Protein 6HUR (pdb70)

Sequence (428 aa):
KSDVTAQDVENALTDTSKNVELTVWAYSAKQMEPTVKAFEKKYPHIKINFVNTGAAEDHFTKFQNNVVQAQKDIPDVVQMSANKFQQFAVSGALLNFANDSIEKAWSKLYTKTAWAQVHYAGGLYGAPQDATPLANYVRKDILDEHNLQVPESWEDIYNEGIKKLHKEDSNNKYMGILGSDISFFTNLYRSVGARLWKVNSVDDVELTMNSGKAKEFTEFLQQKCLKDGVLEGGTVFTDEFNRSINDGRYATFINENWMGNTYKEQNPSLKGKMVVVAAPPSWKGQPYQSSSVGSMMSVSAACPKEKQAAALAFINWLDSDKDAIQSWQDTNNGNFFMAASVYQDDENQRNKKETDGYYANDDVNAVYFDSMDKVNTDWEYLPFMSQVEVVFNDVIVPEMNEENGDLVGAMAKAQQKLKAYAEDNGFKVTTDAD

Solvent-accessible surface area: 17454 Å² total; per-residue (Å²): 223,18,95,8,48,19,112,55,5,111,53,20,29,95,60,85,102,131,122,22,98,0,38,0,28,0,42,28,5,124,39,0,56,50,0,1,126,37,0,53,180,122,32,97,12,1,123,16,81,38,50,95,4,41,61,35,137,73,0,23,90,93,0,55,92,21,30,126,44,151,144,129,35,1,11,0,0,0,0,10,4,2,39,0,4,49,11,8,60,79,45,3,6,26,62,0,22,20,120,42,0,62,144,40,6,38,137,62,3,28,171,22,10,17,65,33,2,48,20,68,70,2,0,23,0,0,4,4,13,2,1,0,1,0,0,3,0,26,70,56,11,0,78,133,21,132,17,127,33,2,118,17,2,66,46,0,39,98,24,0,45,78,0,37,165,91,36,84,96,36,28,0,2,9,0,0,21,43,7,18,9,2,1,3,3,0,3,4,2,29,0,47,2,4,86,24,84,50,56,58,44,1,55,1,44,6,43,35,62,56,1,75,62,0,1,84,21,0,22,95,0,3,130,48,11,0,6,39,23,24,58,12,86,43,82,89,4,71,136,18,13,64,101,1,62,10,0,2,2,10,6,18,7,75,4,3,16,27,2,42,71,114,9,97,68,3,124,40,74,2,25,2,15,37,1,3,20,13,109,78,55,116,33,52,0,0,2,12,5,16,1,0,0,0,0,48,54,6,51,118,146,52,14,23,3,0,0,2,0,0,22,19,0,0,13,43,150,104,0,10,94,19,2,5,96,61,4,68,38,28,18,10,0,0,0,18,65,0,17,102,55,105,117,23,66,88,52,117,34,136,62,43,12,11,63,28,78,52,4,1,33,25,8,1,52,0,14,84,80,13,10,87,92,21,51,8,0,1,3,4,43,44,5,49,72,5,3,70,96,22,6,41,78,52,12,63,114,136,14,75,0,37,21,1,2,28,119,0,2,116,114,1,60,48,56,0,94,122,80,61,29,138,23,74,12,52,74,112

B-factor: mean 21.92, std 8.63, range [11.01, 107.82]

Radius of gyration: 21.66 Å; Cα contacts (8 Å, |Δi|>4): 855; chains: 1; bounding box: 51×41×64 Å

InterPro domains:
  IPR050490 Bacterial solute-binding protein 1 [PTHR43649] (1-363)

Structure (mmCIF, N/CA/C/O backbone):
data_6HUR
#
_entry.id   6HUR
#
_cell.length_a   134.000
_cell.length_b   134.000
_cell.length_c   59.700
_cell.angle_alpha   90.000
_cell.angle_beta   90.000
_cell.angle_gamma   120.000
#
_symmetry.space_group_name_H-M   'H 3'
#
loop_
_entity.id
_entity.type
_entity.pdbx_description
1 polymer 'ABC transporter substrate-binding protein'
2 branched alpha-L-fucopyranose-(1-2)-beta-D-galactopyranose-(1-4)-alpha-D-glucopyranose
3 non-polymer 2-(2-METHOXYETHOXY)ETHANOL
4 non-polymer beta-D-glucopyranose
5 non-polymer 'ZINC ION'
6 non-polymer '2-(N-MORPHOLINO)-ETHANESULFONIC ACID'
7 water water
#
loop_
_atom_site.group_PDB
_atom_site.id
_atom_site.type_symbol
_atom_site.label_atom_id
_atom_site.label_alt_id
_atom_site.label_comp_id
_atom_site.label_asym_id
_atom_site.label_entity_id
_atom_site.label_seq_id
_atom_site.pdbx_PDB_ins_code
_atom_site.Cartn_x
_atom_site.Cartn_y
_atom_site.Cartn_z
_atom_site.occupancy
_atom_site.B_iso_or_equiv
_atom_site.auth_seq_id
_atom_site.auth_comp_id
_atom_site.auth_asym_id
_atom_site.auth_atom_id
_atom_site.pdbx_PDB_model_num
ATOM 1 N N . LYS A 1 1 ? 38.331 41.304 81.721 1.00 45.50 33 LYS A N 1
ATOM 2 C CA . LYS A 1 1 ? 37.145 40.936 80.954 1.00 44.85 33 LYS A CA 1
ATOM 3 C C . LYS A 1 1 ? 35.918 41.592 81.575 1.00 39.30 33 LYS A C 1
ATOM 4 O O . LYS A 1 1 ? 35.700 41.490 82.784 1.00 40.59 33 LYS A O 1
ATOM 22 N N . SER A 1 2 ? 35.109 42.261 80.758 1.00 32.40 34 SER A N 1
ATOM 23 C CA . SER A 1 2 ? 33.994 43.021 81.302 1.00 27.39 34 SER A CA 1
ATOM 24 C C . SER A 1 2 ? 32.887 42.097 81.786 1.00 23.36 34 SER A C 1
ATOM 25 O O . SER A 1 2 ? 32.396 41.244 81.042 1.00 29.20 34 SER A O 1
ATOM 33 N N . ASP A 1 3 ? 32.473 42.297 83.028 1.00 23.87 35 ASP A N 1
ATOM 34 C CA . ASP A 1 3 ? 31.371 41.532 83.583 1.00 27.70 35 ASP A CA 1
ATOM 35 C C . ASP A 1 3 ? 30.055 42.292 83.539 1.00 26.05 35 ASP A C 1
ATOM 36 O O . ASP A 1 3 ? 29.078 41.845 84.153 1.00 27.78 35 ASP A O 1
ATOM 45 N N . VAL A 1 4 ? 29.997 43.418 82.831 1.00 20.37 36 VAL A N 1
ATOM 46 C CA . VAL A 1 4 ? 28.737 44.141 82.670 1.00 18.51 36 VAL A CA 1
ATOM 47 C C . VAL A 1 4 ? 27.938 43.455 81.565 1.00 20.42 36 VAL A C 1
ATOM 48 O O . VAL A 1 4 ? 28.294 43.515 80.391 1.00 20.16 36 VAL A O 1
ATOM 61 N N . THR A 1 5 ? 26.856 42.792 81.931 1.00 17.53 37 THR A N 1
ATOM 62 C CA . THR A 1 5 ? 26.089 42.016 80.974 1.00 17.94 37 THR A CA 1
ATOM 63 C C . THR A 1 5 ? 25.035 42.871 80.283 1.00 16.69 37 THR A C 1
ATOM 64 O O . THR A 1 5 ? 24.721 43.984 80.713 1.00 17.42 37 THR A O 1
ATOM 75 N N . ALA A 1 6 ? 24.477 42.327 79.209 1.00 16.66 38 ALA A N 1
ATOM 76 C CA . ALA A 1 6 ? 23.359 42.980 78.534 1.00 18.69 38 ALA A CA 1
ATOM 77 C C . ALA A 1 6 ? 22.217 43.258 79.510 1.00 17.49 38 ALA A C 1
ATOM 78 O O . ALA A 1 6 ? 21.574 44.315 79.450 1.00 16.73 38 ALA A O 1
ATOM 85 N N . GLN A 1 7 ? 21.954 42.320 80.423 1.00 19.73 39 GLN A N 1
ATOM 86 C CA . GLN A 1 7 ? 20.937 42.533 81.445 1.00 18.07 39 GLN A CA 1
ATOM 87 C C . GLN A 1 7 ? 21.317 43.672 82.383 1.00 18.36 39 GLN A C 1
ATOM 88 O O . GLN A 1 7 ? 20.470 44.495 82.730 1.00 17.50 39 GLN A O 1
ATOM 102 N N . ASP A 1 8 ? 22.583 43.748 82.795 1.00 17.52 40 ASP A N 1
ATOM 103 C CA . ASP A 1 8 ? 23.023 44.844 83.659 1.00 19.05 40 ASP A CA 1
ATOM 104 C C . ASP A 1 8 ? 22.806 46.192 82.982 1.00 18.20 40 ASP A C 1
ATOM 105 O O . ASP A 1 8 ? 22.408 47.175 83.629 1.00 17.00 40 ASP A O 1
ATOM 114 N N . VAL A 1 9 ? 23.067 46.259 81.679 1.00 16.61 41 VAL A N 1
ATOM 115 C CA . VAL A 1 9 ? 22.846 47.488 80.929 1.00 16.99 41 VAL A CA 1
ATOM 116 C C . VAL A 1 9 ? 21.379 47.887 80.993 1.00 17.06 41 VAL A C 1
ATOM 117 O O . VAL A 1 9 ? 21.037 49.040 81.293 1.00 18.04 41 VAL A O 1
ATOM 130 N N . GLU A 1 10 ? 20.484 46.938 80.706 1.00 17.09 42 GLU A N 1
ATOM 131 C CA . GLU A 1 10 ? 19.059 47.246 80.742 1.00 19.56 42 GLU A CA 1
ATOM 132 C C . GLU A 1 10 ? 18.623 47.650 82.140 1.00 17.75 42 GLU A C 1
ATOM 133 O O . GLU A 1 10 ? 17.797 48.552 82.297 1.00 18.88 42 GLU A O 1
ATOM 145 N N . ASN A 1 11 ? 19.198 47.035 83.169 1.00 17.20 43 ASN A N 1
ATOM 146 C CA . ASN A 1 11 ? 18.840 47.410 84.533 1.00 19.45 43 ASN A CA 1
ATOM 147 C C . ASN A 1 11 ? 19.183 48.863 84.845 1.00 19.58 43 ASN A C 1
ATOM 148 O O . ASN A 1 11 ? 18.519 49.482 85.677 1.00 18.08 43 ASN A O 1
ATOM 159 N N . ALA A 1 12 ? 20.218 49.436 84.216 1.00 16.57 44 ALA A N 1
ATOM 160 C CA . ALA A 1 12 ? 20.539 50.832 84.492 1.00 16.93 44 ALA A CA 1
ATOM 161 C C . ALA A 1 12 ? 19.395 51.741 84.079 1.00 16.18 44 ALA A C 1
ATOM 162 O O . ALA A 1 12 ? 19.201 52.791 84.689 1.00 17.56 44 ALA A O 1
ATOM 169 N N . LEU A 1 13 ? 18.628 51.350 83.058 1.00 15.87 45 LEU A N 1
ATOM 170 C CA . LEU A 1 13 ? 17.481 52.144 82.621 1.00 19.33 45 LEU A CA 1
ATOM 171 C C . LEU A 1 13 ? 16.229 51.889 83.454 1.00 19.05 45 LEU A C 1
ATOM 172 O O . LEU A 1 13 ? 15.450 52.816 83.692 1.00 17.91 45 LEU A O 1
ATOM 188 N N . THR A 1 14 ? 16.003 50.645 83.885 1.00 18.36 46 THR A N 1
ATOM 189 C CA . THR A 1 14 ? 14.804 50.332 84.655 1.00 19.23 46 THR A CA 1
ATOM 190 C C . THR A 1 14 ? 14.951 50.720 86.118 1.00 22.12 46 THR A C 1
ATOM 191 O O . THR A 1 14 ? 13.954 51.032 86.781 1.00 21.26 46 THR A O 1
ATOM 202 N N . ASP A 1 15 ? 16.173 50.741 86.648 1.00 17.92 47 ASP A N 1
ATOM 203 C CA . ASP A 1 15 ? 16.380 51.050 88.060 1.00 20.35 47 ASP A CA 1
ATOM 204 C C . ASP A 1 15 ? 16.479 52.563 88.219 1.00 20.77 47 ASP A C 1
ATOM 205 O O . ASP A 1 15 ? 17.546 53.148 88.423 1.00 21.66 47 ASP A O 1
ATOM 214 N N . THR A 1 16 ? 15.315 53.212 88.164 1.00 20.88 48 THR A N 1
ATOM 215 C CA . THR A 1 16 ? 15.278 54.668 88.104 1.00 20.42 48 THR A CA 1
ATOM 216 C C . THR A 1 16 ? 15.580 55.332 89.442 1.00 23.30 48 THR A C 1
ATOM 217 O O . THR A 1 16 ? 15.721 56.558 89.481 1.00 24.13 48 THR A O 1
ATOM 228 N N . SER A 1 17 ? 15.672 54.576 90.537 1.00 20.65 49 SER A N 1
ATOM 229 C CA . SER A 1 17 ? 16.111 55.158 91.798 1.00 25.83 49 SER A CA 1
ATOM 230 C C . SER A 1 17 ? 17.620 55.351 91.851 1.00 26.08 49 SER A C 1
ATOM 231 O O . SER A 1 17 ? 18.114 55.984 92.788 1.00 34.14 49 SER A O 1
ATOM 239 N N . LYS A 1 18 ? 18.352 54.825 90.877 1.00 25.34 50 LYS A N 1
ATOM 240 C CA . LYS A 1 18 ? 19.810 54.886 90.852 1.00 24.50 50 LYS A CA 1
ATOM 241 C C . LYS A 1 18 ? 20.196 56.009 89.896 1.00 24.12 50 LYS A C 1
ATOM 242 O O . LYS A 1 18 ? 20.407 55.788 88.698 1.00 26.44 50 LYS A O 1
ATOM 261 N N . ASN A 1 19 ? 20.309 57.216 90.448 1.00 23.22 51 ASN A N 1
ATOM 262 C CA . ASN A 1 19 ? 20.634 58.384 89.641 1.00 25.33 51 ASN A CA 1
ATOM 263 C C . ASN A 1 19 ? 22.085 58.336 89.200 1.00 22.07 51 ASN A C 1
ATOM 264 O O . ASN A 1 19 ? 22.975 57.971 89.972 1.00 22.33 51 ASN A O 1
ATOM 275 N N . VAL A 1 20 ? 22.323 58.721 87.957 1.00 18.46 52 VAL A N 1
ATOM 276 C CA . VAL A 1 20 ? 23.662 58.718 87.385 1.00 18.17 52 VAL A CA 1
ATOM 277 C C . VAL A 1 20 ? 23.882 60.032 86.654 1.00 17.13 52 VAL A C 1
ATOM 278 O O . VAL A 1 20 ? 22.951 60.613 86.090 1.00 19.44 52 VAL A O 1
ATOM 291 N N . GLU A 1 21 ? 25.125 60.507 86.691 1.00 17.59 53 GLU A N 1
ATOM 292 C CA . GLU A 1 21 ? 25.580 61.652 85.914 1.00 19.44 53 GLU A CA 1
ATOM 293 C C . GLU A 1 21 ? 26.619 61.132 84.934 1.00 17.07 53 GLU A C 1
ATOM 294 O O . GLU A 1 21 ? 27.627 60.570 85.360 1.00 19.53 53 GLU A O 1
ATOM 306 N N . LEU A 1 22 ? 26.392 61.331 83.642 1.00 15.08 54 LEU A N 1
ATOM 307 C CA . LEU A 1 22 ? 27.362 60.956 82.610 1.00 16.20 54 LEU A CA 1
ATOM 308 C C . LEU A 1 22 ? 27.852 62.192 81.873 1.00 14.69 54 LEU A C 1
ATOM 309 O O . LEU A 1 22 ? 27.037 62.986 81.398 1.00 16.84 54 LEU A O 1
ATOM 325 N N . THR A 1 23 ? 29.163 62.334 81.744 1.00 13.34 55 THR A N 1
ATOM 326 C CA . THR A 1 23 ? 29.748 63.347 80.871 1.00 13.97 55 THR A CA 1
ATOM 327 C C . THR A 1 23 ? 30.033 62.715 79.513 1.00 14.83 55 THR A C 1
ATOM 328 O O . THR A 1 23 ? 30.721 61.685 79.421 1.00 14.80 55 THR A O 1
ATOM 339 N N . VAL A 1 24 ? 29.479 63.322 78.469 1.00 12.28 56 VAL A N 1
ATOM 340 C CA . VAL A 1 24 ? 29.534 62.820 77.101 1.00 13.01 56 VAL A CA 1
ATOM 341 C C . VAL A 1 24 ? 30.210 63.882 76.247 1.00 12.62 56 VAL A C 1
ATOM 342 O O . VAL A 1 24 ? 29.769 65.037 76.228 1.00 13.37 56 VAL A O 1
ATOM 355 N N . TRP A 1 25 ? 31.277 63.511 75.549 1.00 12.83 57 TRP A N 1
ATOM 356 C CA . TRP A 1 25 ? 31.961 64.402 74.619 1.00 12.83 57 TRP A CA 1
ATOM 357 C C . TRP A 1 25 ? 31.627 64.015 73.187 1.00 13.86 57 TRP A C 1
ATOM 358 O O . TRP A 1 25 ? 31.757 62.836 72.813 1.00 13.83 57 TRP A O 1
ATOM 379 N N . ALA A 1 26 ? 31.274 65.005 72.366 1.00 12.64 58 ALA A N 1
ATOM 380 C CA . ALA A 1 26 ? 30.941 64.725 70.977 1.00 12.21 58 ALA A CA 1
ATOM 381 C C . ALA A 1 26 ? 31.336 65.905 70.096 1.00 13.86 58 ALA A C 1
ATOM 382 O O . ALA A 1 26 ? 31.128 67.072 70.455 1.00 14.10 58 ALA A O 1
ATOM 389 N N . TYR A 1 27 ? 31.903 65.575 68.936 1.00 13.01 59 TYR A N 1
ATOM 390 C CA . TYR A 1 27 ? 32.189 66.554 67.899 1.00 12.65 59 TYR A CA 1
ATOM 391 C C . TYR A 1 27 ? 31.047 66.739 66.923 1.00 14.71 59 TYR A C 1
ATOM 392 O O . TYR A 1 27 ? 30.933 67.808 66.321 1.00 18.45 59 TYR A O 1
ATOM 410 N N . SER A 1 28 ? 30.166 65.761 66.775 1.00 12.08 60 SER A N 1
ATOM 411 C CA . SER A 1 28 ? 29.015 65.912 65.879 1.00 13.35 60 SER A CA 1
ATOM 412 C C . SER A 1 28 ? 27.784 66.361 66.645 1.00 13.29 60 SER A C 1
ATOM 413 O O . SER A 1 28 ? 26.692 65.795 66.574 1.00 13.86 60 SER A O 1
ATOM 421 N N . ALA A 1 29 ? 27.959 67.451 67.376 1.00 14.33 61 ALA A N 1
ATOM 422 C CA . ALA A 1 29 ? 26.915 67.908 68.269 1.00 13.24 61 ALA A CA 1
ATOM 423 C C . ALA A 1 29 ? 25.677 68.364 67.517 1.00 13.48 61 ALA A C 1
ATOM 424 O O . ALA A 1 29 ? 24.552 68.109 67.963 1.00 14.75 61 ALA A O 1
ATOM 431 N N . LYS A 1 30 ? 25.839 69.039 66.375 1.00 13.05 62 LYS A N 1
ATOM 432 C CA . LYS A 1 30 ? 24.671 69.501 65.630 1.00 13.14 62 LYS A CA 1
ATOM 433 C C . LYS A 1 30 ? 23.741 68.338 65.324 1.00 14.28 62 LYS A C 1
ATOM 434 O O . LYS A 1 30 ? 22.528 68.426 65.523 1.00 14.66 62 LYS A O 1
ATOM 453 N N . GLN A 1 31 ? 24.302 67.225 64.861 1.00 13.53 63 GLN A N 1
ATOM 454 C CA . GLN A 1 31 ? 23.481 66.126 64.363 1.00 14.57 63 GLN A CA 1
ATOM 455 C C . GLN A 1 31 ? 22.942 65.265 65.500 1.00 13.21 63 GLN A C 1
ATOM 456 O O . GLN A 1 31 ? 21.851 64.694 65.378 1.00 14.12 63 GLN A O 1
ATOM 470 N N . MET A 1 32 ? 23.665 65.193 66.611 1.00 12.48 64 MET A N 1
ATOM 471 C CA . MET A 1 32 ? 23.386 64.227 67.670 1.00 14.71 64 MET A CA 1
ATOM 472 C C . MET A 1 32 ? 22.661 64.811 68.865 1.00 14.46 64 MET A C 1
ATOM 473 O O . MET A 1 32 ? 21.892 64.091 69.515 1.00 14.58 64 MET A O 1
ATOM 487 N N . GLU A 1 33 ? 22.861 66.093 69.181 1.00 14.08 65 GLU A N 1
ATOM 488 C CA . GLU A 1 33 ? 22.405 66.605 70.471 1.00 14.19 65 GLU A CA 1
ATOM 489 C C . GLU A 1 33 ? 20.900 66.512 70.654 1.00 13.12 65 GLU A C 1
ATOM 490 O O . GLU A 1 33 ? 20.461 66.198 71.771 1.00 15.00 65 GLU A O 1
ATOM 502 N N . PRO A 1 34 ? 20.065 66.774 69.660 1.00 14.64 66 PRO A N 1
ATOM 503 C CA . PRO A 1 34 ? 18.618 66.658 69.924 1.00 15.73 66 PRO A CA 1
ATOM 504 C C . PRO A 1 34 ? 18.208 65.264 70.378 1.00 14.79 66 PRO A C 1
ATOM 505 O O . PRO A 1 34 ? 17.326 65.122 71.235 1.00 16.47 66 PRO A O 1
ATOM 516 N N . THR A 1 35 ? 18.843 64.219 69.855 1.00 15.41 67 THR A N 1
ATOM 517 C CA . THR A 1 35 ? 18.511 62.865 70.286 1.00 13.28 67 THR A CA 1
ATOM 518 C C . THR A 1 35 ? 19.082 62.575 71.673 1.00 14.30 67 THR A C 1
ATOM 519 O O . THR A 1 35 ? 18.477 61.834 72.443 1.00 14.45 67 THR A O 1
ATOM 530 N N . VAL A 1 36 ? 20.216 63.180 72.030 1.00 13.99 68 VAL A N 1
ATOM 531 C CA . VAL A 1 36 ? 20.697 63.111 73.408 1.00 14.37 68 VAL A CA 1
ATOM 532 C C . VAL A 1 36 ? 19.673 63.716 74.364 1.00 15.08 68 VAL A C 1
ATOM 533 O O . VAL A 1 36 ? 19.391 63.164 75.444 1.00 15.99 68 VAL A O 1
ATOM 546 N N . LYS A 1 37 ? 19.118 64.871 74.004 1.00 15.00 69 LYS A N 1
ATOM 547 C CA . LYS A 1 37 ? 18.087 65.480 74.835 1.00 15.53 69 LYS A CA 1
ATOM 548 C C . LYS A 1 37 ? 16.875 64.567 74.963 1.00 15.29 69 LYS A C 1
ATOM 549 O O . LYS A 1 37 ? 16.256 64.499 76.028 1.00 16.58 69 LYS A O 1
ATOM 568 N N . ALA A 1 38 ? 16.517 63.867 73.885 1.00 14.37 70 ALA A N 1
ATOM 569 C CA . ALA A 1 38 ? 15.399 62.920 73.961 1.00 15.48 70 ALA A CA 1
ATOM 570 C C . ALA A 1 38 ? 15.700 61.783 74.934 1.00 14.86 70 ALA A C 1
ATOM 571 O O . ALA A 1 38 ? 14.825 61.371 75.707 1.00 14.47 70 ALA A O 1
ATOM 578 N N . PHE A 1 39 ? 16.943 61.299 74.971 1.00 13.65 71 PHE A N 1
ATOM 579 C CA . PHE A 1 39 ? 17.310 60.314 75.981 1.00 13.74 71 PHE A CA 1
ATOM 580 C C . PHE A 1 39 ? 17.036 60.842 77.382 1.00 15.05 71 PHE A C 1
ATOM 581 O O . PHE A 1 39 ? 16.482 60.137 78.240 1.00 15.72 71 PHE A O 1
ATOM 598 N N . GLU A 1 40 ? 17.458 62.075 77.648 1.00 15.68 72 GLU A N 1
ATOM 599 C CA . GLU A 1 40 ? 17.349 62.607 79.000 1.00 17.35 72 GLU A CA 1
ATOM 600 C C . GLU A 1 40 ? 15.900 62.798 79.404 1.00 16.26 72 GLU A C 1
ATOM 601 O O . GLU A 1 40 ? 15.552 62.637 80.579 1.00 18.25 72 GLU A O 1
ATOM 613 N N . LYS A 1 41 ? 15.053 63.184 78.458 1.00 15.91 73 LYS A N 1
ATOM 614 C CA . LYS A 1 41 ? 13.628 63.316 78.742 1.00 15.86 73 LYS A CA 1
ATOM 615 C C . LYS A 1 41 ? 13.025 61.972 79.096 1.00 15.81 73 LYS A C 1
ATOM 616 O O . LYS A 1 41 ? 12.171 61.883 79.980 1.00 16.23 73 LYS A O 1
ATOM 635 N N . LYS A 1 42 ? 13.451 60.915 78.423 1.00 15.73 74 LYS A N 1
ATOM 636 C CA . LYS A 1 42 ? 12.886 59.591 78.651 1.00 14.84 74 LYS A CA 1
ATOM 637 C C . LYS A 1 42 ? 13.418 58.951 79.923 1.00 15.49 74 LYS A C 1
ATOM 638 O O . LYS A 1 42 ? 12.682 58.213 80.601 1.00 17.14 74 LYS A O 1
ATOM 657 N N . TYR A 1 43 ? 14.668 59.232 80.279 1.00 15.79 75 TYR A N 1
ATOM 658 C CA . TYR A 1 43 ? 15.320 58.642 81.446 1.00 16.04 75 TYR A CA 1
ATOM 659 C C . TYR A 1 43 ? 15.856 59.748 82.339 1.00 17.01 75 TYR A C 1
ATOM 660 O O . TYR A 1 43 ? 17.070 59.973 82.409 1.00 17.33 75 TYR A O 1
ATOM 678 N N . PRO A 1 44 ? 14.976 60.450 83.061 1.00 17.29 76 PRO A N 1
ATOM 679 C CA . PRO A 1 44 ? 15.442 61.613 83.835 1.00 19.72 76 PRO A CA 1
ATOM 680 C C . PRO A 1 44 ? 16.399 61.275 84.968 1.00 19.24 76 PRO A C 1
ATOM 681 O O . PRO A 1 44 ? 17.065 62.184 85.477 1.00 22.30 76 PRO A O 1
ATOM 692 N N . HIS A 1 45 ? 16.511 60.016 85.373 1.00 16.71 77 HIS A N 1
ATOM 693 C CA . HIS A 1 45 ? 17.484 59.644 86.386 1.00 15.99 77 HIS A CA 1
ATOM 694 C C . HIS A 1 45 ? 18.907 59.548 85.847 1.00 17.77 77 HIS A C 1
ATOM 695 O O . HIS A 1 45 ? 19.833 59.441 86.649 1.00 17.36 77 HIS A O 1
ATOM 709 N N . ILE A 1 46 ? 19.122 59.585 84.532 1.00 16.67 78 ILE A N 1
ATOM 710 C CA . ILE A 1 46 ? 20.462 59.554 83.954 1.00 17.70 78 ILE A CA 1
ATOM 711 C C . ILE A 1 46 ? 20.670 60.920 83.320 1.00 17.32 78 ILE A C 1
ATOM 712 O O . ILE A 1 46 ? 20.126 61.215 82.248 1.00 19.33 78 ILE A O 1
ATOM 728 N N . LYS A 1 47 ? 21.396 61.782 84.020 1.00 16.83 79 LYS A N 1
ATOM 729 C CA . LYS A 1 47 ? 21.619 63.136 83.552 1.00 17.95 79 LYS A CA 1
ATOM 730 C C . LYS A 1 47 ? 22.842 63.171 82.646 1.00 16.99 79 LYS A C 1
ATOM 731 O O . LYS A 1 47 ? 23.892 62.622 82.994 1.00 20.60 79 LYS A O 1
ATOM 750 N N . ILE A 1 48 ? 22.723 63.846 81.514 1.00 16.38 80 ILE A N 1
ATOM 751 C CA . ILE A 1 48 ? 23.799 63.905 80.533 1.00 16.19 80 ILE A CA 1
ATOM 752 C C . ILE A 1 48 ? 24.393 65.300 80.536 1.00 17.41 80 ILE A C 1
ATOM 753 O O . ILE A 1 48 ? 23.707 66.278 80.202 1.00 20.04 80 ILE A O 1
ATOM 769 N N . ASN A 1 49 ? 25.672 65.385 80.858 1.00 14.06 81 ASN A N 1
ATOM 770 C CA . ASN A 1 49 ? 26.460 66.604 80.713 1.00 14.98 81 ASN A CA 1
ATOM 771 C C . ASN A 1 49 ? 27.093 66.506 79.333 1.00 13.75 81 ASN A C 1
ATOM 772 O O . ASN A 1 49 ? 28.114 65.837 79.145 1.00 13.88 81 ASN A O 1
ATOM 783 N N . PHE A 1 50 ? 26.455 67.136 78.358 1.00 14.64 82 PHE A N 1
ATOM 784 C CA . PHE A 1 50 ? 26.851 67.012 76.964 1.00 13.91 82 PHE A CA 1
ATOM 785 C C . PHE A 1 50 ? 27.829 68.111 76.614 1.00 15.33 82 PHE A C 1
ATOM 786 O O . PHE A 1 50 ? 27.507 69.298 76.726 1.00 16.58 82 PHE A O 1
ATOM 803 N N . VAL A 1 51 ? 29.015 67.714 76.201 1.00 13.48 83 VAL A N 1
ATOM 804 C CA . VAL A 1 51 ? 30.104 68.625 75.876 1.00 13.29 83 VAL A CA 1
ATOM 805 C C . VAL A 1 51 ? 30.333 68.582 74.370 1.00 13.44 83 VAL A C 1
ATOM 806 O O . VAL A 1 51 ? 30.700 67.540 73.817 1.00 13.40 83 VAL A O 1
ATOM 819 N N . ASN A 1 52 ? 30.134 69.723 73.712 1.00 14.34 84 ASN A N 1
ATOM 820 C CA . ASN A 1 52 ? 30.435 69.899 72.297 1.00 13.02 84 ASN A CA 1
ATOM 821 C C . ASN A 1 52 ? 31.909 70.250 72.188 1.00 13.79 84 ASN A C 1
ATOM 822 O O . ASN A 1 52 ? 32.328 71.335 72.600 1.00 15.16 84 ASN A O 1
ATOM 833 N N . THR A 1 53 ? 32.705 69.332 71.666 1.00 14.12 85 THR A N 1
ATOM 834 C CA . THR A 1 53 ? 34.151 69.494 71.604 1.00 14.62 85 THR A CA 1
ATOM 835 C C . THR A 1 53 ? 34.618 70.200 70.335 1.00 18.63 85 THR A C 1
ATOM 836 O O . THR A 1 53 ? 35.828 70.347 70.131 1.00 21.58 85 THR A O 1
ATOM 847 N N . GLY A 1 54 ? 33.701 70.635 69.487 1.00 16.52 86 GLY A N 1
ATOM 848 C CA . GLY A 1 54 ? 34.065 71.399 68.309 1.00 18.70 86 GLY A CA 1
ATOM 849 C C . GLY A 1 54 ? 34.425 70.464 67.182 1.00 19.67 86 GLY A C 1
ATOM 850 O O . GLY A 1 54 ? 33.679 69.524 66.879 1.00 20.56 86 GLY A O 1
ATOM 854 N N . ALA A 1 55 ? 35.548 70.727 66.540 1.00 18.39 87 ALA A N 1
ATOM 855 C CA . ALA A 1 55 ? 35.950 69.926 65.392 1.00 18.58 87 ALA A CA 1
ATOM 856 C C . ALA A 1 55 ? 36.554 68.597 65.825 1.00 17.47 87 ALA A C 1
ATOM 857 O O . ALA A 1 55 ? 37.163 68.484 66.888 1.00 16.44 87 ALA A O 1
ATOM 864 N N . ALA A 1 56 ? 36.410 67.580 64.974 1.00 17.30 88 ALA A N 1
ATOM 865 C CA . ALA A 1 56 ? 36.931 66.266 65.327 1.00 17.17 88 ALA A CA 1
ATOM 866 C C . ALA A 1 56 ? 38.413 66.294 65.690 1.00 15.89 88 ALA A C 1
ATOM 867 O O . ALA A 1 56 ? 38.831 65.628 66.639 1.00 17.02 88 ALA A O 1
ATOM 874 N N . GLU A 1 57 ? 39.234 67.034 64.928 1.00 18.64 89 GLU A N 1
ATOM 875 C CA . GLU A 1 57 ? 40.667 67.030 65.206 1.00 18.42 89 GLU A CA 1
ATOM 876 C C . GLU A 1 57 ? 40.933 67.521 66.621 1.00 18.75 89 GLU A C 1
ATOM 877 O O . GLU A 1 57 ? 41.789 66.974 67.324 1.00 19.10 89 GLU A O 1
ATOM 889 N N . ASP A 1 58 ? 40.187 68.536 67.063 1.00 16.65 90 ASP A N 1
ATOM 890 C CA . ASP A 1 58 ? 40.358 69.045 68.422 1.00 17.82 90 ASP A CA 1
ATOM 891 C C . ASP A 1 58 ? 39.855 68.051 69.461 1.00 17.44 90 ASP A C 1
ATOM 892 O O . ASP A 1 58 ? 40.476 67.870 70.516 1.00 16.84 90 ASP A O 1
ATOM 901 N N . HIS A 1 59 ? 38.721 67.421 69.179 1.00 15.64 91 HIS A N 1
ATOM 902 C CA . HIS A 1 59 ? 38.164 66.389 70.045 1.00 14.34 91 HIS A CA 1
ATOM 903 C C . HIS A 1 59 ? 39.162 65.276 70.334 1.00 14.23 91 HIS A C 1
ATOM 904 O O . HIS A 1 59 ? 39.361 64.890 71.492 1.00 14.07 91 HIS A O 1
ATOM 918 N N . PHE A 1 60 ? 39.776 64.717 69.291 1.00 15.31 92 PHE A N 1
ATOM 919 C CA . PHE A 1 60 ? 40.682 63.595 69.508 1.00 14.89 92 PHE A CA 1
ATOM 920 C C . PHE A 1 60 ? 41.929 64.020 70.266 1.00 16.39 92 PHE A C 1
ATOM 921 O O . PHE A 1 60 ? 42.417 63.265 71.120 1.00 16.53 92 PHE A O 1
ATOM 938 N N . THR A 1 61 ? 42.446 65.222 69.989 1.00 16.55 93 THR A N 1
ATOM 939 C CA . THR A 1 61 ? 43.578 65.741 70.761 1.00 15.56 93 THR A CA 1
ATOM 940 C C . THR A 1 61 ? 43.203 65.943 72.224 1.00 14.95 93 THR A C 1
ATOM 941 O O . THR A 1 61 ? 43.961 65.573 73.128 1.00 17.13 93 THR A O 1
ATOM 952 N N . LYS A 1 62 ? 42.035 66.525 72.473 1.00 14.53 94 LYS A N 1
ATOM 953 C CA . LYS A 1 62 ? 41.588 66.752 73.846 1.00 15.76 94 LYS A CA 1
ATOM 954 C C . LYS A 1 62 ? 41.425 65.440 74.597 1.00 15.25 94 LYS A C 1
ATOM 955 O O . LYS A 1 62 ? 41.763 65.336 75.786 1.00 14.83 94 LYS A O 1
ATOM 974 N N . PHE A 1 63 ? 40.883 64.428 73.925 1.00 14.46 95 PHE A N 1
ATOM 975 C CA . PHE A 1 63 ? 40.682 63.148 74.593 1.00 14.71 95 PHE A CA 1
ATOM 976 C C . PHE A 1 63 ? 42.012 62.473 74.912 1.00 14.65 95 PHE A C 1
ATOM 977 O O . PHE A 1 63 ? 42.215 61.979 76.027 1.00 15.43 95 PHE A O 1
ATOM 994 N N . GLN A 1 64 ? 42.953 62.469 73.963 1.00 15.09 96 GLN A N 1
ATOM 995 C CA . GLN A 1 64 ? 44.274 61.930 74.267 1.00 17.19 96 GLN A CA 1
ATOM 996 C C . GLN A 1 64 ? 44.896 62.663 75.453 1.00 15.22 96 GLN A C 1
ATOM 997 O O . GLN A 1 64 ? 45.542 62.051 76.313 1.00 16.46 96 GLN A O 1
ATOM 1011 N N . ASN A 1 65 ? 44.701 63.979 75.523 1.00 15.52 97 ASN A N 1
ATOM 1012 C CA A ASN A 1 65 ? 45.324 64.749 76.595 0.39 15.57 97 ASN A CA 1
ATOM 1013 C CA B ASN A 1 65 ? 45.324 64.748 76.597 0.61 15.48 97 ASN A CA 1
ATOM 1014 C C . ASN A 1 65 ? 44.793 64.337 77.959 1.00 16.61 97 ASN A C 1
ATOM 1015 O O . ASN A 1 65 ? 45.571 64.128 78.909 1.00 16.36 97 ASN A O 1
ATOM 1034 N N . VAL A 1 66 ? 43.465 64.205 78.085 1.00 15.09 98 VAL A N 1
ATOM 1035 C CA . VAL A 1 66 ? 42.909 63.824 79.383 1.00 14.58 98 VAL A CA 1
ATOM 1036 C C . VAL A 1 66 ? 43.253 62.385 79.732 1.00 14.76 98 VAL A C 1
ATOM 1037 O O . VAL A 1 66 ? 43.491 62.065 80.900 1.00 15.27 98 VAL A O 1
ATOM 1050 N N . VAL A 1 67 ? 43.299 61.494 78.740 1.00 14.67 99 VAL A N 1
ATOM 1051 C CA . VAL A 1 67 ? 43.641 60.111 79.034 1.00 16.05 99 VAL A CA 1
ATOM 1052 C C . VAL A 1 67 ? 45.079 60.006 79.523 1.00 17.00 99 VAL A C 1
ATOM 1053 O O . VAL A 1 67 ? 45.369 59.289 80.496 1.00 18.10 99 VAL A O 1
ATOM 1066 N N . GLN A 1 68 ? 45.999 60.715 78.866 1.00 17.75 100 GLN A N 1
ATOM 1067 C CA . GLN A 1 68 ? 47.392 60.657 79.279 1.00 20.68 100 GLN A CA 1
ATOM 1068 C C . GLN A 1 68 ? 47.552 61.198 80.693 1.00 19.45 100 GLN A C 1
ATOM 1069 O O . GLN A 1 68 ? 48.380 60.698 81.462 1.00 21.52 100 GLN A O 1
ATOM 1083 N N . ALA A 1 69 ? 46.781 62.234 81.047 1.00 15.30 101 ALA A N 1
ATOM 1084 C CA . ALA A 1 69 ? 46.836 62.816 82.383 1.00 16.34 101 ALA A CA 1
ATOM 1085 C C . ALA A 1 69 ? 46.128 61.949 83.413 1.00 16.77 101 ALA A C 1
ATOM 1086 O O . ALA A 1 69 ? 46.357 62.124 84.616 1.00 17.85 101 ALA A O 1
ATOM 1093 N N . GLN A 1 70 ? 45.227 61.067 82.979 1.00 15.65 102 GLN A N 1
ATOM 1094 C CA . GLN A 1 70 ? 44.420 60.248 83.880 1.00 16.37 102 GLN A CA 1
ATOM 1095 C C . GLN A 1 70 ? 43.521 61.102 84.763 1.00 18.02 102 GLN A C 1
ATOM 1096 O O . GLN A 1 70 ? 43.288 60.776 85.933 1.00 21.26 102 GLN A O 1
ATOM 1110 N N . LYS A 1 71 ? 43.022 62.202 84.208 1.00 16.10 103 LYS A N 1
ATOM 1111 C CA . LYS A 1 71 ? 42.256 63.196 84.946 1.00 17.38 103 LYS A CA 1
ATOM 1112 C C . LYS A 1 71 ? 41.230 63.814 84.015 1.00 16.46 103 LYS A C 1
ATOM 1113 O O . LYS A 1 71 ? 41.547 64.111 82.861 1.00 16.99 103 LYS A O 1
ATOM 1132 N N . ASP A 1 72 ? 40.008 64.016 84.513 1.00 15.83 104 ASP A N 1
ATOM 1133 C CA . ASP A 1 72 ? 38.972 64.753 83.793 1.00 15.96 104 ASP A CA 1
ATOM 1134 C C . ASP A 1 72 ? 38.595 64.076 82.475 1.00 15.25 104 ASP A C 1
ATOM 1135 O O . ASP A 1 72 ? 38.330 64.734 81.470 1.00 16.55 104 ASP A O 1
ATOM 1144 N N . ILE A 1 73 ? 38.532 62.749 82.485 1.00 15.43 105 ILE A N 1
ATOM 1145 C CA . ILE A 1 73 ? 38.209 61.939 81.308 1.00 13.66 105 ILE A CA 1
ATOM 1146 C C . ILE A 1 73 ? 36.694 61.796 81.223 1.00 14.70 105 ILE A C 1
ATOM 1147 O O . ILE A 1 73 ? 36.048 61.440 82.231 1.00 15.38 105 ILE A O 1
ATOM 1163 N N . PRO A 1 74 ? 36.080 62.063 80.062 1.00 13.38 106 PRO A N 1
ATOM 1164 C CA . PRO A 1 74 ? 34.634 61.860 79.929 1.00 13.28 106 PRO A CA 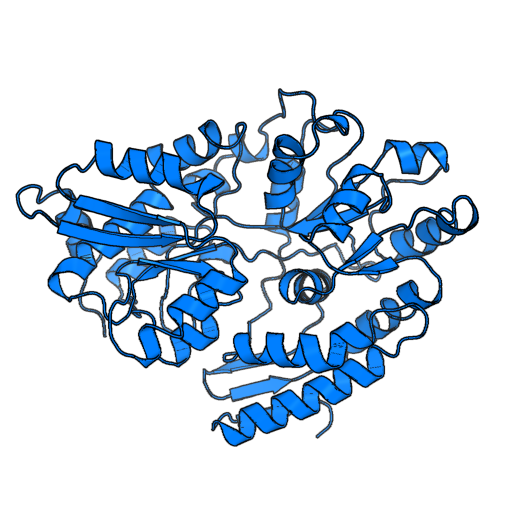1
ATOM 1165 C C . PRO A 1 74 ? 34.274 60.394 80.120 1.00 13.51 106 PRO A C 1
ATOM 1166 O O . PRO A 1 74 ? 35.070 59.487 79.860 1.00 14.26 106 PRO A O 1
ATOM 1177 N N . ASP A 1 75 ? 33.035 60.162 80.544 1.00 13.10 107 ASP A N 1
ATOM 1178 C CA . ASP A 1 75 ? 32.520 58.801 80.666 1.00 12.43 107 ASP A CA 1
ATOM 1179 C C . ASP A 1 75 ? 32.243 58.184 79.300 1.00 13.07 107 ASP A C 1
ATOM 1180 O O . ASP A 1 75 ? 32.521 57.000 79.086 1.00 13.67 107 ASP A O 1
ATOM 1189 N N . VAL A 1 76 ? 31.716 58.973 78.365 1.00 12.53 108 VAL A N 1
ATOM 1190 C CA . VAL A 1 76 ? 31.344 58.535 77.025 1.00 12.44 108 VAL A CA 1
ATOM 1191 C C . VAL A 1 76 ? 31.950 59.522 76.048 1.00 13.50 108 VAL A C 1
ATOM 1192 O O . VAL A 1 76 ? 31.949 60.732 76.296 1.00 12.34 108 VAL A O 1
ATOM 1205 N N . VAL A 1 77 ? 32.471 59.000 74.947 1.00 13.01 109 VAL A N 1
ATOM 1206 C CA . VAL A 1 77 ? 33.230 59.789 73.979 1.00 12.25 109 VAL A CA 1
ATOM 1207 C C . VAL A 1 77 ? 32.888 59.317 72.567 1.00 13.20 109 VAL A C 1
ATOM 1208 O O . VAL A 1 77 ? 32.867 58.114 72.284 1.00 13.83 109 VAL A O 1
ATOM 1221 N N . GLN A 1 78 ? 32.600 60.259 71.682 1.00 12.60 110 GLN A N 1
ATOM 1222 C CA . GLN A 1 78 ? 32.418 59.921 70.287 1.00 11.90 110 GLN A CA 1
ATOM 1223 C C . GLN A 1 78 ? 33.751 59.468 69.729 1.00 11.69 110 GLN A C 1
ATOM 1224 O O . GLN A 1 78 ? 34.811 60.069 69.968 1.00 14.19 110 GLN A O 1
ATOM 1238 N N . MET A 1 79 ? 33.685 58.416 68.943 1.00 11.89 111 MET A N 1
ATOM 1239 C CA . MET A 1 79 ? 34.827 57.840 68.262 1.00 13.97 111 MET A CA 1
ATOM 1240 C C . MET A 1 79 ? 34.419 57.686 66.809 1.00 12.90 111 MET A C 1
ATOM 1241 O O . MET A 1 79 ? 33.291 57.978 66.430 1.00 13.48 111 MET A O 1
ATOM 1255 N N . SER A 1 80 ? 35.333 57.255 65.960 1.00 14.01 112 SER A N 1
ATOM 1256 C CA . SER A 1 80 ? 34.919 56.867 64.629 1.00 14.22 112 SER A CA 1
ATOM 1257 C C . SER A 1 80 ? 35.633 55.585 64.259 1.00 13.57 112 SER A C 1
ATOM 1258 O O . SER A 1 80 ? 36.662 55.227 64.835 1.00 13.62 112 SER A O 1
ATOM 1266 N N . ALA A 1 81 ? 35.073 54.908 63.260 1.00 14.45 113 ALA A N 1
ATOM 1267 C CA . ALA A 1 81 ? 35.530 53.577 62.927 1.00 13.62 113 ALA A CA 1
ATOM 1268 C C . ALA A 1 81 ? 36.937 53.549 62.339 1.00 13.78 113 ALA A C 1
ATOM 1269 O O . ALA A 1 81 ? 37.511 52.459 62.236 1.00 15.45 113 ALA A O 1
ATOM 1276 N N . ASN A 1 82 ? 37.517 54.696 61.947 1.00 13.49 114 ASN A N 1
ATOM 1277 C CA . ASN A 1 82 ? 38.897 54.715 61.473 1.00 13.98 114 ASN A CA 1
ATOM 1278 C C . ASN A 1 82 ? 39.819 55.572 62.318 1.00 14.51 114 ASN A C 1
ATOM 1279 O O . ASN A 1 82 ? 40.963 55.774 61.924 1.00 16.10 114 ASN A O 1
ATOM 1290 N N . LYS A 1 83 ? 39.376 56.017 63.489 1.00 13.99 115 LYS A N 1
ATOM 1291 C CA . LYS A 1 83 ? 40.217 56.774 64.397 1.00 15.47 115 LYS A CA 1
ATOM 1292 C C . LYS A 1 83 ? 40.275 56.193 65.789 1.00 14.57 115 LYS A C 1
ATOM 1293 O O . LYS A 1 83 ? 41.110 56.637 66.578 1.00 16.87 115 LYS A O 1
ATOM 1312 N N . PHE A 1 84 ? 39.431 55.226 66.133 1.00 14.61 116 PHE A N 1
ATOM 1313 C CA . PHE A 1 84 ? 39.436 54.725 67.499 1.00 14.70 116 PHE A CA 1
ATOM 1314 C C . PHE A 1 84 ? 40.565 53.750 67.795 1.00 13.92 116 PHE A C 1
ATOM 1315 O O . PHE A 1 84 ? 40.858 53.507 68.970 1.00 15.77 116 PHE A O 1
ATOM 1332 N N . GLN A 1 85 ? 41.212 53.207 66.762 1.00 17.75 117 GLN A N 1
ATOM 1333 C CA . GLN A 1 85 ? 42.095 52.064 66.963 1.00 17.90 117 GLN A CA 1
ATOM 1334 C C . GLN A 1 85 ? 43.203 52.368 67.959 1.00 14.94 117 GLN A C 1
ATOM 1335 O O . GLN A 1 85 ? 43.465 51.571 68.860 1.00 15.93 117 GLN A O 1
ATOM 1349 N N . GLN A 1 86 ? 43.865 53.514 67.813 1.00 15.90 118 GLN A N 1
ATOM 1350 C CA . GLN A 1 86 ? 45.018 53.806 68.655 1.00 15.97 118 GLN A CA 1
ATOM 1351 C C . GLN A 1 86 ? 44.584 54.044 70.085 1.00 17.05 118 GLN A C 1
ATOM 1352 O O . GLN A 1 86 ? 45.355 53.770 71.006 1.00 18.12 118 GLN A O 1
ATOM 1366 N N . PHE A 1 87 ? 43.343 54.502 70.286 1.00 15.77 119 PHE A N 1
ATOM 1367 C CA . PHE A 1 87 ? 42.791 54.675 71.623 1.00 15.02 119 PHE A CA 1
ATOM 1368 C C . PHE A 1 87 ? 42.439 53.324 72.232 1.00 17.00 119 PHE A C 1
ATOM 1369 O O . PHE A 1 87 ? 42.728 53.075 73.406 1.00 18.79 119 PHE A O 1
ATOM 1386 N N . ALA A 1 88 ? 41.889 52.413 71.422 1.00 16.88 120 ALA A N 1
ATOM 1387 C CA . ALA A 1 88 ? 41.587 51.070 71.913 1.00 16.50 120 ALA A CA 1
ATOM 1388 C C . ALA A 1 88 ? 42.859 50.326 72.294 1.00 19.37 120 ALA A C 1
ATOM 1389 O O . ALA A 1 88 ? 42.938 49.712 73.369 1.00 19.48 120 ALA A O 1
ATOM 1396 N N . VAL A 1 89 ? 43.884 50.415 71.450 1.00 18.06 121 VAL A N 1
ATOM 1397 C CA . VAL A 1 89 ? 45.089 49.624 71.668 1.00 20.79 121 VAL A CA 1
ATOM 1398 C C . VAL A 1 89 ? 45.884 50.167 72.849 1.00 18.93 121 VAL A C 1
ATOM 1399 O O . VAL A 1 89 ? 46.585 49.407 73.534 1.00 24.44 121 VAL A O 1
ATOM 1412 N N . SER A 1 90 ? 45.784 51.465 73.129 1.00 20.88 122 SER A N 1
ATOM 1413 C CA . SER A 1 90 ? 46.498 52.094 74.232 1.00 20.62 122 SER A CA 1
ATOM 1414 C C . SER A 1 90 ? 45.761 51.994 75.562 1.00 21.69 122 SER A C 1
ATOM 1415 O O . SER A 1 90 ? 46.304 52.431 76.583 1.00 26.28 122 SER A O 1
ATOM 1423 N N . GLY A 1 91 ? 44.549 51.441 75.582 1.00 20.12 123 GLY A N 1
ATOM 1424 C CA . GLY A 1 91 ? 43.802 51.272 76.811 1.00 23.00 123 GLY A CA 1
ATOM 1425 C C . GLY A 1 91 ? 42.947 52.452 77.207 1.00 20.34 123 GLY A C 1
ATOM 1426 O O . GLY A 1 91 ? 42.493 52.503 78.358 1.00 25.45 123 GLY A O 1
ATOM 1430 N N . ALA A 1 92 ? 42.707 53.403 76.302 1.00 18.07 124 ALA A N 1
ATOM 1431 C CA . ALA A 1 92 ? 41.901 54.566 76.641 1.00 17.34 124 ALA A CA 1
ATOM 1432 C C . ALA A 1 92 ? 40.410 54.267 76.676 1.00 16.85 124 ALA A C 1
ATOM 1433 O O . ALA A 1 92 ? 39.650 55.031 77.287 1.00 16.79 124 ALA A O 1
ATOM 1440 N N . LEU A 1 93 ? 39.977 53.209 75.999 1.00 15.23 125 LEU A N 1
ATOM 1441 C CA . LEU A 1 93 ? 38.565 52.898 75.806 1.00 14.84 125 LEU A CA 1
ATOM 1442 C C . LEU A 1 93 ? 38.236 51.594 76.512 1.00 16.09 125 LEU A C 1
ATOM 1443 O O . LEU A 1 93 ? 39.050 50.658 76.523 1.00 18.08 125 LEU A O 1
ATOM 1459 N N . LEU A 1 94 ? 37.040 51.524 77.082 1.00 15.49 126 LEU A N 1
ATOM 1460 C CA . LEU A 1 94 ? 36.581 50.292 77.701 1.00 14.90 126 LEU A CA 1
ATOM 1461 C C . LEU A 1 94 ? 36.311 49.234 76.638 1.00 16.06 126 LEU A C 1
ATOM 1462 O O . LEU A 1 94 ? 35.555 49.456 75.684 1.00 16.13 126 LEU A O 1
ATOM 1478 N N . ASN A 1 95 ? 36.899 48.055 76.833 1.00 15.86 127 ASN A N 1
ATOM 1479 C CA . ASN A 1 95 ? 36.575 46.887 76.021 1.00 16.43 127 ASN A CA 1
ATOM 1480 C C . ASN A 1 95 ? 35.421 46.217 76.739 1.00 17.05 127 ASN A C 1
ATOM 1481 O O . ASN A 1 95 ? 35.612 45.583 77.782 1.00 18.54 127 ASN A O 1
ATOM 1492 N N . PHE A 1 96 ? 34.212 46.399 76.230 1.00 16.25 128 PHE A N 1
ATOM 1493 C CA . PHE A 1 96 ? 33.022 45.891 76.892 1.00 16.62 128 PHE A CA 1
ATOM 1494 C C . PHE A 1 96 ? 32.543 44.577 76.303 1.00 18.15 128 PHE A C 1
ATOM 1495 O O . PHE A 1 96 ? 31.416 44.147 76.585 1.00 19.86 128 PHE A O 1
ATOM 1512 N N . ALA A 1 97 ? 33.401 43.897 75.542 1.00 18.36 129 ALA A N 1
ATOM 1513 C CA . ALA A 1 97 ? 33.047 42.599 74.998 1.00 20.17 129 ALA A CA 1
ATOM 1514 C C . ALA A 1 97 ? 32.699 41.617 76.115 1.00 18.17 129 ALA A C 1
ATOM 1515 O O . ALA A 1 97 ? 33.399 41.507 77.125 1.00 20.03 129 ALA A O 1
ATOM 1522 N N . ASN A 1 98 ? 31.608 40.905 75.911 1.00 17.87 130 ASN A N 1
ATOM 1523 C CA . ASN A 1 98 ? 31.300 39.685 76.644 1.00 22.90 130 ASN A CA 1
ATOM 1524 C C . ASN A 1 98 ? 30.176 39.007 75.878 1.00 23.00 130 ASN A C 1
ATOM 1525 O O . ASN A 1 98 ? 29.559 39.594 74.988 1.00 19.95 130 ASN A O 1
ATOM 1536 N N . ASP A 1 99 ? 29.917 37.754 76.242 1.00 19.39 131 ASP A N 1
ATOM 1537 C CA . ASP A 1 99 ? 29.021 36.932 75.442 1.00 23.14 131 ASP A CA 1
ATOM 1538 C C . ASP A 1 99 ? 27.622 37.535 75.363 1.00 19.81 131 ASP A C 1
ATOM 1539 O O . ASP A 1 99 ? 27.005 37.529 74.299 1.00 20.65 131 ASP A O 1
ATOM 1548 N N . SER A 1 100 ? 27.107 38.073 76.473 1.00 19.30 132 SER A N 1
ATOM 1549 C CA . SER A 1 100 ? 25.718 38.516 76.457 1.00 19.20 132 SER A CA 1
ATOM 1550 C C . SER A 1 100 ? 25.551 39.812 75.683 1.00 18.00 132 SER A C 1
ATOM 1551 O O . SER A 1 100 ? 24.541 39.995 74.998 1.00 19.81 132 SER A O 1
ATOM 1559 N N . ILE A 1 101 ? 26.529 40.722 75.775 1.00 17.53 133 ILE A N 1
ATOM 1560 C CA . ILE A 1 101 ? 26.492 41.928 74.950 1.00 16.07 133 ILE A CA 1
ATOM 1561 C C . ILE A 1 101 ? 26.613 41.557 73.482 1.00 17.42 133 ILE A C 1
ATOM 1562 O O . ILE A 1 101 ? 25.879 42.054 72.626 1.00 17.90 133 ILE A O 1
ATOM 1578 N N . GLU A 1 102 ? 27.554 40.681 73.165 1.00 18.25 134 GLU A N 1
ATOM 1579 C CA . GLU A 1 102 ? 27.746 40.289 71.780 1.00 20.83 134 GLU A CA 1
ATOM 1580 C C . GLU A 1 102 ? 26.469 39.682 71.215 1.00 20.67 134 GLU A C 1
ATOM 1581 O O . GLU A 1 102 ? 26.030 40.047 70.118 1.00 22.35 134 GLU A O 1
ATOM 1593 N N . LYS A 1 103 ? 25.834 38.786 71.973 1.00 18.92 135 LYS A N 1
ATOM 1594 C CA . LYS A 1 103 ? 24.622 38.131 71.490 1.00 22.07 135 LYS A CA 1
ATOM 1595 C C . LYS A 1 103 ? 23.499 39.135 71.279 1.00 21.62 135 LYS A C 1
ATOM 1596 O O . LYS A 1 103 ? 22.815 39.102 70.255 1.00 23.82 135 LYS A O 1
ATOM 1615 N N . ALA A 1 104 ? 23.310 40.055 72.219 1.00 20.00 136 ALA A N 1
ATOM 1616 C CA . ALA A 1 104 ? 22.188 40.983 72.132 1.00 19.03 136 ALA A CA 1
ATOM 1617 C C . ALA A 1 104 ? 22.481 42.112 71.148 1.00 19.19 136 ALA A C 1
ATOM 1618 O O . ALA A 1 104 ? 21.694 42.378 70.235 1.00 20.03 136 ALA A O 1
ATOM 1625 N N . TRP A 1 105 ? 23.606 42.789 71.300 1.00 17.67 137 TRP A N 1
ATOM 1626 C CA . TRP A 1 105 ? 23.793 43.978 70.479 1.00 19.39 137 TRP A CA 1
ATOM 1627 C C . TRP A 1 105 ? 24.141 43.658 69.031 1.00 19.18 137 TRP A C 1
ATOM 1628 O O . TRP A 1 105 ? 23.900 44.489 68.154 1.00 18.03 137 TRP A O 1
ATOM 1649 N N . SER A 1 106 ? 24.710 42.483 68.744 1.00 18.66 138 SER A N 1
ATOM 1650 C CA . SER A 1 106 ? 25.018 42.154 67.351 1.00 18.80 138 SER A CA 1
ATOM 1651 C C . SER A 1 106 ? 23.763 42.131 66.485 1.00 22.18 138 SER A C 1
ATOM 1652 O O . SER A 1 106 ? 23.858 42.338 65.272 1.00 24.92 138 SER A O 1
ATOM 1660 N N . LYS A 1 107 ? 22.590 41.859 67.077 1.00 19.06 139 LYS A N 1
ATOM 1661 C CA . LYS A 1 107 ? 21.326 41.866 66.360 1.00 20.77 139 LYS A CA 1
ATOM 1662 C C . LYS A 1 107 ? 20.809 43.271 66.083 1.00 18.39 139 LYS A C 1
ATOM 1663 O O . LYS A 1 107 ? 19.907 43.437 65.254 1.00 22.88 139 LYS A O 1
ATOM 1682 N N . LEU A 1 108 ? 21.378 44.288 66.736 1.00 16.09 140 LEU A N 1
ATOM 1683 C CA . LEU A 1 108 ? 20.860 45.642 66.670 1.00 15.60 140 LEU A CA 1
ATOM 1684 C C . LEU A 1 108 ? 21.552 46.495 65.615 1.00 14.73 140 LEU A C 1
ATOM 1685 O O . LEU A 1 108 ? 21.035 47.559 65.274 1.00 15.61 140 LEU A O 1
ATOM 1701 N N . TYR A 1 109 ? 22.704 46.067 65.108 1.00 15.16 141 TYR A N 1
ATOM 1702 C CA . TYR A 1 109 ? 23.510 46.863 64.190 1.00 15.51 141 TYR A CA 1
ATOM 1703 C C . TYR A 1 109 ? 23.839 46.047 62.957 1.00 14.30 141 TYR A C 1
ATOM 1704 O O . TYR A 1 109 ? 24.112 44.849 63.054 1.00 16.82 141 TYR A O 1
ATOM 1722 N N . THR A 1 110 ? 23.824 46.692 61.799 1.00 15.33 142 THR A N 1
ATOM 1723 C CA . THR A 1 110 ? 24.108 45.980 60.565 1.00 16.15 142 THR A CA 1
ATOM 1724 C C . THR A 1 110 ? 25.537 45.443 60.611 1.00 15.45 142 THR A C 1
ATOM 1725 O O . THR A 1 110 ? 26.436 46.050 61.202 1.00 15.11 142 THR A O 1
ATOM 1736 N N . LYS A 1 111 ? 25.739 44.271 59.994 1.00 16.84 143 LYS A N 1
ATOM 1737 C CA . LYS A 1 111 ? 26.951 43.504 60.260 1.00 18.10 143 LYS A CA 1
ATOM 1738 C C . LYS A 1 111 ? 28.211 44.235 59.835 1.00 16.28 143 LYS A C 1
ATOM 1739 O O . LYS A 1 111 ? 29.240 44.142 60.514 1.00 18.60 143 LYS A O 1
ATOM 1758 N N . THR A 1 112 ? 28.164 44.990 58.744 1.00 18.93 144 THR A N 1
ATOM 1759 C CA . THR A 1 112 ? 29.357 45.723 58.338 1.00 19.21 144 THR A CA 1
ATOM 1760 C C . THR A 1 112 ? 29.791 46.722 59.412 1.00 19.23 144 THR A C 1
ATOM 1761 O O . THR A 1 112 ? 30.986 46.868 59.701 1.00 22.95 144 THR A O 1
ATOM 1772 N N . ALA A 1 113 ? 28.831 47.404 60.028 1.00 15.41 145 ALA A N 1
ATOM 1773 C CA . ALA A 1 113 ? 29.151 48.382 61.052 1.00 14.71 145 ALA A CA 1
ATOM 1774 C C . ALA A 1 113 ? 29.562 47.715 62.360 1.00 15.46 145 ALA A C 1
ATOM 1775 O O . ALA A 1 113 ? 30.457 48.204 63.063 1.00 17.03 145 ALA A O 1
ATOM 1782 N N . TRP A 1 114 ? 28.896 46.610 62.714 1.00 14.88 146 TRP A N 1
ATOM 1783 C CA . TRP A 1 114 ? 29.224 45.884 63.930 1.00 15.31 146 TRP A CA 1
ATOM 1784 C C . TRP A 1 114 ? 30.643 45.338 63.888 1.00 15.34 146 TRP A C 1
ATOM 1785 O O . TRP A 1 114 ? 31.365 45.406 64.883 1.00 15.69 146 TRP A O 1
ATOM 1806 N N . ALA A 1 115 ? 31.079 44.806 62.742 1.00 15.86 147 ALA A N 1
ATOM 1807 C CA . ALA A 1 115 ? 32.455 44.321 62.672 1.00 16.09 147 ALA A CA 1
ATOM 1808 C C . ALA A 1 115 ? 33.452 45.430 62.971 1.00 18.57 147 ALA A C 1
ATOM 1809 O O . ALA A 1 115 ? 34.475 45.205 63.620 1.00 17.99 147 ALA A O 1
ATOM 1816 N N . GLN A 1 116 ? 33.162 46.635 62.522 1.00 15.65 148 GLN A N 1
ATOM 1817 C CA . GLN A 1 116 ? 34.143 47.706 62.561 1.00 17.03 148 GLN A CA 1
ATOM 1818 C C . GLN A 1 116 ? 34.301 48.354 63.921 1.00 17.85 148 GLN A C 1
ATOM 1819 O O . GLN A 1 116 ? 35.272 49.096 64.110 1.00 20.57 148 GLN A O 1
ATOM 1833 N N . VAL A 1 117 ? 33.397 48.094 64.866 1.00 15.24 149 VAL A N 1
ATOM 1834 C CA . VAL A 1 117 ? 33.569 48.598 66.228 1.00 15.77 149 VAL A CA 1
ATOM 1835 C C . VAL A 1 117 ? 34.316 47.615 67.113 1.00 15.60 149 VAL A C 1
ATOM 1836 O O . VAL A 1 117 ? 34.531 47.899 68.297 1.00 16.00 149 VAL A O 1
ATOM 1849 N N . HIS A 1 118 ? 34.706 46.464 66.571 1.00 16.15 150 HIS A N 1
ATOM 1850 C CA . HIS A 1 118 ? 35.620 45.532 67.215 1.00 16.51 150 HIS A CA 1
ATOM 1851 C C . HIS A 1 118 ? 37.050 45.877 66.847 1.00 17.52 150 HIS A C 1
ATOM 1852 O O . HIS A 1 118 ? 37.328 46.359 65.750 1.00 19.08 150 HIS A O 1
ATOM 1866 N N . TYR A 1 119 ? 37.970 45.560 67.743 1.00 16.95 151 TYR A N 1
ATOM 1867 C CA . TYR A 1 119 ? 39.374 45.623 67.374 1.00 18.87 151 TYR A CA 1
ATOM 1868 C C . TYR A 1 119 ? 40.171 44.698 68.274 1.00 16.19 151 TYR A C 1
ATOM 1869 O O . TYR A 1 119 ? 40.017 44.707 69.496 1.00 16.59 151 TYR A O 1
ATOM 1887 N N . ALA A 1 120 ? 41.002 43.865 67.649 1.00 16.52 152 ALA A N 1
ATOM 1888 C CA . ALA A 1 120 ? 41.839 42.917 68.378 1.00 21.13 152 ALA A CA 1
ATOM 1889 C C . ALA A 1 120 ? 41.032 42.079 69.364 1.00 17.75 152 ALA A C 1
ATOM 1890 O O . ALA A 1 120 ? 41.481 41.762 70.463 1.00 23.99 152 ALA A O 1
ATOM 1897 N N . GLY A 1 121 ? 39.816 41.724 68.971 1.00 17.40 153 GLY A N 1
ATOM 1898 C CA . GLY A 1 121 ? 38.971 40.882 69.771 1.00 17.30 153 GLY A CA 1
ATOM 1899 C C . GLY A 1 121 ? 38.211 41.589 70.860 1.00 19.90 153 GLY A C 1
ATOM 1900 O O . GLY A 1 121 ? 37.455 40.941 71.590 1.00 22.26 153 GLY A O 1
ATOM 1904 N N . GLY A 1 122 ? 38.402 42.893 71.004 1.00 16.76 154 GLY A N 1
ATOM 1905 C CA . GLY A 1 122 ? 37.618 43.698 71.914 1.00 15.78 154 GLY A CA 1
ATOM 1906 C C . GLY A 1 122 ? 36.482 44.397 71.181 1.00 15.92 154 GLY A C 1
ATOM 1907 O O . GLY A 1 122 ? 36.474 44.501 69.968 1.00 17.17 154 GLY A O 1
ATOM 1911 N N . LEU A 1 123 ? 35.528 44.891 71.961 1.00 14.98 155 LEU A N 1
ATOM 1912 C CA . LEU A 1 123 ? 34.368 45.618 71.467 1.00 14.05 155 LEU A CA 1
ATOM 1913 C C . LEU A 1 123 ? 34.403 47.006 72.089 1.00 12.99 155 LEU A C 1
ATOM 1914 O O . LEU A 1 123 ? 34.504 47.128 73.312 1.00 14.81 155 LEU A O 1
ATOM 1930 N N . TYR A 1 124 ? 34.416 48.054 71.250 1.00 13.84 156 TYR A N 1
ATOM 1931 C CA . TYR A 1 124 ? 34.765 49.379 71.730 1.00 15.06 156 TYR A CA 1
ATOM 1932 C C . TYR A 1 124 ? 33.729 50.465 71.477 1.00 13.55 156 TYR A C 1
ATOM 1933 O O . TYR A 1 124 ? 33.956 51.608 71.897 1.00 14.93 156 TYR A O 1
ATOM 1951 N N . GLY A 1 125 ? 32.596 50.169 70.881 1.00 13.90 157 GLY A N 1
ATOM 1952 C CA . GLY A 1 125 ? 31.584 51.194 70.778 1.00 15.27 157 GLY A CA 1
ATOM 1953 C C . GLY A 1 125 ? 30.318 50.659 70.168 1.00 14.46 157 GLY A C 1
ATOM 1954 O O . GLY A 1 125 ? 30.276 49.543 69.631 1.00 15.72 157 GLY A O 1
ATOM 1958 N N . ALA A 1 126 ? 29.269 51.480 70.272 1.00 14.34 158 ALA A N 1
ATOM 1959 C CA . ALA A 1 126 ? 28.050 51.246 69.523 1.00 13.82 158 ALA A CA 1
ATOM 1960 C C . ALA A 1 126 ? 28.130 52.042 68.226 1.00 13.43 158 ALA A C 1
ATOM 1961 O O . ALA A 1 126 ? 28.360 53.267 68.272 1.00 15.28 158 ALA A O 1
ATOM 1968 N N . PRO A 1 127 ? 27.955 51.415 67.064 1.00 14.20 159 PRO A N 1
ATOM 1969 C CA . PRO A 1 127 ? 27.967 52.164 65.802 1.00 13.55 159 PRO A CA 1
ATOM 1970 C C . PRO A 1 127 ? 26.859 53.201 65.764 1.00 13.39 159 PRO A C 1
ATOM 1971 O O . PRO A 1 127 ? 25.749 52.951 66.219 1.00 15.42 159 PRO A O 1
ATOM 1982 N N . GLN A 1 128 ? 27.155 54.366 65.187 1.00 13.14 160 GLN A N 1
ATOM 1983 C CA . GLN A 1 128 ? 26.192 55.461 65.091 1.00 13.02 160 GLN A CA 1
ATOM 1984 C C . GLN A 1 128 ? 25.691 55.502 63.654 1.00 12.93 160 GLN A C 1
ATOM 1985 O O . GLN A 1 128 ? 24.801 54.736 63.292 1.00 13.40 160 GLN A O 1
ATOM 1999 N N . ASP A 1 129 ? 26.256 56.353 62.815 1.00 12.46 161 ASP A N 1
ATOM 2000 C CA . ASP A 1 129 ? 25.920 56.377 61.400 1.00 13.87 161 ASP A CA 1
ATOM 2001 C C . ASP A 1 129 ? 26.823 55.437 60.624 1.00 13.52 161 ASP A C 1
ATOM 2002 O O . ASP A 1 129 ? 27.932 55.120 61.048 1.00 14.74 161 ASP A O 1
ATOM 2011 N N . ALA A 1 130 ? 26.311 54.947 59.492 1.00 14.21 162 ALA A N 1
ATOM 2012 C CA . ALA A 1 130 ? 27.129 54.385 58.433 1.00 14.94 162 ALA A CA 1
ATOM 2013 C C . ALA A 1 130 ? 27.332 55.479 57.399 1.00 13.18 162 ALA A C 1
ATOM 2014 O O . ALA A 1 130 ? 26.564 56.439 57.328 1.00 14.38 162 ALA A O 1
ATOM 2021 N N . THR A 1 131 ? 28.425 55.358 56.638 1.00 13.29 163 THR A N 1
ATOM 2022 C CA . THR A 1 131 ? 28.787 56.453 55.751 1.00 13.34 163 THR A CA 1
ATOM 2023 C C . THR A 1 131 ? 29.186 55.941 54.373 1.00 14.49 163 THR A C 1
ATOM 2024 O O . THR A 1 131 ? 30.256 56.307 53.860 1.00 14.33 163 THR A O 1
ATOM 2035 N N . PRO A 1 132 ? 28.355 55.141 53.722 1.00 13.63 164 PRO A N 1
ATOM 2036 C CA . PRO A 1 132 ? 28.711 54.675 52.383 1.00 14.06 164 PRO A CA 1
ATOM 2037 C C . PRO A 1 132 ? 29.024 55.865 51.493 1.00 12.79 164 PRO A C 1
ATOM 2038 O O . PRO A 1 132 ? 28.407 56.932 51.590 1.00 13.98 164 PRO A O 1
ATOM 2049 N N . LEU A 1 133 ? 29.971 55.674 50.578 1.00 13.25 165 LEU A N 1
ATOM 2050 C CA . LEU A 1 133 ? 30.329 56.766 49.695 1.00 13.18 165 LEU A CA 1
ATOM 2051 C C . LEU A 1 133 ? 29.235 57.036 48.668 1.00 14.02 165 LEU A C 1
ATOM 2052 O O . LEU A 1 133 ? 28.565 56.128 48.181 1.00 13.68 165 LEU A O 1
ATOM 2068 N N . ALA A 1 134 ? 29.089 58.298 48.310 1.00 12.58 166 ALA A N 1
ATOM 2069 C CA . ALA A 1 134 ? 28.244 58.715 47.214 1.00 13.04 166 ALA A CA 1
ATOM 2070 C C . ALA A 1 134 ? 29.027 59.736 46.412 1.00 13.22 166 ALA A C 1
ATOM 2071 O O . ALA A 1 134 ? 29.923 60.414 46.931 1.00 13.82 166 ALA A O 1
ATOM 2078 N N . ASN A 1 135 ? 28.695 59.840 45.139 1.00 13.24 167 ASN A N 1
ATOM 2079 C CA . ASN A 1 135 ? 29.279 60.851 44.267 1.00 13.36 167 ASN A CA 1
ATOM 2080 C C . ASN A 1 135 ? 28.250 61.962 44.128 1.00 15.51 167 ASN A C 1
ATOM 2081 O O . ASN A 1 135 ? 27.179 61.753 43.555 1.00 14.70 167 ASN A O 1
ATOM 2092 N N . TYR A 1 136 ? 28.541 63.122 44.707 1.00 13.85 168 TYR A N 1
ATOM 2093 C CA . TYR A 1 136 ? 27.671 64.294 44.630 1.00 13.18 168 TYR A CA 1
ATOM 2094 C C . TYR A 1 136 ? 28.089 65.051 43.377 1.00 14.19 168 TYR A C 1
ATOM 2095 O O . TYR A 1 136 ? 29.201 65.585 43.308 1.00 14.69 168 TYR A O 1
ATOM 2113 N N . VAL A 1 137 ? 27.232 65.030 42.365 1.00 14.15 169 VAL A N 1
ATOM 2114 C CA . VAL A 1 137 ? 27.583 65.450 41.012 1.00 15.16 169 VAL A CA 1
ATOM 2115 C C . VAL A 1 137 ? 26.814 66.718 40.677 1.00 14.86 169 VAL A C 1
ATOM 2116 O O . VAL A 1 137 ? 25.580 66.747 40.774 1.00 16.68 169 VAL A O 1
ATOM 2129 N N . ARG A 1 138 ? 27.531 67.748 40.230 1.00 14.45 170 ARG A N 1
ATOM 2130 C CA . ARG A 1 138 ? 26.906 68.966 39.706 1.00 14.89 170 ARG A CA 1
ATOM 2131 C C . ARG A 1 138 ? 26.450 68.675 38.285 1.00 16.18 170 ARG A C 1
ATOM 2132 O O . ARG A 1 138 ? 27.180 68.895 37.298 1.00 15.47 170 ARG A O 1
ATOM 2153 N N . LYS A 1 139 ? 25.213 68.190 38.192 1.00 15.67 171 LYS A N 1
ATOM 2154 C CA . LYS A 1 139 ? 24.642 67.791 36.913 1.00 17.48 171 LYS A CA 1
ATOM 2155 C C . LYS A 1 139 ? 24.494 68.981 35.994 1.00 17.95 171 LYS A C 1
ATOM 2156 O O . LYS A 1 139 ? 24.607 68.838 34.765 1.00 17.65 171 LYS A O 1
ATOM 2175 N N . ASP A 1 140 ? 24.263 70.163 36.557 1.00 16.40 172 ASP A N 1
ATOM 2176 C CA . ASP A 1 140 ? 24.171 71.357 35.725 1.00 19.17 172 ASP A CA 1
ATOM 2177 C C . ASP A 1 140 ? 25.480 71.625 34.992 1.00 19.31 172 ASP A C 1
ATOM 2178 O O . ASP A 1 140 ? 25.475 71.965 33.798 1.00 20.65 172 ASP A O 1
ATOM 2187 N N . ILE A 1 141 ? 26.610 71.481 35.685 1.00 16.94 173 ILE A N 1
ATOM 2188 C CA . ILE A 1 141 ? 27.915 71.693 35.071 1.00 16.56 173 ILE A CA 1
ATOM 2189 C C . ILE A 1 141 ? 28.194 70.627 34.029 1.00 17.28 173 ILE A C 1
ATOM 2190 O O . ILE A 1 141 ? 28.657 70.929 32.923 1.00 17.37 173 ILE A O 1
ATOM 2206 N N . LEU A 1 142 ? 27.903 69.368 34.340 1.00 15.68 174 LEU A N 1
ATOM 2207 C CA . LE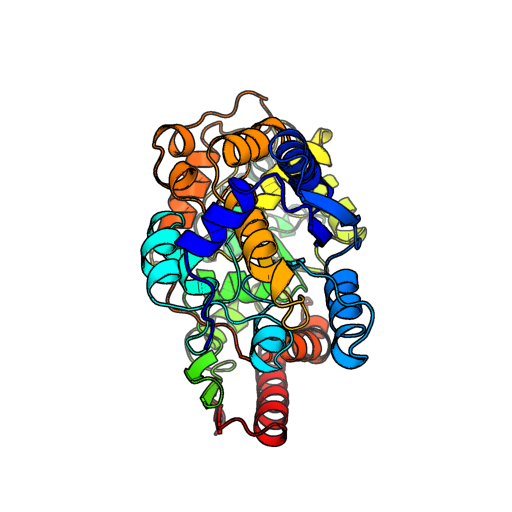U A 1 142 ? 28.151 68.314 33.363 1.00 16.28 174 LEU A CA 1
ATOM 2208 C C . LEU A 1 142 ? 27.284 68.507 32.131 1.00 16.97 174 LEU A C 1
ATOM 2209 O O . LEU A 1 142 ? 27.765 68.370 30.998 1.00 16.93 174 LEU A O 1
ATOM 2225 N N . ASP A 1 143 ? 26.009 68.824 32.324 1.00 16.61 175 ASP A N 1
ATOM 2226 C CA . ASP A 1 143 ? 25.112 69.075 31.197 1.00 19.57 175 ASP A CA 1
ATOM 2227 C C . ASP A 1 143 ? 25.661 70.179 30.304 1.00 19.52 175 ASP A C 1
ATOM 2228 O O . ASP A 1 143 ? 25.631 70.066 29.071 1.00 22.63 175 ASP A O 1
ATOM 2237 N N . GLU A 1 144 ? 26.145 71.272 30.906 1.00 18.80 176 GLU A N 1
ATOM 2238 C CA . GLU A 1 144 ? 26.687 72.390 30.141 1.00 23.04 176 GLU A CA 1
ATOM 2239 C C . GLU A 1 144 ? 27.809 71.948 29.221 1.00 20.49 176 GLU A C 1
ATOM 2240 O O . GLU A 1 144 ? 27.978 72.521 28.131 1.00 22.46 176 GLU A O 1
ATOM 2252 N N . HIS A 1 145 ? 28.592 70.954 29.636 1.00 17.81 177 HIS A N 1
ATOM 2253 C CA . HIS A 1 145 ? 29.755 70.486 28.898 1.00 18.87 177 HIS A CA 1
ATOM 2254 C C . HIS A 1 145 ? 29.505 69.180 28.154 1.00 16.72 177 HIS A C 1
ATOM 2255 O O . HIS A 1 145 ? 30.458 68.566 27.668 1.00 19.01 177 HIS A O 1
ATOM 2269 N N . ASN A 1 146 ? 28.246 68.769 28.051 1.00 18.84 178 ASN A N 1
ATOM 2270 C CA . ASN A 1 146 ? 27.869 67.571 27.299 1.00 18.82 178 ASN A CA 1
ATOM 2271 C C . ASN A 1 146 ? 28.524 66.319 27.871 1.00 20.62 178 ASN A C 1
ATOM 2272 O O . ASN A 1 146 ? 28.934 65.414 27.137 1.00 19.21 178 ASN A O 1
ATOM 2283 N N . LEU A 1 147 ? 28.619 66.255 29.197 1.00 16.68 179 LEU A N 1
ATOM 2284 C CA . LEU A 1 147 ? 29.287 65.168 29.897 1.00 17.60 179 LEU A CA 1
ATOM 2285 C C . LEU A 1 147 ? 28.257 64.351 30.659 1.00 15.44 179 LEU A C 1
ATOM 2286 O O . LEU A 1 147 ? 27.301 64.903 31.212 1.00 18.07 179 LEU A O 1
ATOM 2302 N N . GLN A 1 148 ? 28.476 63.046 30.707 1.00 18.62 180 GLN A N 1
ATOM 2303 C CA . GLN A 1 148 ? 27.601 62.122 31.406 1.00 23.33 180 GLN A CA 1
ATOM 2304 C C . GLN A 1 148 ? 27.960 62.050 32.891 1.00 18.63 180 GLN A C 1
ATOM 2305 O O . GLN A 1 148 ? 29.098 62.288 33.297 1.00 18.41 180 GLN A O 1
ATOM 2319 N N . VAL A 1 149 ? 26.966 61.752 33.714 1.00 17.98 181 VAL A N 1
ATOM 2320 C CA . VAL A 1 149 ? 27.259 61.390 35.100 1.00 19.78 181 VAL A CA 1
ATOM 2321 C C . VAL A 1 149 ? 28.234 60.214 35.076 1.00 16.45 181 VAL A C 1
ATOM 2322 O O . VAL A 1 149 ? 27.932 59.159 34.494 1.00 18.05 181 VAL A O 1
ATOM 2335 N N . PRO A 1 150 ? 29.420 60.342 35.658 1.00 15.19 182 PRO A N 1
ATOM 2336 C CA . PRO A 1 150 ? 30.418 59.281 35.509 1.00 17.30 182 PRO A CA 1
ATOM 2337 C C . PRO A 1 150 ? 30.131 58.090 36.406 1.00 17.97 182 PRO A C 1
ATOM 2338 O O . PRO A 1 150 ? 29.731 58.239 37.567 1.00 19.50 182 PRO A O 1
ATOM 2349 N N . GLU A 1 151 ? 30.339 56.890 35.856 1.00 17.69 183 GLU A N 1
ATOM 2350 C CA . GLU A 1 151 ? 30.150 55.661 36.609 1.00 20.93 183 GLU A CA 1
ATOM 2351 C C . GLU A 1 151 ? 31.458 54.977 36.977 1.00 16.65 183 GLU A C 1
ATOM 2352 O O . GLU A 1 151 ? 31.457 54.063 37.809 1.00 17.54 183 GLU A O 1
ATOM 2364 N N . SER A 1 152 ? 32.578 55.405 36.394 1.00 15.83 184 SER A N 1
ATOM 2365 C CA . SER A 1 152 ? 33.865 54.783 36.608 1.00 17.39 184 SER A CA 1
ATOM 2366 C C . SER A 1 152 ? 34.941 55.843 36.748 1.00 16.83 184 SER A C 1
ATOM 2367 O O . SER A 1 152 ? 34.765 56.994 36.342 1.00 15.93 184 SER A O 1
ATOM 2375 N N . TRP A 1 153 ? 36.074 55.425 37.301 1.00 16.49 185 TRP A N 1
ATOM 2376 C CA . TRP A 1 153 ? 37.239 56.303 37.365 1.00 14.22 185 TRP A CA 1
ATOM 2377 C C . TRP A 1 153 ? 37.759 56.626 35.975 1.00 15.19 185 TRP A C 1
ATOM 2378 O O . TRP A 1 153 ? 38.252 57.737 35.737 1.00 16.33 185 TRP A O 1
ATOM 2399 N N . GLU A 1 154 ? 37.652 55.680 35.047 1.00 15.61 186 GLU A N 1
ATOM 2400 C CA . GLU A 1 154 ? 38.014 55.946 33.663 1.00 17.42 186 GLU A CA 1
ATOM 2401 C C . GLU A 1 154 ? 37.177 57.086 33.110 1.00 16.74 186 GLU A C 1
ATOM 2402 O O . GLU A 1 154 ? 37.705 57.980 32.438 1.00 17.32 186 GLU A O 1
ATOM 2414 N N . ASP A 1 155 ? 35.879 57.101 33.423 1.00 16.64 187 ASP A N 1
ATOM 2415 C CA . ASP A 1 155 ? 35.032 58.195 32.978 1.00 17.64 187 ASP A CA 1
ATOM 2416 C C . ASP A 1 155 ? 35.449 59.502 33.627 1.00 16.97 187 ASP A C 1
ATOM 2417 O O . ASP A 1 155 ? 35.401 60.562 32.997 1.00 18.10 187 ASP A O 1
ATOM 2426 N N . ILE A 1 156 ? 35.774 59.456 34.916 1.00 15.35 188 ILE A N 1
ATOM 2427 C CA . ILE A 1 156 ? 36.192 60.670 35.610 1.00 16.33 188 ILE A CA 1
ATOM 2428 C C . ILE A 1 156 ? 37.402 61.271 34.915 1.00 15.70 188 ILE A C 1
ATOM 2429 O O . ILE A 1 156 ? 37.479 62.487 34.708 1.00 15.94 188 ILE A O 1
ATOM 2445 N N . TYR A 1 157 ? 38.366 60.433 34.531 1.00 15.44 189 TYR A N 1
ATOM 2446 C CA . TYR A 1 157 ? 39.540 60.917 33.811 1.00 15.66 189 TYR A CA 1
ATOM 2447 C C . TYR A 1 157 ? 39.155 61.478 32.441 1.00 15.63 189 TYR A C 1
ATOM 2448 O O . TYR A 1 157 ? 39.458 62.633 32.116 1.00 15.03 189 TYR A O 1
ATOM 2466 N N . ASN A 1 158 ? 38.470 60.692 31.622 1.00 15.80 190 ASN A N 1
ATOM 2467 C CA . ASN A 1 158 ? 38.247 61.142 30.249 1.00 17.68 190 ASN A CA 1
ATOM 2468 C C . ASN A 1 158 ? 37.339 62.366 30.204 1.00 16.34 190 ASN A C 1
ATOM 2469 O O . ASN A 1 158 ? 37.596 63.324 29.471 1.00 18.21 190 ASN A O 1
ATOM 2480 N N . GLU A 1 159 ? 36.285 62.373 31.013 1.00 15.79 191 GLU A N 1
ATOM 2481 C CA . GLU A 1 159 ? 35.402 63.525 31.041 1.00 14.26 191 GLU A CA 1
ATOM 2482 C C . GLU A 1 159 ? 36.063 64.706 31.726 1.00 15.15 191 GLU A C 1
ATOM 2483 O O . GLU A 1 159 ? 35.821 65.856 31.349 1.00 15.22 191 GLU A O 1
ATOM 2495 N N . GLY A 1 160 ? 36.899 64.439 32.732 1.00 13.47 192 GLY A N 1
ATOM 2496 C CA . GLY A 1 160 ? 37.565 65.520 33.437 1.00 14.97 192 GLY A CA 1
ATOM 2497 C C . GLY A 1 160 ? 38.544 66.276 32.574 1.00 15.62 192 GLY A C 1
ATOM 2498 O O . GLY A 1 160 ? 38.687 67.490 32.699 1.00 14.12 192 GLY A O 1
ATOM 2502 N N . ILE A 1 161 ? 39.225 65.572 31.675 1.00 14.69 193 ILE A N 1
ATOM 2503 C CA . ILE A 1 161 ? 40.095 66.254 30.730 1.00 14.63 193 ILE A CA 1
ATOM 2504 C C . ILE A 1 161 ? 39.284 67.238 29.908 1.00 14.66 193 ILE A C 1
ATOM 2505 O O . ILE A 1 161 ? 39.668 68.398 29.738 1.00 16.16 193 ILE A O 1
ATOM 2521 N N . LYS A 1 162 ? 38.164 66.772 29.353 1.00 16.15 194 LYS A N 1
ATOM 2522 C CA A LYS A 1 162 ? 37.334 67.639 28.529 0.51 15.86 194 LYS A CA 1
ATOM 2523 C CA B LYS A 1 162 ? 37.334 67.640 28.528 0.49 15.87 194 LYS A CA 1
ATOM 2524 C C . LYS A 1 162 ? 36.818 68.829 29.330 1.00 17.07 194 LYS A C 1
ATOM 2525 O O . LYS A 1 162 ? 36.870 69.965 28.870 1.00 17.31 194 LYS A O 1
ATOM 2560 N N . LEU A 1 163 ? 36.323 68.581 30.549 1.00 14.34 195 LEU A N 1
ATOM 2561 C CA . LEU A 1 163 ? 35.789 69.671 31.355 1.00 14.97 195 LEU A CA 1
ATOM 2562 C C . LEU A 1 163 ? 36.834 70.749 31.577 1.00 15.99 195 LEU A C 1
ATOM 2563 O O . LEU A 1 163 ? 36.551 71.938 31.419 1.00 15.49 195 LEU A O 1
ATOM 2579 N N . HIS A 1 164 ? 38.038 70.358 31.989 1.00 14.74 196 HIS A N 1
ATOM 2580 C CA . HIS A 1 164 ? 39.040 71.327 32.416 1.00 14.60 196 HIS A CA 1
ATOM 2581 C C . HIS A 1 164 ? 39.674 72.035 31.233 1.00 15.86 196 HIS A C 1
ATOM 2582 O O . HIS A 1 164 ? 40.072 73.192 31.367 1.00 16.38 196 HIS A O 1
ATOM 2596 N N . LYS A 1 165 ? 39.730 71.381 30.077 1.00 14.99 197 LYS A N 1
ATOM 2597 C CA . LYS A 1 165 ? 40.160 72.065 28.860 1.00 16.20 197 LYS A CA 1
ATOM 2598 C C . LYS A 1 165 ? 39.144 73.114 28.437 1.00 19.73 197 LYS A C 1
ATOM 2599 O O . LYS A 1 165 ? 39.520 74.188 27.954 1.00 22.44 197 LYS A O 1
ATOM 2618 N N . GLU A 1 166 ? 37.854 72.820 28.588 1.00 15.94 198 GLU A N 1
ATOM 2619 C CA . GLU A 1 166 ? 36.814 73.758 28.204 1.00 17.90 198 GLU A CA 1
ATOM 2620 C C . GLU A 1 166 ? 36.558 74.834 29.244 1.00 19.96 198 GLU A C 1
ATOM 2621 O O . GLU A 1 166 ? 36.107 75.923 28.874 1.00 20.96 198 GLU A O 1
ATOM 2633 N N . ASP A 1 167 ? 36.857 74.562 30.516 1.00 17.31 199 ASP A N 1
ATOM 2634 C CA . ASP A 1 167 ? 36.594 75.483 31.623 1.00 17.01 199 ASP A CA 1
ATOM 2635 C C . ASP A 1 167 ? 37.688 75.258 32.669 1.00 18.55 199 ASP A C 1
ATOM 2636 O O . ASP A 1 167 ? 37.551 74.422 33.559 1.00 17.17 199 ASP A O 1
ATOM 2645 N N . SER A 1 168 ? 38.770 76.029 32.562 1.00 18.13 200 SER A N 1
ATOM 2646 C CA . SER A 1 168 ? 39.914 75.784 33.432 1.00 18.71 200 SER A CA 1
ATOM 2647 C C . SER A 1 168 ? 39.685 76.250 34.855 1.00 17.38 200 SER A C 1
ATOM 2648 O O . SER A 1 168 ? 40.565 76.058 35.694 1.00 20.02 200 SER A O 1
ATOM 2656 N N . ASN A 1 169 ? 38.533 76.829 35.151 1.00 15.87 201 ASN A N 1
ATOM 2657 C CA A ASN A 1 169 ? 38.167 77.170 36.513 0.55 17.01 201 ASN A CA 1
ATOM 2658 C CA B ASN A 1 169 ? 38.163 77.164 36.522 0.45 17.03 201 ASN A CA 1
ATOM 2659 C C . ASN A 1 169 ? 37.424 76.048 37.223 1.00 16.39 201 ASN A C 1
ATOM 2660 O O . ASN A 1 169 ? 37.056 76.216 38.386 1.00 18.00 201 ASN A O 1
ATOM 2680 N N . LYS A 1 170 ? 37.200 74.921 36.561 1.00 15.41 202 LYS A N 1
ATOM 2681 C CA . LYS A 1 170 ? 36.527 73.795 37.169 1.00 15.46 202 LYS A CA 1
ATOM 2682 C C . LYS A 1 170 ? 37.341 72.527 36.951 1.00 14.75 202 LYS A C 1
ATOM 2683 O O . LYS A 1 170 ? 38.043 72.359 35.944 1.00 14.66 202 LYS A O 1
ATOM 2702 N N . TYR A 1 171 ? 37.231 71.635 37.920 1.00 13.96 203 TYR A N 1
ATOM 2703 C CA . TYR A 1 171 ? 37.856 70.327 37.882 1.00 12.99 203 TYR A CA 1
ATOM 2704 C C . TYR A 1 171 ? 36.797 69.253 38.050 1.00 12.91 203 TYR A C 1
ATOM 2705 O O . TYR A 1 171 ? 35.735 69.479 38.644 1.00 14.70 203 TYR A O 1
ATOM 2723 N N . MET A 1 172 ? 37.107 68.075 37.527 1.00 13.31 204 MET A N 1
ATOM 2724 C CA . MET A 1 172 ? 36.166 66.988 37.658 1.00 13.11 204 MET A CA 1
ATOM 2725 C C . MET A 1 172 ? 35.986 66.595 39.106 1.00 14.55 204 MET A C 1
ATOM 2726 O O . MET A 1 172 ? 34.876 66.215 39.492 1.00 14.78 204 MET A O 1
ATOM 2740 N N . GLY A 1 173 ? 37.042 66.664 39.917 1.00 13.36 205 GLY A N 1
ATOM 2741 C CA . GLY A 1 173 ? 36.930 66.317 41.322 1.00 13.40 205 GLY A CA 1
ATOM 2742 C C . GLY A 1 173 ? 38.097 66.863 42.116 1.00 13.29 205 GLY A C 1
ATOM 2743 O O . GLY A 1 173 ? 39.069 67.400 41.578 1.00 13.89 205 GLY A O 1
ATOM 2747 N N . ILE A 1 174 ? 37.998 66.692 43.430 1.00 14.58 206 ILE A N 1
ATOM 2748 C CA . ILE A 1 174 ? 39.061 67.037 44.366 1.00 14.49 206 ILE A CA 1
ATOM 2749 C C . ILE A 1 174 ? 39.692 65.756 44.871 1.00 13.75 206 ILE A C 1
ATOM 2750 O O . ILE A 1 174 ? 39.000 64.759 45.095 1.00 15.43 206 ILE A O 1
ATOM 2766 N N . LEU A 1 175 ? 41.001 65.783 45.037 1.00 14.32 207 LEU A N 1
ATOM 2767 C CA . LEU A 1 175 ? 41.721 64.757 45.792 1.00 13.34 207 LEU A CA 1
ATOM 2768 C C . LEU A 1 175 ? 41.962 65.386 47.151 1.00 14.02 207 LEU A C 1
ATOM 2769 O O . LEU A 1 175 ? 42.850 66.219 47.311 1.00 14.94 207 LEU A O 1
ATOM 2785 N N . GLY A 1 176 ? 41.138 65.020 48.128 1.00 14.39 208 GLY A N 1
ATOM 2786 C CA . GLY A 1 176 ? 41.160 65.705 49.396 1.00 13.09 208 GLY A CA 1
ATOM 2787 C C . GLY A 1 176 ? 42.296 65.249 50.301 1.00 14.28 208 GLY A C 1
ATOM 2788 O O . GLY A 1 176 ? 42.535 64.054 50.500 1.00 14.38 208 GLY A O 1
ATOM 2792 N N . SER A 1 177 ? 42.956 66.227 50.921 1.00 14.09 209 SER A N 1
ATOM 2793 C CA . SER A 1 177 ? 44.082 65.961 51.803 1.00 13.07 209 SER A CA 1
ATOM 2794 C C . SER A 1 177 ? 43.612 65.637 53.218 1.00 13.52 209 SER A C 1
ATOM 2795 O O . SER A 1 177 ? 43.931 66.322 54.190 1.00 15.68 209 SER A O 1
ATOM 2803 N N . ASP A 1 178 ? 42.856 64.548 53.310 1.00 13.39 210 ASP A N 1
ATOM 2804 C CA . ASP A 1 178 ? 42.255 64.100 54.557 1.00 13.55 210 ASP A CA 1
ATOM 2805 C C . ASP A 1 178 ? 42.365 62.581 54.569 1.00 12.54 210 ASP A C 1
ATOM 2806 O O . ASP A 1 178 ? 42.092 61.929 53.558 1.00 13.31 210 ASP A O 1
ATOM 2815 N N . ILE A 1 179 ? 42.777 62.022 55.712 1.00 12.92 211 ILE A N 1
ATOM 2816 C CA . ILE A 1 179 ? 43.070 60.589 55.766 1.00 12.68 211 ILE A CA 1
ATOM 2817 C C . ILE A 1 179 ? 41.829 59.759 55.467 1.00 13.35 211 ILE A C 1
ATOM 2818 O O . ILE A 1 179 ? 41.925 58.717 54.814 1.00 13.82 211 ILE A O 1
ATOM 2834 N N . SER A 1 180 ? 40.659 60.184 55.943 1.00 13.26 212 SER A N 1
ATOM 2835 C CA . SER A 1 180 ? 39.440 59.432 55.637 1.00 14.01 212 SER A CA 1
ATOM 2836 C C . SER A 1 180 ? 39.124 59.509 54.158 1.00 13.13 212 SER A C 1
ATOM 2837 O O . SER A 1 180 ? 38.843 58.492 53.514 1.00 13.25 212 SER A O 1
ATOM 2845 N N . PHE A 1 181 ? 39.125 60.728 53.605 1.00 12.88 213 PHE A N 1
ATOM 2846 C CA . PHE A 1 181 ? 38.795 60.899 52.206 1.00 12.35 213 PHE A CA 1
ATOM 2847 C C . PHE A 1 181 ? 39.696 60.031 51.337 1.00 12.09 213 PHE A C 1
ATOM 2848 O O . PHE A 1 181 ? 39.225 59.317 50.441 1.00 12.78 213 PHE A O 1
ATOM 2865 N N . PHE A 1 182 ? 41.003 60.076 51.611 1.00 13.02 214 PHE A N 1
ATOM 2866 C CA . PHE A 1 182 ? 42.003 59.394 50.797 1.00 13.68 214 PHE A CA 1
ATOM 2867 C C . PHE A 1 182 ? 41.906 57.881 50.931 1.00 12.79 214 PHE A C 1
ATOM 2868 O O . PHE A 1 182 ? 41.811 57.164 49.921 1.00 13.63 214 PHE A O 1
ATOM 2885 N N . THR A 1 183 ? 41.918 57.369 52.159 1.00 12.94 215 THR A N 1
ATOM 2886 C CA . THR A 1 183 ? 41.813 55.919 52.340 1.00 13.25 215 THR A CA 1
ATOM 2887 C C . THR A 1 183 ? 40.472 55.392 51.853 1.00 13.23 215 THR A C 1
ATOM 2888 O O . THR A 1 183 ? 40.394 54.255 51.368 1.00 13.94 215 THR A O 1
ATOM 2899 N N . ASN A 1 184 ? 39.416 56.195 51.949 1.00 11.76 216 ASN A N 1
ATOM 2900 C CA . ASN A 1 184 ? 38.129 55.742 51.449 1.00 12.24 216 ASN A CA 1
ATOM 2901 C C . ASN A 1 184 ? 38.194 55.435 49.963 1.00 12.76 216 ASN A C 1
ATOM 2902 O O . ASN A 1 184 ? 37.552 54.487 49.503 1.00 13.25 216 ASN A O 1
ATOM 2913 N N . LEU A 1 185 ? 38.948 56.224 49.188 1.00 12.52 217 LEU A N 1
ATOM 2914 C CA . LEU A 1 185 ? 39.039 55.969 47.755 1.00 12.18 217 LEU A CA 1
ATOM 2915 C C . LEU A 1 185 ? 39.728 54.638 47.488 1.00 12.92 217 LEU A C 1
ATOM 2916 O O . LEU A 1 185 ? 39.269 53.853 46.649 1.00 14.50 217 LEU A O 1
ATOM 2932 N N . TYR A 1 186 ? 40.850 54.374 48.175 1.00 12.76 218 TYR A N 1
ATOM 2933 C CA . TYR A 1 186 ? 41.547 53.092 48.002 1.00 12.91 218 TYR A CA 1
ATOM 2934 C C . TYR A 1 186 ? 40.641 51.928 48.408 1.00 14.44 218 TYR A C 1
ATOM 2935 O O . TYR A 1 186 ? 40.535 50.924 47.695 1.00 13.13 218 TYR A O 1
ATOM 2953 N N . ARG A 1 187 ? 39.990 52.035 49.560 1.00 12.61 219 ARG A N 1
ATOM 2954 C CA . ARG A 1 187 ? 39.122 50.958 50.029 1.00 13.45 219 ARG A CA 1
ATOM 2955 C C . ARG A 1 187 ? 38.016 50.702 49.030 1.00 12.77 219 ARG A C 1
ATOM 2956 O O . ARG A 1 187 ? 37.714 49.543 48.712 1.00 13.16 219 ARG A O 1
ATOM 2977 N N . SER A 1 188 ? 37.481 51.758 48.441 1.00 13.17 220 SER A N 1
ATOM 2978 C CA . SER A 1 188 ? 36.364 51.634 47.528 1.00 13.22 220 SER A CA 1
ATOM 2979 C C . SER A 1 188 ? 36.752 51.052 46.186 1.00 14.18 220 SER A C 1
ATOM 2980 O O . SER A 1 188 ? 35.837 50.736 45.423 1.00 15.37 220 SER A O 1
ATOM 2988 N N . VAL A 1 189 ? 38.042 50.927 45.858 1.00 13.16 221 VAL A N 1
ATOM 2989 C CA . VAL A 1 189 ? 38.456 50.208 44.650 1.00 14.19 221 VAL A CA 1
ATOM 2990 C C . VAL A 1 189 ? 39.097 48.867 44.983 1.00 14.46 221 VAL A C 1
ATOM 2991 O O . VAL A 1 189 ? 39.640 48.208 44.092 1.00 16.36 221 VAL A O 1
ATOM 3004 N N . GLY A 1 190 ? 39.028 48.423 46.238 1.00 14.43 222 GLY A N 1
ATOM 3005 C CA . GLY A 1 190 ? 39.597 47.131 46.588 1.00 15.24 222 GLY A CA 1
ATOM 3006 C C . GLY A 1 190 ? 41.099 47.103 46.673 1.00 16.86 222 GLY A C 1
ATOM 3007 O O . GLY A 1 190 ? 41.706 46.028 46.525 1.00 17.13 222 GLY A O 1
ATOM 3011 N N . ALA A 1 191 ? 41.722 48.247 46.929 1.00 15.43 223 ALA A N 1
ATOM 3012 C CA . ALA A 1 191 ? 43.173 48.372 46.948 1.00 15.86 223 ALA A CA 1
ATOM 3013 C C . ALA A 1 191 ? 43.679 48.482 48.383 1.00 15.79 223 ALA A C 1
ATOM 3014 O O . ALA A 1 191 ? 43.722 49.573 48.965 1.00 17.85 223 ALA A O 1
ATOM 3021 N N . ARG A 1 192 ? 44.142 47.373 48.931 1.00 15.85 224 ARG A N 1
ATOM 3022 C CA . ARG A 1 192 ? 44.623 47.368 50.301 1.00 15.79 224 ARG A CA 1
ATOM 3023 C C . ARG A 1 192 ? 45.925 48.148 50.425 1.00 14.54 224 ARG A C 1
ATOM 3024 O O . ARG A 1 192 ? 46.874 47.954 49.654 1.00 16.92 224 ARG A O 1
ATOM 3045 N N . LEU A 1 193 ? 45.971 49.013 51.426 1.00 14.23 225 LEU A N 1
ATOM 3046 C CA . LEU A 1 193 ? 47.199 49.696 51.815 1.00 13.14 225 LEU A CA 1
ATOM 3047 C C . LEU A 1 193 ? 47.969 48.903 52.858 1.00 14.34 225 LEU A C 1
ATOM 3048 O O . LEU A 1 193 ? 49.187 49.088 53.020 1.00 15.58 225 LEU A O 1
ATOM 3064 N N . TRP A 1 194 ? 47.289 47.995 53.550 1.00 14.06 226 TRP A N 1
ATOM 3065 C CA . TRP A 1 194 ? 47.863 47.260 54.674 1.00 13.61 226 TRP A CA 1
ATOM 3066 C C . TRP A 1 194 ? 46.894 46.144 55.021 1.00 14.32 226 TRP A C 1
ATOM 3067 O O . TRP A 1 194 ? 45.744 46.120 54.559 1.00 15.66 226 TRP A O 1
ATOM 3088 N N . LYS A 1 195 ? 47.360 45.244 55.872 1.00 16.14 227 LYS A N 1
ATOM 3089 C CA . LYS A 1 195 ? 46.554 44.144 56.380 1.00 15.84 227 LYS A CA 1
ATOM 3090 C C . LYS A 1 195 ? 46.967 43.925 57.820 1.00 16.70 227 LYS A C 1
ATOM 3091 O O . LYS A 1 195 ? 48.161 43.966 58.129 1.00 19.01 227 LYS A O 1
ATOM 3110 N N . VAL A 1 196 ? 45.991 43.742 58.701 1.00 15.37 228 VAL A N 1
ATOM 3111 C CA . VAL A 1 196 ? 46.244 43.536 60.115 1.00 15.09 228 VAL A CA 1
ATOM 3112 C C . VAL A 1 196 ? 45.873 42.107 60.462 1.00 16.39 228 VAL A C 1
ATOM 3113 O O . VAL A 1 196 ? 44.716 41.700 60.297 1.00 19.01 228 VAL A O 1
ATOM 3126 N N . ASN A 1 197 ? 46.852 41.352 60.957 1.00 16.67 229 ASN A N 1
ATOM 3127 C CA . ASN A 1 197 ? 46.628 39.973 61.380 1.00 16.69 229 ASN A CA 1
ATOM 3128 C C . ASN A 1 197 ? 46.314 39.876 62.863 1.00 20.53 229 ASN A C 1
ATOM 3129 O O . ASN A 1 197 ? 45.494 39.049 63.269 1.00 23.74 229 ASN A O 1
ATOM 3140 N N . SER A 1 198 ? 46.943 40.704 63.684 1.00 22.28 230 SER A N 1
ATOM 3141 C CA . SER A 1 198 ? 46.670 40.738 65.117 1.00 21.08 230 SER A CA 1
ATOM 3142 C C . SER A 1 198 ? 47.073 42.121 65.600 1.00 23.82 230 SER A C 1
ATOM 3143 O O . SER A 1 198 ? 47.617 42.925 64.838 1.00 23.28 230 SER A O 1
ATOM 3151 N N . VAL A 1 199 ? 46.804 42.406 66.873 1.00 23.19 231 VAL A N 1
ATOM 3152 C CA . VAL A 1 199 ? 47.089 43.742 67.382 1.00 26.53 231 VAL A CA 1
ATOM 3153 C C . VAL A 1 199 ? 48.561 44.114 67.229 1.00 24.12 231 VAL A C 1
ATOM 3154 O O . VAL A 1 199 ? 48.887 45.307 67.145 1.00 28.73 231 VAL A O 1
ATOM 3167 N N . ASP A 1 200 ? 49.461 43.120 67.148 1.00 22.97 232 ASP A N 1
ATOM 3168 C CA . ASP A 1 200 ? 50.896 43.378 67.068 1.00 23.82 232 ASP A CA 1
ATOM 3169 C C . ASP A 1 200 ? 51.547 42.814 65.804 1.00 22.43 232 ASP A C 1
ATOM 3170 O O . ASP A 1 200 ? 52.759 42.586 65.799 1.00 23.37 232 ASP A O 1
ATOM 3179 N N . ASP A 1 201 ? 50.791 42.624 64.725 1.00 19.82 233 ASP A N 1
ATOM 3180 C CA . ASP A 1 201 ? 51.289 41.938 63.528 1.00 19.80 233 ASP A CA 1
ATOM 3181 C C . ASP A 1 201 ? 50.596 42.533 62.305 1.00 17.13 233 ASP A C 1
ATOM 3182 O O . ASP A 1 201 ? 49.405 42.294 62.068 1.00 19.31 233 ASP A O 1
ATOM 3191 N N . VAL A 1 202 ? 51.337 43.313 61.528 1.00 16.26 234 VAL A N 1
ATOM 3192 C CA . VAL A 1 202 ? 50.756 44.040 60.414 1.00 17.11 234 VAL A CA 1
ATOM 3193 C C . VAL A 1 202 ? 51.644 43.919 59.186 1.00 18.15 234 VAL A C 1
ATOM 3194 O O . VAL A 1 202 ? 52.853 43.680 59.277 1.00 17.73 234 VAL A O 1
ATOM 3207 N N . GLU A 1 203 ? 51.011 44.090 58.026 1.00 16.15 235 GLU A N 1
ATOM 3208 C CA . GLU A 1 203 ? 51.654 44.025 56.732 1.00 16.86 235 GLU A CA 1
ATOM 3209 C C . GLU A 1 203 ? 51.309 45.304 55.999 1.00 16.01 235 GLU A C 1
ATOM 3210 O O . GLU A 1 203 ? 50.133 45.661 55.901 1.00 17.44 235 GLU A O 1
ATOM 3222 N N . LEU A 1 204 ? 52.315 45.996 55.485 1.00 15.55 236 LEU A N 1
ATOM 3223 C CA . LEU A 1 204 ? 52.099 47.217 54.717 1.00 13.96 236 LEU A CA 1
ATOM 3224 C C . LEU A 1 204 ? 52.309 46.916 53.244 1.00 16.64 236 LEU A C 1
ATOM 3225 O O . LEU A 1 204 ? 53.290 46.264 52.863 1.00 15.72 236 LEU A O 1
ATOM 3241 N N . THR A 1 205 ? 51.370 47.366 52.422 1.00 15.96 237 THR A N 1
ATOM 3242 C CA . THR A 1 205 ? 51.380 47.168 50.978 1.00 14.84 237 THR A CA 1
ATOM 3243 C C . THR A 1 205 ? 51.048 48.470 50.262 1.00 15.89 237 THR A C 1
ATOM 3244 O O . THR A 1 205 ? 50.199 48.535 49.372 1.00 16.44 237 THR A O 1
ATOM 3255 N N . MET A 1 206 ? 51.764 49.526 50.640 1.00 16.82 238 MET A N 1
ATOM 3256 C CA . MET A 1 206 ? 51.480 50.876 50.181 1.00 15.14 238 MET A CA 1
ATOM 3257 C C . MET A 1 206 ? 52.138 51.206 48.856 1.00 16.87 238 MET A C 1
ATOM 3258 O O . MET A 1 206 ? 51.813 52.244 48.274 1.00 18.17 238 MET A O 1
ATOM 3272 N N . ASN A 1 207 ? 53.009 50.332 48.357 1.00 16.97 239 ASN A N 1
ATOM 3273 C CA . ASN A 1 207 ? 53.814 50.581 47.166 1.00 17.56 239 ASN A CA 1
ATOM 3274 C C . ASN A 1 207 ? 53.827 49.364 46.250 1.00 19.33 239 ASN A C 1
ATOM 3275 O O . ASN A 1 207 ? 54.830 49.095 45.581 1.00 21.09 239 ASN A O 1
ATOM 3286 N N . SER A 1 208 ? 52.726 48.619 46.204 1.00 16.98 240 SER A N 1
ATOM 3287 C CA . SER A 1 208 ? 52.666 47.419 45.383 1.00 18.16 240 SER A CA 1
ATOM 3288 C C . SER A 1 208 ? 51.219 47.124 45.050 1.00 16.93 240 SER A C 1
ATOM 3289 O O . SER A 1 208 ? 50.290 47.706 45.618 1.00 18.16 240 SER A O 1
ATOM 3297 N N . GLY A 1 209 ? 51.040 46.178 44.135 1.00 20.05 241 GLY A N 1
ATOM 3298 C CA . GLY A 1 209 ? 49.732 45.632 43.888 1.00 18.84 241 GLY A CA 1
ATOM 3299 C C . GLY A 1 209 ? 48.736 46.676 43.426 1.00 17.73 241 GLY A C 1
ATOM 3300 O O . GLY A 1 209 ? 49.063 47.634 42.727 1.00 17.74 241 GLY A O 1
ATOM 3304 N N . LYS A 1 210 ? 47.488 46.476 43.830 1.00 18.08 242 LYS A N 1
ATOM 3305 C CA . LYS A 1 210 ? 46.418 47.361 43.413 1.00 16.75 242 LYS A CA 1
ATOM 3306 C C . LYS A 1 210 ? 46.593 48.764 43.970 1.00 16.10 242 LYS A C 1
ATOM 3307 O O . LYS A 1 210 ? 46.229 49.742 43.302 1.00 16.50 242 LYS A O 1
ATOM 3326 N N . ALA A 1 211 ? 47.131 48.888 45.181 1.00 14.59 243 ALA A N 1
ATOM 3327 C CA . ALA A 1 211 ? 47.352 50.214 45.747 1.00 15.44 243 ALA A CA 1
ATOM 3328 C C . ALA A 1 211 ? 48.267 51.032 44.848 1.00 15.41 243 ALA A C 1
ATOM 3329 O O . ALA A 1 211 ? 47.991 52.198 44.556 1.00 15.65 243 ALA A O 1
ATOM 3336 N N . LYS A 1 212 ? 49.382 50.446 44.408 1.00 15.14 244 LYS A N 1
ATOM 3337 C CA . LYS A 1 212 ? 50.308 51.198 43.570 1.00 14.63 244 LYS A CA 1
ATOM 3338 C C . LYS A 1 212 ? 49.658 51.589 42.256 1.00 15.16 244 LYS A C 1
ATOM 3339 O O . LYS A 1 212 ? 49.850 52.708 41.774 1.00 15.58 244 LYS A O 1
ATOM 3358 N N . GLU A 1 213 ? 48.888 50.688 41.654 1.00 14.62 245 GLU A N 1
ATOM 3359 C CA . GLU A 1 213 ? 48.213 51.024 40.410 1.00 14.70 245 GLU A CA 1
ATOM 3360 C C . GLU A 1 213 ? 47.263 52.196 40.608 1.00 13.94 245 GLU A C 1
ATOM 3361 O O . GLU A 1 213 ? 47.188 53.087 39.762 1.00 15.18 245 GLU A O 1
ATOM 3373 N N . PHE A 1 214 ? 46.523 52.206 41.719 1.00 13.71 246 PHE A N 1
ATOM 3374 C CA . PHE A 1 214 ? 45.601 53.310 41.974 1.00 13.96 246 PHE A CA 1
ATOM 3375 C C . PHE A 1 214 ? 46.359 54.601 42.255 1.00 13.38 246 PHE A C 1
ATOM 3376 O O . PHE A 1 214 ? 45.963 55.663 41.770 1.00 14.22 246 PHE A O 1
ATOM 3393 N N . THR A 1 215 ? 47.457 54.535 43.007 1.00 13.07 247 THR A N 1
ATOM 3394 C CA . THR A 1 215 ? 48.248 55.744 43.240 1.00 12.75 247 THR A CA 1
ATOM 3395 C C . THR A 1 215 ? 48.765 56.311 41.928 1.00 14.29 247 THR A C 1
ATOM 3396 O O . THR A 1 215 ? 48.728 57.522 41.710 1.00 14.82 247 THR A O 1
ATOM 3407 N N . GLU A 1 216 ? 49.251 55.448 41.047 1.00 13.34 248 GLU A N 1
ATOM 3408 C CA . GLU A 1 216 ? 49.702 55.912 39.733 1.00 13.69 248 GLU A CA 1
ATOM 3409 C C . GLU A 1 216 ? 48.583 56.615 38.989 1.00 14.91 248 GLU A C 1
ATOM 3410 O O . GLU A 1 216 ? 48.810 57.644 38.333 1.00 16.62 248 GLU A O 1
ATOM 3422 N N . PHE A 1 217 ? 47.370 56.065 39.069 1.00 14.09 249 PHE A N 1
ATOM 3423 C CA . PHE A 1 217 ? 46.218 56.688 38.426 1.00 14.34 249 PHE A CA 1
ATOM 3424 C C . PHE A 1 217 ? 45.879 58.036 39.054 1.00 14.30 249 PHE A C 1
ATOM 3425 O O . PHE A 1 217 ? 45.630 59.010 38.336 1.00 14.04 249 PHE A O 1
ATOM 3442 N N . LEU A 1 218 ? 45.896 58.122 40.382 1.00 13.87 250 LEU A N 1
ATOM 3443 C CA . LEU A 1 218 ? 45.606 59.393 41.027 1.00 13.44 250 LEU A CA 1
ATOM 3444 C C . LEU A 1 218 ? 46.645 60.434 40.650 1.00 15.14 250 LEU A C 1
ATOM 3445 O O . LEU A 1 218 ? 46.308 61.598 40.433 1.00 14.08 250 LEU A O 1
ATOM 3461 N N . GLN A 1 219 ? 47.923 60.047 40.604 1.00 14.40 251 GLN A N 1
ATOM 3462 C CA A GLN A 1 219 ? 48.939 61.023 40.221 0.50 14.08 251 GLN A CA 1
ATOM 3463 C CA B GLN A 1 219 ? 48.954 61.006 40.217 0.50 14.09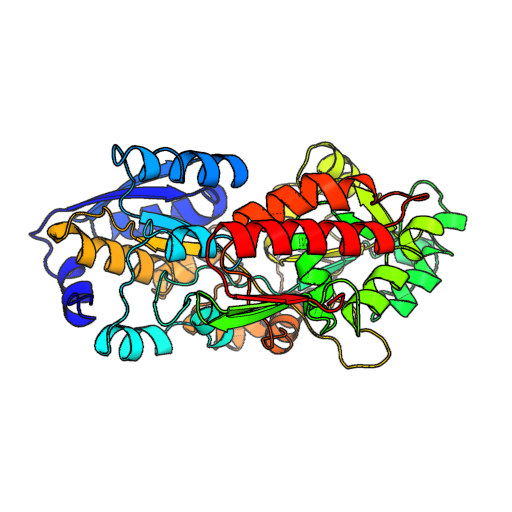 251 GLN A CA 1
ATOM 3464 C C . GLN A 1 219 ? 48.728 61.488 38.787 1.00 14.90 251 GLN A C 1
ATOM 3465 O O . GLN A 1 219 ? 48.898 62.675 38.482 1.00 14.69 251 GLN A O 1
ATOM 3491 N N . LYS A 1 220 ? 48.333 60.585 37.893 1.00 14.56 252 LYS A N 1
ATOM 3492 C CA . LYS A 1 220 ? 48.053 60.998 36.527 1.00 14.36 252 LYS A CA 1
ATOM 3493 C C . LYS A 1 220 ? 46.881 61.974 36.483 1.00 14.66 252 LYS A C 1
ATOM 3494 O O . LYS A 1 220 ? 46.905 62.962 35.737 1.00 14.80 252 LYS A O 1
ATOM 3513 N N . CYS A 1 221 ? 45.853 61.735 37.303 1.00 13.09 253 CYS A N 1
ATOM 3514 C CA . CYS A 1 221 ? 44.737 62.671 37.395 1.00 14.06 253 CYS A CA 1
ATOM 3515 C C . CYS A 1 221 ? 45.192 64.035 37.872 1.00 14.02 253 CYS A C 1
ATOM 3516 O O . CYS A 1 221 ? 44.732 65.054 37.351 1.00 13.25 253 CYS A O 1
ATOM 3524 N N . LEU A 1 222 ? 46.049 64.074 38.886 1.00 13.09 254 LEU A N 1
ATOM 3525 C CA . LEU A 1 222 ? 46.590 65.354 39.354 1.00 12.60 254 LEU A CA 1
ATOM 3526 C C . LEU A 1 222 ? 47.404 66.034 38.256 1.00 13.44 254 LEU A C 1
ATOM 3527 O O . LEU A 1 222 ? 47.249 67.232 37.992 1.00 13.81 254 LEU A O 1
ATOM 3543 N N . LYS A 1 223 ? 48.282 65.278 37.609 1.00 13.44 255 LYS A N 1
ATOM 3544 C CA . LYS A 1 223 ? 49.180 65.838 36.608 1.00 13.70 255 LYS A CA 1
ATOM 3545 C C . LYS A 1 223 ? 48.415 66.444 35.454 1.00 13.42 255 LYS A C 1
ATOM 3546 O O . LYS A 1 223 ? 48.829 67.468 34.917 1.00 14.25 255 LYS A O 1
ATOM 3565 N N . ASP A 1 224 ? 47.312 65.824 35.045 1.00 13.65 256 ASP A N 1
ATOM 3566 C CA . ASP A 1 224 ? 46.594 66.171 33.823 1.00 13.48 256 ASP A CA 1
ATOM 3567 C C . ASP A 1 224 ? 45.389 67.066 34.086 1.00 14.21 256 ASP A C 1
ATOM 3568 O O . ASP A 1 224 ? 44.684 67.422 33.145 1.00 15.94 256 ASP A O 1
ATOM 3577 N N . GLY A 1 225 ? 45.127 67.435 35.339 1.00 13.68 257 GLY A N 1
ATOM 3578 C CA . GLY A 1 225 ? 44.065 68.381 35.627 1.00 13.15 257 GLY A CA 1
ATOM 3579 C C . GLY A 1 225 ? 42.686 67.796 35.801 1.00 12.86 257 GLY A C 1
ATOM 3580 O O . GLY A 1 225 ? 41.709 68.539 35.713 1.00 13.95 257 GLY A O 1
ATOM 3584 N N . VAL A 1 226 ? 42.576 66.479 36.039 1.00 12.84 258 VAL A N 1
ATOM 3585 C CA . VAL A 1 226 ? 41.298 65.827 36.299 1.00 13.17 258 VAL A CA 1
ATOM 3586 C C . VAL A 1 226 ? 40.881 66.030 37.747 1.00 13.30 258 VAL A C 1
ATOM 3587 O O . VAL A 1 226 ? 39.714 66.302 38.039 1.00 14.50 258 VAL A O 1
ATOM 3600 N N . LEU A 1 227 ? 41.811 65.884 38.663 1.00 13.02 259 LEU A N 1
ATOM 3601 C CA . LEU A 1 227 ? 41.583 66.129 40.077 1.00 12.77 259 LEU A CA 1
ATOM 3602 C C . LEU A 1 227 ? 42.487 67.269 40.500 1.00 14.46 259 LEU A C 1
ATOM 3603 O O . LEU A 1 227 ? 43.615 67.415 40.002 1.00 16.16 259 LEU A O 1
ATOM 3619 N N . GLU A 1 228 ? 41.996 68.091 41.421 1.00 14.84 260 GLU A N 1
ATOM 3620 C CA . GLU A 1 228 ? 42.815 69.108 42.059 1.00 14.42 260 GLU A CA 1
ATOM 3621 C C . GLU A 1 228 ? 43.087 68.674 43.486 1.00 13.82 260 GLU A C 1
ATOM 3622 O O . GLU A 1 228 ? 42.162 68.309 44.216 1.00 14.22 260 GLU A O 1
ATOM 3634 N N . GLY A 1 229 ? 44.350 68.697 43.887 1.00 13.75 261 GLY A N 1
ATOM 3635 C CA . GLY A 1 229 ? 44.664 68.455 45.284 1.00 15.26 261 GLY A CA 1
ATOM 3636 C C . GLY A 1 229 ? 44.240 69.637 46.132 1.00 15.56 261 GLY A C 1
ATOM 3637 O O . GLY A 1 229 ? 44.460 70.799 45.765 1.00 17.50 261 GLY A O 1
ATOM 3641 N N . GLY A 1 230 ? 43.606 69.354 47.266 1.00 14.23 262 GLY A N 1
ATOM 3642 C CA . GLY A 1 230 ? 43.205 70.432 48.150 1.00 15.51 262 GLY A CA 1
ATOM 3643 C C . GLY A 1 230 ? 42.602 69.885 49.418 1.00 14.99 262 GLY A C 1
ATOM 3644 O O . GLY A 1 230 ? 42.324 68.689 49.547 1.00 15.24 262 GLY A O 1
ATOM 3648 N N . THR A 1 231 ? 42.381 70.789 50.358 1.00 14.11 263 THR A N 1
ATOM 3649 C CA . THR A 1 231 ? 41.798 70.382 51.620 1.00 12.94 263 THR A CA 1
ATOM 3650 C C . THR A 1 231 ? 40.290 70.193 51.486 1.00 14.75 263 THR A C 1
ATOM 3651 O O . THR A 1 231 ? 39.625 70.765 50.628 1.00 15.10 263 THR A O 1
ATOM 3662 N N . VAL A 1 232 ? 39.745 69.389 52.383 1.00 12.44 264 VAL A N 1
ATOM 3663 C CA . VAL A 1 232 ? 38.298 69.225 52.490 1.00 13.33 264 VAL A CA 1
ATOM 3664 C C . VAL A 1 232 ? 37.826 69.748 53.842 1.00 14.56 264 VAL A C 1
ATOM 3665 O O . VAL A 1 232 ? 38.542 69.667 54.846 1.00 15.33 264 VAL A O 1
ATOM 3678 N N . PHE A 1 233 ? 36.602 70.288 53.859 1.00 14.58 265 PHE A N 1
ATOM 3679 C CA . PHE A 1 233 ? 35.958 70.739 55.102 1.00 14.65 265 PHE A CA 1
ATOM 3680 C C . PHE A 1 233 ? 36.777 71.846 55.761 1.00 16.45 265 PHE A C 1
ATOM 3681 O O . PHE A 1 233 ? 36.918 71.914 56.988 1.00 21.51 265 PHE A O 1
ATOM 3698 N N . THR A 1 234 ? 37.343 72.698 54.925 1.00 14.73 266 THR A N 1
ATOM 3699 C CA . THR A 1 234 ? 37.999 73.944 55.288 1.00 15.81 266 THR A CA 1
ATOM 3700 C C . THR A 1 234 ? 37.272 75.086 54.592 1.00 13.61 266 THR A C 1
ATOM 3701 O O . THR A 1 234 ? 36.416 74.870 53.739 1.00 14.32 266 THR A O 1
ATOM 3712 N N . ASP A 1 235 ? 37.629 76.326 54.936 1.00 13.95 267 ASP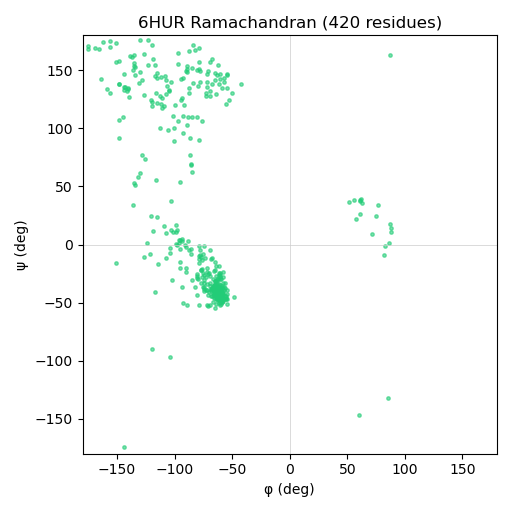 A N 1
ATOM 3713 C CA . ASP A 1 235 ? 37.027 77.465 54.249 1.00 13.68 267 ASP A CA 1
ATOM 3714 C C . ASP A 1 235 ? 37.328 77.428 52.755 1.00 13.91 267 ASP A C 1
ATOM 3715 O O . ASP A 1 235 ? 36.479 77.805 51.941 1.00 14.53 267 ASP A O 1
ATOM 3724 N N . GLU A 1 236 ? 38.516 76.948 52.376 1.00 14.48 268 GLU A N 1
ATOM 3725 C CA . GLU A 1 236 ? 38.864 76.847 50.963 1.00 14.45 268 GLU A CA 1
ATOM 3726 C C . GLU A 1 236 ? 37.902 75.905 50.263 1.00 13.90 268 GLU A C 1
ATOM 3727 O O . GLU A 1 236 ? 37.348 76.222 49.200 1.00 14.04 268 GLU A O 1
ATOM 3739 N N . PHE A 1 237 ? 37.683 74.747 50.860 1.00 13.98 269 PHE A N 1
ATOM 3740 C CA . PHE A 1 237 ? 36.739 73.789 50.318 1.00 13.68 269 PHE A CA 1
ATOM 3741 C C . PHE A 1 237 ? 35.331 74.344 50.297 1.00 14.09 269 PHE A C 1
ATOM 3742 O O . PHE A 1 237 ? 34.604 74.157 49.317 1.00 14.90 269 PHE A O 1
ATOM 3759 N N . ASN A 1 238 ? 34.915 75.008 51.371 1.00 15.26 270 ASN A N 1
ATOM 3760 C CA . ASN A 1 238 ? 33.552 75.507 51.424 1.00 14.32 270 ASN A CA 1
ATOM 3761 C C . ASN A 1 238 ? 33.278 76.504 50.315 1.00 13.09 270 ASN A C 1
ATOM 3762 O O . ASN A 1 238 ? 32.189 76.506 49.733 1.00 14.21 270 ASN A O 1
ATOM 3773 N N . ARG A 1 239 ? 34.231 77.381 50.029 1.00 13.32 271 ARG A N 1
ATOM 3774 C CA . ARG A 1 239 ? 34.080 78.304 48.908 1.00 13.48 271 ARG A CA 1
ATOM 3775 C C . ARG A 1 239 ? 33.994 77.537 47.589 1.00 13.47 271 ARG A C 1
ATOM 3776 O O . ARG A 1 239 ? 33.104 77.790 46.774 1.00 15.40 271 ARG A O 1
ATOM 3797 N N . SER A 1 240 ? 34.900 76.582 47.386 1.00 14.13 272 SER A N 1
ATOM 3798 C CA . SER A 1 240 ? 34.918 75.829 46.133 1.00 14.51 272 SER A CA 1
ATOM 3799 C C . SER A 1 240 ? 33.620 75.084 45.910 1.00 14.71 272 SER A C 1
ATOM 3800 O O . SER A 1 240 ? 33.084 75.060 44.787 1.00 15.06 272 SER A O 1
ATOM 3808 N N . ILE A 1 241 ? 33.108 74.431 46.939 1.00 15.66 273 ILE A N 1
ATOM 3809 C CA . ILE A 1 241 ? 31.951 73.567 46.749 1.00 19.47 273 ILE A CA 1
ATOM 3810 C C . ILE A 1 241 ? 30.713 74.427 46.575 1.00 20.60 273 ILE A C 1
ATOM 3811 O O . ILE A 1 241 ? 29.792 74.057 45.834 1.00 27.54 273 ILE A O 1
ATOM 3827 N N . ASN A 1 242 ? 30.720 75.643 47.118 1.00 19.90 274 ASN A N 1
ATOM 3828 C CA . ASN A 1 242 ? 29.646 76.569 46.833 1.00 21.19 274 ASN A CA 1
ATOM 3829 C C . ASN A 1 242 ? 29.740 77.153 45.431 1.00 25.79 274 ASN A C 1
ATOM 3830 O O . ASN A 1 242 ? 28.695 77.412 44.808 1.00 28.79 274 ASN A O 1
ATOM 3841 N N . ASP A 1 243 ? 30.960 77.358 44.914 1.00 20.30 275 ASP A N 1
ATOM 3842 C CA . ASP A 1 243 ? 31.198 78.015 43.638 1.00 22.03 275 ASP A CA 1
ATOM 3843 C C . ASP A 1 243 ? 31.156 77.033 42.463 1.00 19.74 275 ASP A C 1
ATOM 3844 O O . ASP A 1 243 ? 31.330 77.456 41.314 1.00 22.52 275 ASP A O 1
ATOM 3853 N N . GLY A 1 244 ? 31.016 75.737 42.712 1.00 15.72 276 GLY A N 1
ATOM 3854 C CA . GLY A 1 244 ? 31.024 74.768 41.631 1.00 18.51 276 GLY A CA 1
ATOM 3855 C C . GLY A 1 244 ? 32.392 74.465 41.061 1.00 16.53 276 GLY A C 1
ATOM 3856 O O . GLY A 1 244 ? 32.502 74.179 39.860 1.00 17.31 276 GLY A O 1
ATOM 3860 N N . ARG A 1 245 ? 33.439 74.475 41.881 1.00 15.41 277 ARG A N 1
ATOM 3861 C CA . ARG A 1 245 ? 34.767 74.203 41.365 1.00 14.44 277 ARG A CA 1
ATOM 3862 C C . ARG A 1 245 ? 34.916 72.735 40.988 1.00 15.72 277 ARG A C 1
ATOM 3863 O O . ARG A 1 245 ? 35.751 72.399 40.151 1.00 15.75 277 ARG A O 1
ATOM 3884 N N . TYR A 1 246 ? 34.140 71.850 41.609 1.00 13.44 278 TYR A N 1
ATOM 3885 C CA . TYR A 1 246 ? 34.273 70.399 41.452 1.00 13.73 278 TYR A CA 1
ATOM 3886 C C . TYR A 1 246 ? 32.989 69.809 40.887 1.00 14.45 278 TYR A C 1
ATOM 3887 O O . TYR A 1 246 ? 31.930 69.849 41.532 1.00 15.39 278 TYR A O 1
ATOM 3905 N N . ALA A 1 247 ? 33.086 69.193 39.711 1.00 14.73 279 ALA A N 1
ATOM 3906 C CA . ALA A 1 247 ? 31.874 68.633 39.121 1.00 14.77 279 ALA A CA 1
ATOM 3907 C C . ALA A 1 247 ? 31.400 67.394 39.867 1.00 13.00 279 ALA A C 1
ATOM 3908 O O . ALA A 1 247 ? 30.209 67.055 39.800 1.00 14.56 279 ALA A O 1
ATOM 3915 N N . THR A 1 248 ? 32.305 66.717 40.560 1.00 14.22 280 THR A N 1
ATOM 3916 C CA . THR A 1 248 ? 32.012 65.525 41.333 1.00 13.76 280 THR A CA 1
ATOM 3917 C C . THR A 1 248 ? 32.726 65.653 42.667 1.00 14.03 280 THR A C 1
ATOM 3918 O O . THR A 1 248 ? 33.769 66.310 42.790 1.00 17.00 280 THR A O 1
ATOM 3929 N N . PHE A 1 249 ? 32.134 65.045 43.679 1.00 14.36 281 PHE A N 1
ATOM 3930 C CA . PHE A 1 249 ? 32.706 64.989 45.020 1.00 14.48 281 PHE A CA 1
ATOM 3931 C C . PHE A 1 249 ? 32.329 63.627 45.595 1.00 12.78 281 PHE A C 1
ATOM 3932 O O . PHE A 1 249 ? 31.151 63.385 45.906 1.00 14.71 281 PHE A O 1
ATOM 3949 N N . ILE A 1 250 ? 33.322 62.754 45.737 1.00 13.07 282 ILE A N 1
ATOM 3950 C CA . ILE A 1 250 ? 33.123 61.374 46.180 1.00 13.59 282 ILE A CA 1
ATOM 3951 C C . ILE A 1 250 ? 33.412 61.328 47.674 1.00 13.38 282 ILE A C 1
ATOM 3952 O O . ILE A 1 250 ? 34.579 61.356 48.090 1.00 14.92 282 ILE A O 1
ATOM 3968 N N . ASN A 1 251 ? 32.372 61.213 48.495 1.00 12.55 283 ASN A N 1
ATOM 3969 C CA . ASN A 1 251 ? 32.567 61.385 49.921 1.00 11.96 283 ASN A CA 1
ATOM 3970 C C . ASN A 1 251 ? 31.563 60.566 50.707 1.00 13.24 283 ASN A C 1
ATOM 3971 O O . ASN A 1 251 ? 30.483 60.210 50.222 1.00 13.42 283 ASN A O 1
ATOM 3982 N N . GLU A 1 252 ? 31.944 60.274 51.948 1.00 11.50 284 GLU A N 1
ATOM 3983 C CA . GLU A 1 252 ? 31.009 59.775 52.942 1.00 13.17 284 GLU A CA 1
ATOM 3984 C C . GLU A 1 252 ? 29.685 60.536 52.883 1.00 12.38 284 GLU A C 1
ATOM 3985 O O . GLU A 1 252 ? 29.644 61.768 52.801 1.00 13.77 284 GLU A O 1
ATOM 3997 N N . ASN A 1 253 ? 28.588 59.787 53.001 1.00 12.67 285 ASN A N 1
ATOM 3998 C CA . ASN A 1 253 ? 27.271 60.313 52.656 1.00 13.13 285 ASN A CA 1
ATOM 3999 C C . ASN A 1 253 ? 26.638 61.210 53.709 1.00 13.80 285 ASN A C 1
ATOM 4000 O O . ASN A 1 253 ? 25.565 61.749 53.438 1.00 15.07 285 ASN A O 1
ATOM 4011 N N . TRP A 1 254 ? 27.274 61.452 54.859 1.00 13.98 286 TRP A N 1
ATOM 4012 C CA . TRP A 1 254 ? 26.756 62.527 55.705 1.00 13.84 286 TRP A CA 1
ATOM 4013 C C . TRP A 1 254 ? 26.877 63.873 54.992 1.00 14.58 286 TRP A C 1
ATOM 4014 O O . TRP A 1 254 ? 26.195 64.834 55.356 1.00 14.29 286 TRP A O 1
ATOM 4035 N N . MET A 1 255 ? 27.721 63.972 53.968 1.00 13.09 287 MET A N 1
ATOM 4036 C CA . MET A 1 255 ? 27.811 65.222 53.221 1.00 13.91 287 MET A CA 1
ATOM 4037 C C . MET A 1 255 ? 26.486 65.574 52.561 1.00 14.30 287 MET A C 1
ATOM 4038 O O . MET A 1 255 ? 26.192 66.759 52.336 1.00 14.62 287 MET A O 1
ATOM 4052 N N . GLY A 1 256 ? 25.658 64.577 52.274 1.00 14.32 288 GLY A N 1
ATOM 4053 C CA . GLY A 1 256 ? 24.373 64.859 51.667 1.00 16.08 288 GLY A CA 1
ATOM 4054 C C . GLY A 1 256 ? 23.534 65.778 52.527 1.00 16.73 288 GLY A C 1
ATOM 4055 O O . GLY A 1 256 ? 22.819 66.643 52.017 1.00 17.82 288 GLY A O 1
ATOM 4059 N N . ASN A 1 257 ? 23.607 65.594 53.847 1.00 16.02 289 ASN A N 1
ATOM 4060 C CA . ASN A 1 257 ? 22.917 66.475 54.779 1.00 17.18 289 ASN A CA 1
ATOM 4061 C C . ASN A 1 257 ? 23.633 67.812 54.908 1.00 15.72 289 ASN A C 1
ATOM 4062 O O . ASN A 1 257 ? 22.987 68.854 55.024 1.00 18.90 289 ASN A O 1
ATOM 4073 N N . THR A 1 258 ? 24.970 67.806 54.868 1.00 15.78 290 THR A N 1
ATOM 4074 C CA . THR A 1 258 ? 25.724 69.046 54.974 1.00 16.51 290 THR A CA 1
ATOM 4075 C C . THR A 1 258 ? 25.342 70.019 53.876 1.00 16.76 290 THR A C 1
ATOM 4076 O O . THR A 1 258 ? 25.195 71.217 54.124 1.00 17.64 290 THR A O 1
ATOM 4087 N N . TYR A 1 259 ? 25.180 69.525 52.641 1.00 16.58 291 TYR A N 1
ATOM 4088 C CA . TYR A 1 259 ? 24.813 70.425 51.558 1.00 16.74 291 TYR A CA 1
ATOM 4089 C C . TYR A 1 259 ? 23.458 71.073 51.811 1.00 16.42 291 TYR A C 1
ATOM 4090 O O . TYR A 1 259 ? 23.275 72.268 51.566 1.00 18.14 291 TYR A O 1
ATOM 4108 N N . LYS A 1 260 ? 22.499 70.298 52.309 1.00 17.55 292 LYS A N 1
ATOM 4109 C CA . LYS A 1 260 ? 21.179 70.853 52.601 1.00 18.42 292 LYS A CA 1
ATOM 4110 C C . LYS A 1 260 ? 21.266 71.961 53.649 1.00 24.16 292 LYS A C 1
ATOM 4111 O O . LYS A 1 260 ? 20.513 72.938 53.586 1.00 25.78 292 LYS A O 1
ATOM 4130 N N . GLU A 1 261 ? 22.187 71.831 54.604 1.00 22.41 293 GLU A N 1
ATOM 4131 C CA . GLU A 1 261 ? 22.306 72.769 55.717 1.00 22.07 293 GLU A CA 1
ATOM 4132 C C . GLU A 1 261 ? 23.142 73.992 55.385 1.00 26.05 293 GLU A C 1
ATOM 4133 O O . GLU A 1 261 ? 22.890 75.073 55.937 1.00 28.31 293 GLU A O 1
ATOM 4145 N N . GLN A 1 262 ? 24.135 73.854 54.500 1.00 19.87 294 GLN A N 1
ATOM 4146 C CA . GLN A 1 262 ? 25.096 74.915 54.268 1.00 20.11 294 GLN A CA 1
ATOM 4147 C C . GLN A 1 262 ? 25.029 75.521 52.878 1.00 18.37 294 GLN A C 1
ATOM 4148 O O . GLN A 1 262 ? 25.585 76.608 52.675 1.00 20.94 294 GLN A O 1
ATOM 4162 N N . ASN A 1 263 ? 24.381 74.848 51.921 1.00 20.30 295 ASN A N 1
ATOM 4163 C CA . ASN A 1 263 ? 24.416 75.256 50.517 1.00 17.67 295 ASN A CA 1
ATOM 4164 C C . ASN A 1 263 ? 23.027 75.325 49.891 1.00 22.61 295 ASN A C 1
ATOM 4165 O O . ASN A 1 263 ? 22.739 74.652 48.896 1.00 19.04 295 ASN A O 1
ATOM 4176 N N . PRO A 1 264 ? 22.154 76.184 50.412 1.00 23.85 296 PRO A N 1
ATOM 4177 C CA . PRO A 1 264 ? 20.809 76.305 49.824 1.00 24.26 296 PRO A CA 1
ATOM 4178 C C . PRO A 1 264 ? 20.810 76.718 48.361 1.00 23.05 296 PRO A C 1
ATOM 4179 O O . PRO A 1 264 ? 19.891 76.342 47.624 1.00 26.96 296 PRO A O 1
ATOM 4190 N N . SER A 1 265 ? 21.805 77.483 47.917 1.00 23.49 297 SER A N 1
ATOM 4191 C CA . SER A 1 265 ? 21.861 77.946 46.535 1.00 27.58 297 SER A CA 1
ATOM 4192 C C . SER A 1 265 ? 22.090 76.812 45.545 1.00 26.38 297 SER A C 1
ATOM 4193 O O . SER A 1 265 ? 21.953 77.030 44.335 1.00 28.25 297 SER A O 1
ATOM 4201 N N . LEU A 1 266 ? 22.436 75.620 46.017 1.00 22.05 298 LEU A N 1
ATOM 4202 C CA . LEU A 1 266 ? 22.668 74.494 45.125 1.00 19.35 298 LEU A CA 1
ATOM 4203 C C . LEU A 1 266 ? 21.430 73.634 44.929 1.00 19.69 298 LEU A C 1
ATOM 4204 O O . LEU A 1 266 ? 21.515 72.622 44.238 1.00 18.87 298 LEU A O 1
ATOM 4220 N N . LYS A 1 267 ? 20.282 74.032 45.493 1.00 20.92 299 LYS A N 1
ATOM 4221 C CA . LYS A 1 267 ? 19.040 73.297 45.297 1.00 20.14 299 LYS A CA 1
ATOM 4222 C C . LYS A 1 267 ? 18.769 73.024 43.820 1.00 20.69 299 LYS A C 1
ATOM 4223 O O . LYS A 1 267 ? 18.837 73.926 42.972 1.00 21.89 299 LYS A O 1
ATOM 4242 N N . GLY A 1 268 ? 18.463 71.764 43.521 1.00 19.69 300 GLY A N 1
ATOM 4243 C CA . GLY A 1 268 ? 18.142 71.330 42.178 1.00 22.78 300 GLY A CA 1
ATOM 4244 C C . GLY A 1 268 ? 19.324 71.055 41.273 1.00 21.04 300 GLY A C 1
ATOM 4245 O O . GLY A 1 268 ? 19.122 70.544 40.161 1.00 24.61 300 GLY A O 1
ATOM 4249 N N . LYS A 1 269 ? 20.545 71.386 41.685 1.00 18.57 301 LYS A N 1
ATOM 4250 C CA . LYS A 1 269 ? 21.678 71.313 40.767 1.00 19.45 301 LYS A CA 1
ATOM 4251 C C . LYS A 1 269 ? 22.462 70.015 40.846 1.00 18.90 301 LYS A C 1
ATOM 4252 O O . LYS A 1 269 ? 23.200 69.702 39.905 1.00 20.48 301 LYS A O 1
ATOM 4271 N N . MET A 1 270 ? 22.357 69.263 41.930 1.00 17.16 302 MET A N 1
ATOM 4272 C CA . MET A 1 270 ? 23.133 68.050 42.096 1.00 16.15 302 MET A CA 1
ATOM 4273 C C . MET A 1 270 ? 22.288 66.792 41.980 1.00 16.05 302 MET A C 1
ATOM 4274 O O . MET A 1 270 ? 21.114 66.766 42.374 1.00 17.47 302 MET A O 1
ATOM 4288 N N . VAL A 1 271 ? 22.909 65.758 41.414 1.00 14.98 303 VAL A N 1
ATOM 4289 C CA A VAL A 1 271 ? 22.437 64.384 41.490 0.56 16.04 303 VAL A CA 1
ATOM 4290 C CA B VAL A 1 271 ? 22.435 64.385 41.494 0.44 16.07 303 VAL A CA 1
ATOM 4291 C C . VAL A 1 271 ? 23.355 63.643 42.461 1.00 17.15 303 VAL A C 1
ATOM 4292 O O . VAL A 1 271 ? 24.565 63.909 42.507 1.00 17.38 303 VAL A O 1
ATOM 4315 N N . VAL A 1 272 ? 22.777 62.730 43.225 1.00 15.97 304 VAL A N 1
ATOM 4316 C CA . VAL A 1 272 ? 23.543 61.833 44.079 1.00 14.52 304 VAL A CA 1
ATOM 4317 C C . VAL A 1 272 ? 23.640 60.518 43.319 1.00 16.71 304 VAL A C 1
ATOM 4318 O O . VAL A 1 272 ? 22.616 59.906 43.000 1.00 16.99 304 VAL A O 1
ATOM 4331 N N . ALA A 1 273 ? 24.864 60.083 43.031 1.00 14.73 305 ALA A N 1
ATOM 4332 C CA . ALA A 1 273 ? 25.125 58.912 42.212 1.00 15.16 305 ALA A CA 1
ATOM 4333 C C . ALA A 1 273 ? 26.048 57.932 42.931 1.00 14.85 305 ALA A C 1
ATOM 4334 O O . ALA A 1 273 ? 26.708 58.248 43.924 1.00 14.91 305 ALA A O 1
ATOM 4341 N N . ALA A 1 274 ? 26.083 56.710 42.415 1.00 14.49 306 ALA A N 1
ATOM 4342 C CA . ALA A 1 274 ? 26.975 55.701 42.947 1.00 15.87 306 ALA A CA 1
ATOM 4343 C C . ALA A 1 274 ? 28.424 56.165 42.822 1.00 14.45 306 ALA A C 1
ATOM 4344 O O . ALA A 1 274 ? 28.784 56.842 41.848 1.00 16.03 306 ALA A O 1
ATOM 4351 N N . PRO A 1 275 ? 29.283 55.788 43.766 1.00 13.75 307 PRO A N 1
ATOM 4352 C CA . PRO A 1 275 ? 30.717 56.034 43.600 1.00 15.23 307 PRO A CA 1
ATOM 4353 C C . PRO A 1 275 ? 31.284 55.183 42.473 1.00 16.22 307 PRO A C 1
ATOM 4354 O O . PRO A 1 275 ? 30.688 54.173 42.066 1.00 15.61 307 PRO A O 1
ATOM 4365 N N . PRO A 1 276 ? 32.430 55.566 41.928 1.00 15.19 308 PRO A N 1
ATOM 4366 C CA . PRO A 1 276 ? 32.874 54.987 40.664 1.00 15.67 308 PRO A CA 1
ATOM 4367 C C . PRO A 1 276 ? 33.481 53.599 40.776 1.00 14.60 308 PRO A C 1
ATOM 4368 O O . PRO A 1 276 ? 34.140 53.239 41.752 1.00 15.27 308 PRO A O 1
ATOM 4379 N N . SER A 1 277 ? 33.289 52.828 39.697 1.00 15.35 309 SER A N 1
ATOM 4380 C CA . SER A 1 277 ? 33.978 51.561 39.510 1.00 15.26 309 SER A CA 1
ATOM 4381 C C . SER A 1 277 ? 35.408 51.798 39.015 1.00 15.96 309 SER A C 1
ATOM 4382 O O . SER A 1 277 ? 35.792 52.908 38.613 1.00 15.79 309 SER A O 1
ATOM 4390 N N . TRP A 1 278 ? 36.196 50.729 39.033 1.00 16.43 310 TRP A N 1
ATOM 4391 C CA . TRP A 1 278 ? 37.607 50.775 38.661 1.00 17.47 310 TRP A CA 1
ATOM 4392 C C . TRP A 1 278 ? 37.929 49.538 37.847 1.00 17.28 310 TRP A C 1
ATOM 4393 O O . TRP A 1 278 ? 37.652 48.416 38.289 1.00 18.65 310 TRP A O 1
ATOM 4414 N N . LYS A 1 279 ? 38.517 49.750 36.659 1.00 17.76 311 LYS A N 1
ATOM 4415 C CA . LYS A 1 279 ? 39.022 48.668 35.805 1.00 17.26 311 LYS A CA 1
ATOM 4416 C C . LYS A 1 279 ? 37.947 47.639 35.468 1.00 20.83 311 LYS A C 1
ATOM 4417 O O . LYS A 1 279 ? 38.210 46.433 35.416 1.00 25.92 311 LYS A O 1
ATOM 4436 N N . GLY A 1 280 ? 36.731 48.093 35.235 1.00 20.14 312 GLY A N 1
ATOM 4437 C CA . GLY A 1 280 ? 35.690 47.108 34.930 1.00 28.98 312 GLY A CA 1
ATOM 4438 C C . GLY A 1 280 ? 35.443 46.019 35.982 1.00 29.98 312 GLY A C 1
ATOM 4439 O O . GLY A 1 280 ? 34.927 44.940 35.654 1.00 29.05 312 GLY A O 1
ATOM 4443 N N . GLN A 1 281 ? 35.816 46.254 37.230 1.00 21.99 313 GLN A N 1
ATOM 4444 C CA . GLN A 1 281 ? 35.248 45.558 38.372 1.00 24.15 313 GLN A CA 1
ATOM 4445 C C . GLN A 1 281 ? 33.908 46.214 38.703 1.00 22.25 313 GLN A C 1
ATOM 4446 O O . GLN A 1 281 ? 33.741 47.409 38.486 1.00 20.17 313 GLN A O 1
ATOM 4460 N N . PRO A 1 282 ? 32.945 45.478 39.255 1.00 20.11 314 PRO A N 1
ATOM 4461 C CA . PRO A 1 282 ? 31.776 46.150 39.841 1.00 19.60 314 PRO A CA 1
ATOM 4462 C C . PRO A 1 282 ? 32.247 47.171 40.872 1.00 15.45 314 PRO A C 1
ATOM 4463 O O . PRO A 1 282 ? 33.260 46.972 41.538 1.00 18.02 314 PRO A O 1
ATOM 4474 N N . TYR A 1 283 ? 31.508 48.272 40.990 1.00 16.71 315 TYR A N 1
ATOM 4475 C CA . TYR A 1 283 ? 31.916 49.302 41.941 1.00 15.97 315 TYR A CA 1
ATOM 4476 C C . TYR A 1 283 ? 31.826 48.757 43.363 1.00 16.23 315 TYR A C 1
ATOM 4477 O O . TYR A 1 283 ? 31.000 47.885 43.688 1.00 15.72 315 TYR A O 1
ATOM 4495 N N . GLN A 1 284 ? 32.727 49.245 44.202 1.00 13.33 316 GLN A N 1
ATOM 4496 C CA . GLN A 1 284 ? 32.730 48.977 45.631 1.00 14.13 316 GLN A CA 1
ATOM 4497 C C . GLN A 1 284 ? 32.677 50.313 46.362 1.00 14.28 316 GLN A C 1
ATOM 4498 O O . GLN A 1 284 ? 32.724 51.379 45.747 1.00 14.37 316 GLN A O 1
ATOM 4512 N N . SER A 1 285 ? 32.592 50.249 47.685 1.00 13.97 317 SER A N 1
ATOM 4513 C CA . SER A 1 285 ? 32.369 51.436 48.489 1.00 13.14 317 SER A CA 1
ATOM 4514 C C . SER A 1 285 ? 33.161 51.302 49.789 1.00 13.60 317 SER A C 1
ATOM 4515 O O . SER A 1 285 ? 33.957 50.382 49.992 1.00 13.59 317 SER A O 1
ATOM 4523 N N . SER A 1 286 ? 32.953 52.270 50.667 1.00 13.79 318 SER A N 1
ATOM 4524 C CA . SER A 1 286 ? 33.582 52.313 51.973 1.00 13.59 318 SER A CA 1
ATOM 4525 C C . SER A 1 286 ? 32.565 52.902 52.932 1.00 13.95 318 SER A C 1
ATOM 4526 O O . SER A 1 286 ? 31.752 53.731 52.526 1.00 15.19 318 SER A O 1
ATOM 4534 N N . SER A 1 287 ? 32.581 52.455 54.179 1.00 13.29 319 SER A N 1
ATOM 4535 C CA . SER A 1 287 ? 31.753 53.047 55.225 1.00 13.88 319 SER A CA 1
ATOM 4536 C C . SER A 1 287 ? 32.596 53.094 56.483 1.00 14.46 319 SER A C 1
ATOM 4537 O O . SER A 1 287 ? 33.254 52.112 56.830 1.00 14.97 319 SER A O 1
ATOM 4545 N N . VAL A 1 288 ? 32.569 54.234 57.155 1.00 12.31 320 VAL A N 1
ATOM 4546 C CA . VAL A 1 288 ? 33.346 54.461 58.368 1.00 13.16 320 VAL A CA 1
ATOM 4547 C C . VAL A 1 288 ? 32.338 54.770 59.466 1.00 13.66 320 VAL A C 1
ATOM 4548 O O . VAL A 1 288 ? 31.820 53.860 60.119 1.00 14.52 320 VAL A O 1
ATOM 4561 N N . GLY A 1 289 ? 32.019 56.035 59.631 1.00 13.61 321 GLY A N 1
ATOM 4562 C CA . GLY A 1 289 ? 30.993 56.438 60.563 1.00 14.11 321 GLY A CA 1
ATOM 4563 C C . GLY A 1 289 ? 31.511 56.645 61.976 1.00 13.99 321 GLY A C 1
ATOM 4564 O O . GLY A 1 289 ? 32.602 56.215 62.351 1.00 14.65 321 GLY A O 1
ATOM 4568 N N . SER A 1 290 ? 30.695 57.333 62.756 1.00 13.48 322 SER A N 1
ATOM 4569 C CA . SER A 1 290 ? 30.965 57.529 64.160 1.00 13.03 322 SER A CA 1
ATOM 4570 C C . SER A 1 290 ? 30.516 56.314 64.959 1.00 13.42 322 SER A C 1
ATOM 4571 O O . SER A 1 290 ? 29.819 55.416 64.478 1.00 13.57 322 SER A O 1
ATOM 4579 N N . MET A 1 291 ? 30.954 56.298 66.201 1.00 13.77 323 MET A N 1
ATOM 4580 C CA . MET A 1 291 ? 30.561 55.307 67.191 1.00 13.47 323 MET A CA 1
ATOM 4581 C C . MET A 1 291 ? 30.585 56.025 68.530 1.00 13.52 323 MET A C 1
ATOM 4582 O O . MET A 1 291 ? 31.222 57.070 68.683 1.00 15.23 323 MET A O 1
ATOM 4596 N N . MET A 1 292 ? 29.852 55.504 69.495 1.00 12.72 324 MET A N 1
ATOM 4597 C CA . MET A 1 292 ? 29.904 56.059 70.839 1.00 13.65 324 MET A CA 1
ATOM 4598 C C . MET A 1 292 ? 30.578 55.025 71.721 1.00 14.61 324 MET A C 1
ATOM 4599 O O . MET A 1 292 ? 30.180 53.852 71.719 1.00 13.95 324 MET A O 1
ATOM 4613 N N . SER A 1 293 ? 31.625 55.455 72.413 1.00 12.81 325 SER A N 1
ATOM 4614 C CA . SER A 1 293 ? 32.473 54.602 73.226 1.00 13.40 325 SER A CA 1
ATOM 4615 C C . SER A 1 293 ? 32.437 55.031 74.687 1.00 13.86 325 SER A C 1
ATOM 4616 O O . SER A 1 293 ? 32.073 56.160 75.026 1.00 14.13 325 SER A O 1
ATOM 4624 N N . VAL A 1 294 ? 32.816 54.112 75.563 1.00 14.07 326 VAL A N 1
ATOM 4625 C CA . VAL A 1 294 ? 32.943 54.383 76.991 1.00 14.64 326 VAL A CA 1
ATOM 4626 C C . VAL A 1 294 ? 34.425 54.454 77.323 1.00 13.19 326 VAL A C 1
ATOM 4627 O O . VAL A 1 294 ? 35.210 53.618 76.864 1.00 15.33 326 VAL A O 1
ATOM 4640 N N . SER A 1 295 ? 34.824 55.433 78.125 1.00 13.98 327 SER A N 1
ATOM 4641 C CA . SER A 1 295 ? 36.235 55.512 78.469 1.00 13.77 327 SER A CA 1
ATOM 4642 C C . SER A 1 295 ? 36.604 54.372 79.414 1.00 15.29 327 SER A C 1
ATOM 4643 O O . SER A 1 295 ? 35.789 53.904 80.212 1.00 15.27 327 SER A O 1
ATOM 4651 N N . ALA A 1 296 ? 37.850 53.923 79.321 1.00 14.97 328 ALA A N 1
ATOM 4652 C CA . ALA A 1 296 ? 38.354 52.966 80.301 1.00 16.46 328 ALA A CA 1
ATOM 4653 C C . ALA A 1 296 ? 38.259 53.528 81.707 1.00 19.05 328 ALA A C 1
ATOM 4654 O O . ALA A 1 296 ? 38.136 52.767 82.677 1.00 21.01 328 ALA A O 1
ATOM 4661 N N . ALA A 1 297 ? 38.325 54.847 81.852 1.00 17.51 329 ALA A N 1
ATOM 4662 C CA . ALA A 1 297 ? 38.272 55.479 83.163 1.00 20.48 329 ALA A CA 1
ATOM 4663 C C . ALA A 1 297 ? 36.860 55.578 83.728 1.00 17.19 329 ALA A C 1
ATOM 4664 O O . ALA A 1 297 ? 36.713 55.904 84.917 1.00 20.81 329 ALA A O 1
ATOM 4671 N N . CYS A 1 298 ? 35.826 55.293 82.939 1.00 19.74 330 CYS A N 1
ATOM 4672 C CA . CYS A 1 298 ? 34.456 55.383 83.421 1.00 17.11 330 CYS A CA 1
ATOM 4673 C C . CYS A 1 298 ? 34.307 54.576 84.714 1.00 17.86 330 CYS A C 1
ATOM 4674 O O . CYS A 1 298 ? 34.653 53.390 84.738 1.00 20.07 330 CYS A O 1
ATOM 4682 N N . PRO A 1 299 ? 33.841 55.191 85.799 1.00 20.39 331 PRO A N 1
ATOM 4683 C CA . PRO A 1 299 ? 33.734 54.472 87.072 1.00 24.54 331 PRO A CA 1
ATOM 4684 C C . PRO A 1 299 ? 32.873 53.229 86.912 1.00 25.07 331 PRO A C 1
ATOM 4685 O O . PRO A 1 299 ? 31.888 53.230 86.171 1.00 22.39 331 PRO A O 1
ATOM 4696 N N . LYS A 1 300 ? 33.260 52.163 87.618 1.00 25.16 332 LYS A N 1
ATOM 4697 C CA . LYS A 1 300 ? 32.601 50.876 87.432 1.00 25.72 332 LYS A CA 1
ATOM 4698 C C . LYS A 1 300 ? 31.101 50.994 87.654 1.00 27.52 332 LYS A C 1
ATOM 4699 O O . LYS A 1 300 ? 30.309 50.367 86.944 1.00 29.36 332 LYS A O 1
ATOM 4718 N N . GLU A 1 301 ? 30.688 51.799 88.620 1.00 26.69 333 GLU A N 1
ATOM 4719 C CA . GLU A 1 301 ? 29.269 51.908 88.927 1.00 30.50 333 GLU A CA 1
ATOM 4720 C C . GLU A 1 301 ? 28.507 52.789 87.940 1.00 29.89 333 GLU A C 1
ATOM 4721 O O . GLU A 1 301 ? 27.284 52.881 88.042 1.00 28.99 333 GLU A O 1
ATOM 4733 N N . LYS A 1 302 ? 29.185 53.429 86.980 1.00 21.80 334 LYS A N 1
ATOM 4734 C CA . LYS A 1 302 ? 28.513 54.164 85.907 1.00 20.47 334 LYS A CA 1
ATOM 4735 C C . LYS A 1 302 ? 28.525 53.411 84.573 1.00 17.97 334 LYS A C 1
ATOM 4736 O O . LYS A 1 302 ? 27.898 53.861 83.604 1.00 17.98 334 LYS A O 1
ATOM 4755 N N . GLN A 1 303 ? 29.241 52.299 84.493 1.00 16.94 335 GLN A N 1
ATOM 4756 C CA . GLN A 1 303 ? 29.458 51.654 83.198 1.00 16.17 335 GLN A CA 1
ATOM 4757 C C . GLN A 1 303 ? 28.174 51.109 82.596 1.00 15.88 335 GLN A C 1
ATOM 4758 O O . GLN A 1 303 ? 27.972 51.212 81.380 1.00 15.65 335 GLN A O 1
ATOM 4772 N N . ALA A 1 304 ? 27.293 50.512 83.409 1.00 16.16 336 ALA A N 1
ATOM 4773 C CA . ALA A 1 304 ? 26.053 49.997 82.842 1.00 15.54 336 ALA A CA 1
ATOM 4774 C C . ALA A 1 304 ? 25.217 51.125 82.253 1.00 13.26 336 ALA A C 1
ATOM 4775 O O . ALA A 1 304 ? 24.642 50.968 81.177 1.00 14.87 336 ALA A O 1
ATOM 4782 N N . ALA A 1 305 ? 25.136 52.269 82.938 1.00 15.13 337 ALA A N 1
ATOM 4783 C CA . ALA A 1 305 ? 24.373 53.390 82.411 1.00 14.23 337 ALA A CA 1
ATOM 4784 C C . ALA A 1 305 ? 25.040 53.991 81.173 1.00 13.41 337 ALA A C 1
ATOM 4785 O O . ALA A 1 305 ? 24.355 54.417 80.240 1.00 14.36 337 ALA A O 1
ATOM 4792 N N . ALA A 1 306 ? 26.372 54.067 81.166 1.00 13.35 338 ALA A N 1
ATOM 4793 C CA . ALA A 1 306 ? 27.088 54.553 79.986 1.00 13.12 338 ALA A CA 1
ATOM 4794 C C . ALA A 1 306 ? 26.800 53.663 78.774 1.00 12.62 338 ALA A C 1
ATOM 4795 O O . ALA A 1 306 ? 26.474 54.158 77.683 1.00 13.12 338 ALA A O 1
ATOM 4802 N N . LEU A 1 307 ? 26.836 52.340 78.967 1.00 13.94 339 LEU A N 1
ATOM 4803 C CA . LEU A 1 307 ? 26.514 51.426 77.878 1.00 12.85 339 LEU A CA 1
ATOM 4804 C C . LEU A 1 307 ? 25.046 51.540 77.485 1.00 12.73 339 LEU A C 1
ATOM 4805 O O . LEU A 1 307 ? 24.703 51.449 76.306 1.00 14.35 339 LEU A O 1
ATOM 4821 N N . ALA A 1 308 ? 24.159 51.724 78.467 1.00 12.50 340 ALA A N 1
ATOM 4822 C CA . ALA A 1 308 ? 22.750 51.881 78.137 1.00 12.68 340 ALA A CA 1
ATOM 4823 C C . ALA A 1 308 ? 22.533 53.120 77.293 1.00 13.02 340 ALA A C 1
ATOM 4824 O O . ALA A 1 308 ? 21.745 53.103 76.345 1.00 13.52 340 ALA A O 1
ATOM 4831 N N . PHE A 1 309 ? 23.214 54.212 77.643 1.00 13.28 341 PHE A N 1
ATOM 4832 C CA . PHE A 1 309 ? 23.115 55.440 76.861 1.00 13.19 341 PHE A CA 1
ATOM 4833 C C . PHE A 1 309 ? 23.610 55.237 75.435 1.00 13.68 341 PHE A C 1
ATOM 4834 O O . PHE A 1 309 ? 22.924 55.614 74.468 1.00 13.16 341 PHE A O 1
ATOM 4851 N N . ILE A 1 310 ? 24.802 54.656 75.269 1.00 14.13 342 ILE A N 1
ATOM 4852 C CA . ILE A 1 310 ? 25.317 54.515 73.897 1.00 13.26 342 ILE A CA 1
ATOM 4853 C C . ILE A 1 310 ? 24.411 53.612 73.060 1.00 14.97 342 ILE A C 1
ATOM 4854 O O . ILE A 1 310 ? 24.187 53.861 71.868 1.00 14.56 342 ILE A O 1
ATOM 4870 N N . ASN A 1 311 ? 23.856 52.561 73.669 1.00 13.14 343 ASN A N 1
ATOM 4871 C CA . ASN A 1 311 ? 22.981 51.676 72.907 1.00 13.69 343 ASN A CA 1
ATOM 4872 C C . ASN A 1 311 ? 21.647 52.342 72.589 1.00 14.47 343 ASN A C 1
ATOM 4873 O O . ASN A 1 311 ? 21.102 52.157 71.493 1.00 14.42 343 ASN A O 1
ATOM 4884 N N . TRP A 1 312 ? 21.096 53.101 73.533 1.00 13.21 344 TRP A N 1
ATOM 4885 C CA . TRP A 1 312 ? 19.826 53.774 73.274 1.00 13.19 344 TRP A CA 1
ATOM 4886 C C . TRP A 1 312 ? 19.988 54.787 72.147 1.00 13.83 344 TRP A C 1
ATOM 4887 O O . TRP A 1 312 ? 19.239 54.793 71.157 1.00 13.73 344 TRP A O 1
ATOM 4908 N N . LEU A 1 313 ? 20.999 55.641 72.274 1.00 13.03 345 LEU A N 1
ATOM 4909 C CA . LEU A 1 313 ? 21.205 56.722 71.314 1.00 13.71 345 LEU A CA 1
ATOM 4910 C C . LEU A 1 313 ? 21.375 56.191 69.905 1.00 12.70 345 LEU A C 1
ATOM 4911 O O . LEU A 1 313 ? 20.968 56.843 68.936 1.00 13.01 345 LEU A O 1
ATOM 4927 N N . ASP A 1 314 ? 21.973 55.016 69.784 1.00 12.45 346 ASP A N 1
ATOM 4928 C CA . ASP A 1 314 ? 22.411 54.480 68.514 1.00 12.97 346 ASP A CA 1
ATOM 4929 C C . ASP A 1 314 ? 21.507 53.374 67.977 1.00 13.00 346 ASP A C 1
ATOM 4930 O O . ASP A 1 314 ? 21.729 52.918 66.859 1.00 13.62 346 ASP A O 1
ATOM 4939 N N . SER A 1 315 ? 20.464 52.971 68.719 1.00 12.95 347 SER A N 1
ATOM 4940 C CA . SER A 1 315 ? 19.602 51.910 68.214 1.00 14.16 347 SER A CA 1
ATOM 4941 C C . SER A 1 315 ? 18.142 51.940 68.659 1.00 13.77 347 SER A C 1
ATOM 4942 O O . SER A 1 315 ? 17.330 51.232 68.067 1.00 14.83 347 SER A O 1
ATOM 4950 N N . ASP A 1 316 ? 17.769 52.696 69.693 1.00 13.28 348 ASP A N 1
ATOM 4951 C CA . ASP A 1 316 ? 16.366 52.708 70.095 1.00 13.29 348 ASP A CA 1
ATOM 4952 C C . ASP A 1 316 ? 15.528 53.228 68.937 1.00 13.41 348 ASP A C 1
ATOM 4953 O O . ASP A 1 316 ? 15.921 54.172 68.264 1.00 14.53 348 ASP A O 1
ATOM 4962 N N . LYS A 1 317 ? 14.369 52.610 68.685 1.00 14.56 349 LYS A N 1
ATOM 4963 C CA . LYS A 1 317 ? 13.568 53.035 67.542 1.00 14.19 349 LYS A CA 1
ATOM 4964 C C . LYS A 1 317 ? 13.177 54.502 67.640 1.00 14.90 349 LYS A C 1
ATOM 4965 O O . LYS A 1 317 ? 13.195 55.215 66.627 1.00 15.71 349 LYS A O 1
ATOM 4984 N N . ASP A 1 318 ? 12.854 54.984 68.845 1.00 14.21 350 ASP A N 1
ATOM 4985 C CA . ASP A 1 318 ? 12.531 56.404 69.007 1.00 15.32 350 ASP A CA 1
ATOM 4986 C C . ASP A 1 318 ? 13.743 57.272 68.709 1.00 14.60 350 ASP A C 1
ATOM 4987 O O . ASP A 1 318 ? 13.619 58.350 68.112 1.00 15.42 350 ASP A O 1
ATOM 4996 N N . ALA A 1 319 ? 14.914 56.845 69.177 1.00 13.36 351 ALA A N 1
ATOM 4997 C CA . ALA A 1 319 ? 16.141 57.575 68.887 1.00 13.21 351 ALA A CA 1
ATOM 4998 C C . ALA A 1 319 ? 16.410 57.626 67.391 1.00 14.04 351 ALA A C 1
ATOM 4999 O O . ALA A 1 319 ? 16.694 58.694 66.835 1.00 14.63 351 ALA A O 1
ATOM 5006 N N . ILE A 1 320 ? 16.274 56.496 66.701 1.00 13.67 352 ILE A N 1
ATOM 5007 C CA . ILE A 1 320 ? 16.527 56.483 65.263 1.00 14.66 352 ILE A CA 1
ATOM 5008 C C . ILE A 1 320 ? 15.588 57.431 64.533 1.00 16.32 352 ILE A C 1
ATOM 5009 O O . ILE A 1 320 ? 16.004 58.163 63.625 1.00 15.81 352 ILE A O 1
ATOM 5025 N N . GLN A 1 321 ? 14.316 57.462 64.927 1.00 15.45 353 GLN A N 1
ATOM 5026 C CA . GLN A 1 321 ? 13.382 58.411 64.336 1.00 17.15 353 GLN A CA 1
ATOM 5027 C C . GLN A 1 321 ? 13.794 59.850 64.627 1.00 15.14 353 GLN A C 1
ATOM 5028 O O . GLN A 1 321 ? 13.708 60.710 63.745 1.00 15.89 353 GLN A O 1
ATOM 5042 N N . SER A 1 322 ? 14.240 60.133 65.858 1.00 14.31 354 SER A N 1
ATOM 5043 C CA . SER A 1 322 ? 14.739 61.461 66.193 1.00 14.48 354 SER A CA 1
ATOM 5044 C C . SER A 1 322 ? 15.917 61.857 65.310 1.00 13.61 354 SER A C 1
ATOM 5045 O O . SER A 1 322 ? 16.004 63.007 64.868 1.00 15.14 354 SER A O 1
ATOM 5053 N N . TRP A 1 323 ? 16.832 60.920 65.047 1.00 13.06 355 TRP A N 1
ATOM 5054 C CA . TRP A 1 323 ? 17.937 61.213 64.149 1.00 13.01 355 TRP A CA 1
ATOM 5055 C C . TRP A 1 323 ? 17.440 61.671 62.785 1.00 13.17 355 TRP A C 1
ATOM 5056 O O . TRP A 1 323 ? 18.064 62.531 62.150 1.00 14.93 355 TRP A O 1
ATOM 5077 N N . GLN A 1 324 ? 16.330 61.096 62.308 1.00 14.47 356 GLN A N 1
ATOM 5078 C CA . GLN A 1 324 ? 15.772 61.517 61.028 1.00 14.64 356 GLN A CA 1
ATOM 5079 C C . GLN A 1 324 ? 15.144 62.896 61.152 1.00 14.28 356 GLN A C 1
ATOM 5080 O O . GLN A 1 324 ? 15.453 63.812 60.377 1.00 15.07 356 GLN A O 1
ATOM 5094 N N . ASP A 1 325 ? 14.256 63.055 62.138 1.00 14.96 357 ASP A N 1
ATOM 5095 C CA . ASP A 1 325 ? 13.427 64.249 62.231 1.00 17.11 357 ASP A CA 1
ATOM 5096 C C . ASP A 1 325 ? 14.258 65.488 62.481 1.00 16.54 357 ASP A C 1
ATOM 5097 O O . ASP A 1 325 ? 13.894 66.583 62.024 1.00 19.32 357 ASP A O 1
ATOM 5106 N N . THR A 1 326 ? 15.378 65.341 63.177 1.00 15.88 358 THR A N 1
ATOM 5107 C CA . THR A 1 326 ? 16.217 66.473 63.533 1.00 14.73 358 THR A CA 1
ATOM 5108 C C . THR A 1 326 ? 17.368 66.696 62.561 1.00 17.97 358 THR A C 1
ATOM 5109 O O . THR A 1 326 ? 18.177 67.596 62.781 1.00 19.37 358 THR A O 1
ATOM 5120 N N . ASN A 1 327 ? 17.450 65.915 61.481 1.00 14.54 359 ASN A N 1
ATOM 5121 C CA . ASN A 1 327 ? 18.461 66.099 60.438 1.00 16.00 359 ASN A CA 1
ATOM 5122 C C . ASN A 1 327 ? 17.790 66.073 59.058 1.00 15.35 359 ASN A C 1
ATOM 5123 O O . ASN A 1 327 ? 18.105 65.254 58.203 1.00 15.97 359 ASN A O 1
ATOM 5134 N N . ASN A 1 328 ? 16.844 66.976 58.848 1.00 16.10 360 ASN A N 1
ATOM 5135 C CA . ASN A 1 328 ? 16.249 67.202 57.527 1.00 16.58 360 ASN A CA 1
ATOM 5136 C C . ASN A 1 328 ? 15.541 65.969 56.974 1.00 17.63 360 ASN A C 1
ATOM 5137 O O . ASN A 1 328 ? 15.405 65.814 55.753 1.00 19.16 360 ASN A O 1
ATOM 5148 N N . GLY A 1 329 ? 15.069 65.088 57.850 1.00 15.77 361 GLY A N 1
ATOM 5149 C CA . GLY A 1 329 ? 14.361 63.909 57.429 1.00 17.72 361 GLY A CA 1
ATOM 5150 C C . GLY A 1 329 ? 15.200 62.706 57.101 1.00 15.92 361 GLY A C 1
ATOM 5151 O O . GLY A 1 329 ? 14.638 61.677 56.701 1.00 16.92 361 GLY A O 1
ATOM 5155 N N . ASN A 1 330 ? 16.526 62.781 57.238 1.00 15.73 362 ASN A N 1
ATOM 5156 C CA . ASN A 1 330 ? 17.312 61.581 57.003 1.00 14.85 362 ASN A CA 1
ATOM 5157 C C . ASN A 1 330 ? 18.671 61.661 57.672 1.00 14.94 362 ASN A C 1
ATOM 5158 O O . ASN A 1 330 ? 19.376 62.659 57.557 1.00 16.42 362 ASN A O 1
ATOM 5169 N N . PHE A 1 331 ? 19.045 60.590 58.351 1.00 14.68 363 PHE A N 1
ATOM 5170 C CA . PHE A 1 331 ? 20.415 60.373 58.772 1.00 12.91 363 PHE A CA 1
ATOM 5171 C C . PHE A 1 331 ? 20.657 58.875 58.668 1.00 14.25 363 PHE A C 1
ATOM 5172 O O . PHE A 1 331 ? 19.812 58.078 59.080 1.00 14.55 363 PHE A O 1
ATOM 5189 N N . PHE A 1 332 ? 21.779 58.487 58.072 1.00 13.77 364 PHE A N 1
ATOM 5190 C CA . PHE A 1 332 ? 22.007 57.118 57.604 1.00 12.38 364 PHE A CA 1
ATOM 5191 C C . PHE A 1 332 ? 22.575 56.279 58.744 1.00 13.40 364 PHE A C 1
ATOM 5192 O O . PHE A 1 332 ? 23.781 56.217 58.970 1.00 15.62 364 PHE A O 1
ATOM 5209 N N . MET A 1 333 ? 21.685 55.632 59.494 1.00 13.85 365 MET A N 1
ATOM 5210 C CA . MET A 1 333 ? 22.057 54.990 60.749 1.00 13.97 365 MET A CA 1
ATOM 5211 C C . MET A 1 333 ? 22.423 53.527 60.554 1.00 14.07 365 MET A C 1
ATOM 5212 O O . MET A 1 333 ? 21.816 52.816 59.742 1.00 15.61 365 MET A O 1
ATOM 5226 N N . ALA A 1 334 ? 23.421 53.078 61.309 1.00 13.06 366 ALA A N 1
ATOM 5227 C CA . ALA A 1 334 ? 23.880 51.699 61.245 1.00 14.26 366 ALA A CA 1
ATOM 5228 C C . ALA A 1 334 ? 22.903 50.714 61.873 1.00 13.27 366 ALA A C 1
ATOM 5229 O O . ALA A 1 334 ? 22.979 49.516 61.575 1.00 14.64 366 ALA A O 1
ATOM 5236 N N . ALA A 1 335 ? 22.013 51.182 62.735 1.00 13.51 367 ALA A N 1
ATOM 5237 C CA . ALA A 1 335 ? 21.093 50.286 63.412 1.00 14.53 367 ALA A CA 1
ATOM 5238 C C . ALA A 1 335 ? 20.283 49.498 62.398 1.00 14.29 367 ALA A C 1
ATOM 5239 O O . ALA A 1 335 ? 19.813 50.042 61.397 1.00 15.09 367 ALA A O 1
ATOM 5246 N N . SER A 1 336 ? 20.079 48.216 62.690 1.00 14.18 368 SER A N 1
ATOM 5247 C CA . SER A 1 336 ? 19.277 47.370 61.816 1.00 16.23 368 SER A CA 1
ATOM 5248 C C . SER A 1 336 ? 17.847 47.871 61.664 1.00 16.38 368 SER A C 1
ATOM 5249 O O . SER A 1 336 ? 17.243 47.665 60.611 1.00 16.38 368 SER A O 1
ATOM 5257 N N . VAL A 1 337 ? 17.281 48.539 62.669 1.00 16.28 369 VAL A N 1
ATOM 5258 C CA . VAL A 1 337 ? 15.923 49.064 62.487 1.00 17.55 369 VAL A CA 1
ATOM 5259 C C . VAL A 1 337 ? 15.851 50.071 61.354 1.00 17.68 369 VAL A C 1
ATOM 5260 O O . VAL A 1 337 ? 14.773 50.268 60.776 1.00 19.70 369 VAL A O 1
ATOM 5273 N N . TYR A 1 338 ? 16.972 50.715 61.018 1.00 15.93 370 TYR A N 1
ATOM 5274 C CA . TYR A 1 338 ? 17.074 51.579 59.849 1.00 15.97 370 TYR A CA 1
ATOM 5275 C C . TYR A 1 338 ? 17.491 50.780 58.614 1.00 14.05 370 TYR A C 1
ATOM 5276 O O . TYR A 1 338 ? 16.823 50.833 57.577 1.00 15.83 370 TYR A O 1
ATOM 5294 N N . GLN A 1 339 ? 18.577 50.020 58.735 1.00 14.91 371 GLN A N 1
ATOM 5295 C CA . GLN A 1 339 ? 19.181 49.363 57.583 1.00 15.35 371 GLN A CA 1
ATOM 5296 C C . GLN A 1 339 ? 18.286 48.290 56.993 1.00 15.93 371 GLN A C 1
ATOM 5297 O O . GLN A 1 339 ? 18.378 48.014 55.796 1.00 18.09 371 GLN A O 1
ATOM 5311 N N . ASP A 1 340 ? 17.441 47.652 57.806 1.00 15.23 372 ASP A N 1
ATOM 5312 C CA . ASP A 1 340 ? 16.620 46.544 57.334 1.00 18.51 372 ASP A CA 1
ATOM 5313 C C . ASP A 1 340 ? 15.228 46.993 56.933 1.00 17.45 372 ASP A C 1
ATOM 5314 O O . ASP A 1 340 ? 14.394 46.147 56.604 1.00 20.83 372 ASP A O 1
ATOM 5323 N N . ASP A 1 341 ? 14.949 48.292 56.980 1.00 17.30 373 ASP A N 1
ATOM 5324 C CA . ASP A 1 341 ? 13.625 48.838 56.688 1.00 17.09 373 ASP A CA 1
ATOM 5325 C C . ASP A 1 341 ? 13.569 49.201 55.210 1.00 21.10 373 ASP A C 1
ATOM 5326 O O . ASP A 1 341 ? 14.222 50.154 54.769 1.00 19.63 373 ASP A O 1
ATOM 5335 N N . GLU A 1 342 ? 12.775 48.447 54.440 1.00 20.40 374 GLU A N 1
ATOM 5336 C CA . GLU A 1 342 ? 12.675 48.714 53.008 1.00 21.21 374 GLU A CA 1
ATOM 5337 C C . GLU A 1 342 ? 12.141 50.109 52.730 1.00 21.79 374 GLU A C 1
ATOM 5338 O O . GLU A 1 342 ? 12.415 50.672 51.662 1.00 23.99 374 GLU A O 1
ATOM 5350 N N . ASN A 1 343 ? 11.401 50.696 53.662 1.00 21.79 375 ASN A N 1
ATOM 5351 C CA . ASN A 1 343 ? 10.907 52.050 53.464 1.00 23.12 375 ASN A CA 1
ATOM 5352 C C . ASN A 1 343 ? 11.981 53.108 53.689 1.00 22.81 375 ASN A C 1
ATOM 5353 O O . ASN A 1 343 ? 11.824 54.232 53.202 1.00 29.70 375 ASN A O 1
ATOM 5364 N N . GLN A 1 344 ? 13.053 52.804 54.431 1.00 17.91 376 GLN A N 1
ATOM 5365 C CA . GLN A 1 344 ? 14.221 53.687 54.381 1.00 19.55 376 GLN A CA 1
ATOM 5366 C C . GLN A 1 344 ? 14.934 53.553 53.040 1.00 21.57 376 GLN A C 1
ATOM 5367 O O . GLN A 1 344 ? 15.260 54.561 52.406 1.00 20.27 376 GLN A O 1
ATOM 5381 N N . ARG A 1 345 ? 15.111 52.323 52.553 1.00 18.37 377 ARG A N 1
ATOM 5382 C CA . ARG A 1 345 ? 15.804 52.129 51.285 1.00 21.27 377 ARG A CA 1
ATOM 5383 C C . ARG A 1 345 ? 15.070 52.829 50.145 1.00 21.34 377 ARG A C 1
ATOM 5384 O O . ARG A 1 345 ? 15.701 53.464 49.288 1.00 24.50 377 ARG A O 1
ATOM 5405 N N . ASN A 1 346 ? 13.739 52.774 50.146 1.00 19.76 378 ASN A N 1
ATOM 5406 C CA . ASN A 1 346 ? 12.928 53.379 49.096 1.00 21.51 378 ASN A CA 1
ATOM 5407 C C . ASN A 1 346 ? 12.392 54.757 49.478 1.00 20.64 378 ASN A C 1
ATOM 5408 O O . ASN A 1 346 ? 11.520 55.282 48.782 1.00 26.09 378 ASN A O 1
ATOM 5419 N N . LYS A 1 347 ? 12.903 55.359 50.551 1.00 22.34 379 LYS A N 1
ATOM 5420 C CA . LYS A 1 347 ? 12.413 56.657 50.998 1.00 21.12 379 LYS A CA 1
ATOM 5421 C C . LYS A 1 347 ? 12.697 57.714 49.942 1.00 25.19 379 LYS A C 1
ATOM 5422 O O . LYS A 1 347 ? 13.822 57.830 49.441 1.00 22.78 379 LYS A O 1
ATOM 5441 N N . LYS A 1 348 ? 11.668 58.479 49.589 1.00 25.24 380 LYS A N 1
ATOM 5442 C CA . LYS A 1 348 ? 11.792 59.484 48.544 1.00 23.64 380 LYS A CA 1
ATOM 5443 C C . LYS A 1 348 ? 12.117 60.837 49.150 1.00 23.62 380 LYS A C 1
ATOM 5444 O O . LYS A 1 348 ? 11.634 61.185 50.232 1.00 23.98 380 LYS A O 1
ATOM 5463 N N . GLU A 1 349 ? 12.964 61.589 48.453 1.00 23.70 381 GLU A N 1
ATOM 5464 C CA . GLU A 1 349 ? 13.197 62.969 48.825 1.00 21.74 381 GLU A CA 1
ATOM 5465 C C . GLU A 1 349 ? 11.913 63.756 48.626 1.00 19.75 381 GLU A C 1
ATOM 5466 O O . GLU A 1 349 ? 11.200 63.557 47.637 1.00 25.66 381 GLU A O 1
ATOM 5478 N N . THR A 1 350 ? 11.651 64.680 49.534 1.00 23.35 382 THR A N 1
ATOM 5479 C CA . THR A 1 350 ? 10.474 65.525 49.443 1.00 25.41 382 THR A CA 1
ATOM 5480 C C . THR A 1 350 ? 10.791 67.009 49.380 1.00 26.87 382 THR A C 1
ATOM 5481 O O . THR A 1 350 ? 9.875 67.804 49.155 1.00 28.76 382 THR A O 1
ATOM 5492 N N . ASP A 1 351 ? 12.044 67.413 49.570 1.00 22.75 383 ASP A N 1
ATOM 5493 C CA . ASP A 1 351 ? 12.372 68.822 49.705 1.00 22.98 383 ASP A CA 1
ATOM 5494 C C . ASP A 1 351 ? 12.876 69.462 48.423 1.00 20.03 383 ASP A C 1
ATOM 5495 O O . ASP A 1 351 ? 13.203 70.651 48.446 1.00 22.15 383 ASP A O 1
ATOM 5504 N N . GLY A 1 352 ? 12.980 68.702 47.332 1.00 22.29 384 GLY A N 1
ATOM 5505 C CA . GLY A 1 352 ? 13.438 69.220 46.053 1.00 22.02 384 GLY A CA 1
ATOM 5506 C C . GLY A 1 352 ? 14.913 69.561 45.964 1.00 23.48 384 GLY A C 1
ATOM 5507 O O . GLY A 1 352 ? 15.332 70.152 44.958 1.00 22.90 384 GLY A O 1
ATOM 5511 N N . TYR A 1 353 ? 15.719 69.202 46.969 1.00 19.48 385 TYR A N 1
ATOM 5512 C CA . TYR A 1 353 ? 17.111 69.637 46.993 1.00 16.79 385 TYR A CA 1
ATOM 5513 C C . TYR A 1 353 ? 17.941 68.938 45.921 1.00 19.07 385 TYR A C 1
ATOM 5514 O O . TYR A 1 353 ? 18.631 69.595 45.138 1.00 18.67 385 TYR A O 1
ATOM 5532 N N . TYR A 1 354 ? 17.906 67.613 45.878 1.00 17.81 386 TYR A N 1
ATOM 5533 C CA . TYR A 1 354 ? 18.645 66.871 44.871 1.00 16.47 386 TYR A CA 1
ATOM 5534 C C . TYR A 1 354 ? 17.768 66.683 43.637 1.00 18.93 386 TYR A C 1
ATOM 5535 O O . TYR A 1 354 ? 16.537 66.615 43.726 1.00 20.10 386 TYR A O 1
ATOM 5553 N N . ALA A 1 355 ? 18.407 66.638 42.473 1.00 17.49 387 ALA A N 1
ATOM 5554 C CA . ALA A 1 355 ? 17.669 66.477 41.224 1.00 18.88 387 ALA A CA 1
ATOM 5555 C C . ALA A 1 355 ? 17.065 65.090 41.063 1.00 20.78 387 ALA A C 1
ATOM 5556 O O . ALA A 1 355 ? 16.102 64.939 40.302 1.00 23.91 387 ALA A O 1
ATOM 5563 N N . ASN A 1 356 ? 17.622 64.075 41.715 1.00 18.51 388 ASN A N 1
ATOM 5564 C CA . ASN A 1 356 ? 17.032 62.747 41.797 1.00 19.54 388 ASN A CA 1
ATOM 5565 C C . ASN A 1 356 ? 16.401 62.569 43.171 1.00 20.46 388 ASN A C 1
ATOM 5566 O O . ASN A 1 356 ? 16.935 63.068 44.163 1.00 20.01 388 ASN A O 1
ATOM 5577 N N . ASP A 1 357 ? 15.220 61.939 43.214 1.00 20.77 389 ASP A N 1
ATOM 5578 C CA . ASP A 1 357 ? 14.501 61.768 44.471 1.00 22.26 389 ASP A CA 1
ATOM 5579 C C . ASP A 1 357 ? 14.750 60.419 45.136 1.00 22.03 389 ASP A C 1
ATOM 5580 O O . ASP A 1 357 ? 14.189 60.172 46.208 1.00 23.98 389 ASP A O 1
ATOM 5589 N N . ASP A 1 358 ? 15.588 59.562 44.546 1.00 19.51 390 ASP A N 1
ATOM 5590 C CA . ASP A 1 358 ? 15.911 58.226 45.045 1.00 19.66 390 ASP A CA 1
ATOM 5591 C C . ASP A 1 358 ? 17.281 58.204 45.721 1.00 15.63 390 ASP A C 1
ATOM 5592 O O . ASP A 1 358 ? 18.026 57.219 45.613 1.00 18.59 390 ASP A O 1
ATOM 5601 N N . VAL A 1 359 ? 17.602 59.288 46.427 1.00 17.82 391 VAL A N 1
ATOM 5602 C CA . VAL A 1 359 ? 18.917 59.434 47.059 1.00 16.61 391 VAL A CA 1
ATOM 5603 C C . VAL A 1 359 ? 19.192 58.285 48.026 1.00 16.16 391 VAL A C 1
ATOM 5604 O O . VAL A 1 359 ? 20.271 57.684 48.009 1.00 15.01 391 VAL A O 1
ATOM 5617 N N . ASN A 1 360 ? 18.227 57.951 48.894 1.00 16.60 392 ASN A N 1
ATOM 5618 C CA . ASN A 1 360 ? 18.478 56.872 49.847 1.00 14.98 392 ASN A CA 1
ATOM 5619 C C . ASN A 1 360 ? 18.711 55.533 49.151 1.00 14.50 392 ASN A C 1
ATOM 5620 O O . ASN A 1 360 ? 19.477 54.700 49.659 1.00 16.78 392 ASN A O 1
ATOM 5631 N N . ALA A 1 361 ? 18.077 55.299 47.995 1.00 15.23 393 ALA A N 1
ATOM 5632 C CA . ALA A 1 361 ? 18.322 54.052 47.278 1.00 17.17 393 ALA A CA 1
ATOM 5633 C C . ALA A 1 361 ? 19.774 53.977 46.794 1.00 14.41 393 ALA A C 1
ATOM 5634 O O . ALA A 1 361 ? 20.398 52.908 46.826 1.00 16.24 393 ALA A O 1
ATOM 5641 N N . VAL A 1 362 ? 20.319 55.119 46.358 1.00 14.31 394 VAL A N 1
ATOM 5642 C CA . VAL A 1 362 ? 21.731 55.201 45.993 1.00 13.96 394 VAL A CA 1
ATOM 5643 C C . VAL A 1 362 ? 22.610 54.919 47.212 1.00 13.81 394 VAL A C 1
ATOM 5644 O O . VAL A 1 362 ? 23.567 54.148 47.129 1.00 15.30 394 VAL A O 1
ATOM 5657 N N . TYR A 1 363 ? 22.296 55.546 48.355 1.00 14.88 395 TYR A N 1
ATOM 5658 C CA . TYR A 1 363 ? 23.058 55.297 49.573 1.00 13.55 395 TYR A CA 1
ATOM 5659 C C . TYR A 1 363 ? 23.010 53.832 49.968 1.00 14.99 395 TYR A C 1
ATOM 5660 O O . TYR A 1 363 ? 24.024 53.256 50.377 1.00 14.78 395 TYR A O 1
ATOM 5678 N N . PHE A 1 364 ? 21.830 53.215 49.896 1.00 14.35 396 PHE A N 1
ATOM 5679 C CA . PHE A 1 364 ? 21.720 51.820 50.297 1.00 15.45 396 PHE A CA 1
ATOM 5680 C C . PHE A 1 364 ? 22.455 50.890 49.341 1.00 14.27 396 PHE A C 1
ATOM 5681 O O . PHE A 1 364 ? 23.053 49.901 49.777 1.00 15.53 396 PHE A O 1
ATOM 5698 N N . ASP A 1 365 ? 22.402 51.165 48.038 1.00 14.77 397 ASP A N 1
ATOM 5699 C CA . ASP A 1 365 ? 23.152 50.311 47.123 1.00 14.49 397 ASP A CA 1
ATOM 5700 C C . ASP A 1 365 ? 24.646 50.420 47.411 1.00 14.25 397 ASP A C 1
ATOM 5701 O O . ASP A 1 365 ? 25.380 49.421 47.387 1.00 15.71 397 ASP A O 1
ATOM 5710 N N . SER A 1 366 ? 25.110 51.639 47.689 1.00 13.86 398 SER A N 1
ATOM 5711 C CA . SER A 1 366 ? 26.516 51.825 48.044 1.00 13.80 398 SER A CA 1
ATOM 5712 C C . SER A 1 366 ? 26.881 51.087 49.326 1.00 13.69 398 SER A C 1
ATOM 5713 O O . SER A 1 366 ? 27.936 50.441 49.411 1.00 14.76 398 SER A O 1
ATOM 5721 N N . MET A 1 367 ? 26.005 51.146 50.331 1.00 13.54 399 MET A N 1
ATOM 5722 C CA . MET A 1 367 ? 26.237 50.402 51.562 1.00 13.57 399 MET A CA 1
ATOM 5723 C C . MET A 1 367 ? 26.355 48.911 51.276 1.00 14.23 399 MET A C 1
ATOM 5724 O O . MET A 1 367 ? 27.233 48.233 51.823 1.00 15.08 399 MET A O 1
ATOM 5738 N N . ASP A 1 368 ? 25.490 48.386 50.404 1.00 14.56 400 ASP A N 1
ATOM 5739 C CA . ASP A 1 368 ? 25.537 46.970 50.058 1.00 16.10 400 ASP A CA 1
ATOM 5740 C C . ASP A 1 368 ? 26.873 46.587 49.433 1.00 16.14 400 ASP A C 1
ATOM 5741 O O . ASP A 1 368 ? 27.285 45.424 49.515 1.00 18.43 400 ASP A O 1
ATOM 5750 N N . LYS A 1 369 ? 27.541 47.536 48.781 1.00 14.63 401 LYS A N 1
ATOM 5751 C CA . LYS A 1 369 ? 28.783 47.273 48.069 1.00 15.62 401 LYS A CA 1
ATOM 5752 C C . LYS A 1 369 ? 30.028 47.707 48.849 1.00 14.98 401 LYS A C 1
ATOM 5753 O O . LYS A 1 369 ? 31.130 47.711 48.289 1.00 15.30 401 LYS A O 1
ATOM 5772 N N . VAL A 1 370 ? 29.890 48.059 50.120 1.00 14.94 402 VAL A N 1
ATOM 5773 C CA . VAL A 1 370 ? 31.049 48.408 50.928 1.00 15.68 402 VAL A CA 1
ATOM 5774 C C . VAL A 1 370 ? 32.058 47.292 50.889 1.00 15.19 402 VAL A C 1
ATOM 5775 O O . VAL A 1 370 ? 31.728 46.121 51.121 1.00 16.17 402 VAL A O 1
ATOM 5788 N N . ASN A 1 371 ? 33.313 47.656 50.693 1.00 14.71 403 ASN A N 1
ATOM 5789 C CA . ASN A 1 371 ? 34.428 46.727 50.789 1.00 15.00 403 ASN A CA 1
ATOM 5790 C C . ASN A 1 371 ? 34.721 46.437 52.252 1.00 15.10 403 ASN A C 1
ATOM 5791 O O . ASN A 1 371 ? 35.246 47.286 52.980 1.00 16.00 403 ASN A O 1
ATOM 5802 N N . THR A 1 372 ? 34.359 45.245 52.698 1.00 16.47 404 THR A N 1
ATOM 5803 C CA . THR A 1 372 ? 34.631 44.814 54.064 1.00 15.85 404 THR A CA 1
ATOM 5804 C C . THR A 1 372 ? 35.972 44.111 54.202 1.00 17.83 404 THR A C 1
ATOM 5805 O O . THR A 1 372 ? 36.360 43.739 55.314 1.00 18.48 404 THR A O 1
ATOM 5816 N N . ASP A 1 373 ? 36.689 43.935 53.099 1.00 15.37 405 ASP A N 1
ATOM 5817 C CA . ASP A 1 373 ? 37.990 43.263 53.099 1.00 15.93 405 ASP A CA 1
ATOM 5818 C C . ASP A 1 373 ? 39.081 44.278 53.434 1.00 14.48 405 ASP A C 1
ATOM 5819 O O . ASP A 1 373 ? 39.919 44.644 52.619 1.00 15.48 405 ASP A O 1
ATOM 5828 N N . TRP A 1 374 ? 39.051 44.726 54.683 1.00 16.01 406 TRP A N 1
ATOM 5829 C CA . TRP A 1 374 ? 39.813 45.897 55.068 1.00 15.81 406 TRP A CA 1
ATOM 5830 C C . TRP A 1 374 ? 39.903 45.939 56.579 1.00 16.32 406 TRP A C 1
ATOM 5831 O O . TRP A 1 374 ? 38.951 45.574 57.262 1.00 18.13 406 TRP A O 1
ATOM 5852 N N . GLU A 1 375 ? 41.053 46.368 57.091 1.00 15.75 407 GLU A N 1
ATOM 5853 C CA . GLU A 1 375 ? 41.203 46.724 58.490 1.00 15.68 407 GLU A CA 1
ATOM 5854 C C . GLU A 1 375 ? 41.958 48.037 58.536 1.00 16.50 407 GLU A C 1
ATOM 5855 O O . GLU A 1 375 ? 42.750 48.329 57.644 1.00 17.35 407 GLU A O 1
ATOM 5867 N N . TYR A 1 376 ? 41.731 48.814 59.591 1.00 15.76 408 TYR A N 1
ATOM 5868 C CA . TYR A 1 376 ? 42.560 49.978 59.886 1.00 14.93 408 TYR A CA 1
ATOM 5869 C C . TYR A 1 376 ? 43.702 49.537 60.784 1.00 14.76 408 TYR A C 1
ATOM 5870 O O . TYR A 1 376 ? 43.574 48.577 61.540 1.00 15.87 408 TYR A O 1
ATOM 5888 N N . LEU A 1 377 ? 44.842 50.217 60.652 1.00 15.10 409 LEU A N 1
ATOM 5889 C CA . LEU A 1 377 ? 46.018 49.873 61.435 1.00 15.28 409 LEU A CA 1
ATOM 5890 C C . LEU A 1 377 ? 45.820 50.202 62.906 1.00 14.96 409 LEU A C 1
ATOM 5891 O O . LEU A 1 377 ? 45.015 51.060 63.263 1.00 15.94 409 LEU A O 1
ATOM 5907 N N . PRO A 1 378 ? 46.573 49.553 63.789 1.00 16.91 410 PRO A N 1
ATOM 5908 C CA . PRO A 1 378 ? 46.416 49.850 65.216 1.00 16.12 410 PRO A CA 1
ATOM 5909 C C . PRO A 1 378 ? 46.804 51.263 65.573 1.00 17.01 410 PRO A C 1
ATOM 5910 O O . PRO A 1 378 ? 46.355 51.759 66.612 1.00 19.13 410 PRO A O 1
ATOM 5921 N N . PHE A 1 379 ? 47.622 51.922 64.749 1.00 16.45 411 PHE A N 1
ATOM 5922 C CA . PHE A 1 379 ? 48.137 53.258 65.051 1.00 16.12 411 PHE A CA 1
ATOM 5923 C C . PHE A 1 379 ? 47.630 54.270 64.021 1.00 16.98 411 PHE A C 1
ATOM 5924 O O . PHE A 1 379 ? 48.412 55.005 63.417 1.00 16.29 411 PHE A O 1
ATOM 5941 N N . MET A 1 380 ? 46.303 54.365 63.853 1.00 17.34 412 MET A N 1
ATOM 5942 C CA . MET A 1 380 ? 45.744 55.265 62.854 1.00 15.50 412 MET A CA 1
ATOM 5943 C C . MET A 1 380 ? 46.043 56.732 63.134 1.00 14.95 412 MET A C 1
ATOM 5944 O O . MET A 1 380 ? 46.059 57.528 62.192 1.00 15.97 412 MET A O 1
ATOM 5958 N N . SER A 1 381 ? 46.248 57.129 64.393 1.00 15.56 413 SER A N 1
ATOM 5959 C CA . SER A 1 381 ? 46.631 58.520 64.648 1.00 17.71 413 SER A CA 1
ATOM 5960 C C . SER A 1 381 ? 48.003 58.813 64.033 1.00 15.11 413 SER A C 1
ATOM 5961 O O . SER A 1 381 ? 48.197 59.846 63.378 1.00 16.35 413 SER A O 1
ATOM 5969 N N . GLN A 1 382 ? 48.956 57.887 64.197 1.00 15.45 414 GLN A N 1
ATOM 5970 C CA . GLN A 1 382 ? 50.265 58.051 63.571 1.00 15.77 414 GLN A CA 1
ATOM 5971 C C . GLN A 1 382 ? 50.155 58.000 62.056 1.00 15.63 414 GLN A C 1
ATOM 5972 O O . GLN A 1 382 ? 50.883 58.699 61.353 1.00 14.01 414 GLN A O 1
ATOM 5986 N N . VAL A 1 383 ? 49.284 57.141 61.523 1.00 14.84 415 VAL A N 1
ATOM 5987 C CA . VAL A 1 383 ? 49.093 57.129 60.080 1.00 15.49 415 VAL A CA 1
ATOM 5988 C C . VAL A 1 383 ? 48.717 58.518 59.580 1.00 15.40 415 VAL A C 1
ATOM 5989 O O . VAL A 1 383 ? 49.219 58.982 58.550 1.00 14.46 415 VAL A O 1
ATOM 6002 N N . GLU A 1 384 ? 47.805 59.185 60.279 1.00 13.49 416 GLU A N 1
ATOM 6003 C CA . GLU A 1 384 ? 47.370 60.511 59.863 1.00 14.17 416 GLU A CA 1
ATOM 6004 C C . GLU A 1 384 ? 48.513 61.512 59.930 1.00 13.83 416 GLU A C 1
ATOM 6005 O O . GLU A 1 384 ? 48.667 62.345 59.034 1.00 14.53 416 GLU A O 1
ATOM 6017 N N . VAL A 1 385 ? 49.357 61.405 60.952 1.00 14.12 417 VAL A N 1
ATOM 6018 C CA . VAL A 1 385 ? 50.536 62.268 61.045 1.00 15.15 417 VAL A CA 1
ATOM 6019 C C . VAL A 1 385 ? 51.439 62.072 59.834 1.00 15.83 417 VAL A C 1
ATOM 6020 O O . VAL A 1 385 ? 51.874 63.037 59.193 1.00 14.53 417 VAL A O 1
ATOM 6033 N N . VAL A 1 386 ? 51.768 60.822 59.530 1.00 13.70 418 VAL A N 1
ATOM 6034 C CA . VAL A 1 386 ? 52.649 60.550 58.403 1.00 13.70 418 VAL A CA 1
ATOM 6035 C C . VAL A 1 386 ? 52.009 60.991 57.094 1.00 13.31 418 VAL A C 1
ATOM 6036 O O . VAL A 1 386 ? 52.681 61.533 56.214 1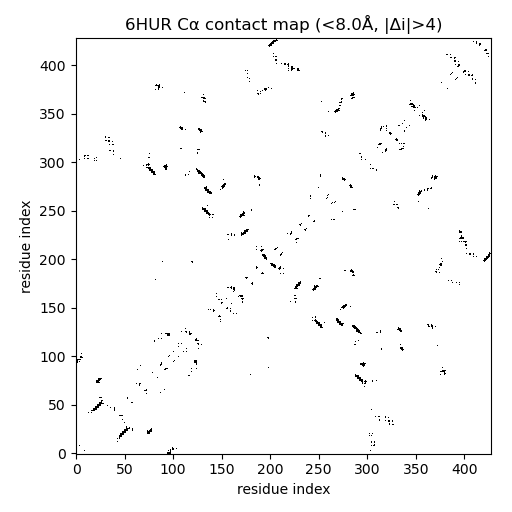.00 13.85 418 VAL A O 1
ATOM 6049 N N . PHE A 1 387 ? 50.707 60.738 56.929 1.00 12.95 419 PHE A N 1
ATOM 6050 C CA . PHE A 1 387 ? 49.979 61.202 55.751 1.00 11.91 419 PHE A CA 1
ATOM 6051 C C . PHE A 1 387 ? 50.126 62.712 55.570 1.00 12.01 419 PHE A C 1
ATOM 6052 O O . PHE A 1 387 ? 50.470 63.192 54.479 1.00 13.30 419 PHE A O 1
ATOM 6069 N N . ASN A 1 388 ? 49.941 63.467 56.646 1.00 13.44 420 ASN A N 1
ATOM 6070 C CA . ASN A 1 388 ? 50.048 64.919 56.554 1.00 15.58 420 ASN A CA 1
ATOM 6071 C C . ASN A 1 388 ? 51.466 65.344 56.227 1.00 13.91 420 ASN A C 1
ATOM 6072 O O . ASN A 1 388 ? 51.674 66.270 55.443 1.00 15.28 420 ASN A O 1
ATOM 6083 N N . ASP A 1 389 ? 52.455 64.680 56.805 1.00 13.65 421 ASP A N 1
ATOM 6084 C CA . ASP A 1 389 ? 53.834 65.118 56.624 1.00 15.21 421 ASP A CA 1
ATOM 6085 C C . ASP A 1 389 ? 54.433 64.682 55.292 1.00 15.52 421 ASP A C 1
ATOM 6086 O O . ASP A 1 389 ? 55.315 65.362 54.758 1.00 16.69 421 ASP A O 1
ATOM 6095 N N . VAL A 1 390 ? 53.998 63.554 54.743 1.00 13.67 422 VAL A N 1
ATOM 6096 C CA . VAL A 1 390 ? 54.695 62.899 53.650 1.00 13.40 422 VAL A CA 1
ATOM 6097 C C . VAL A 1 390 ? 53.855 62.835 52.382 1.00 13.49 422 VAL A C 1
ATOM 6098 O O . VAL A 1 390 ? 54.378 63.026 51.280 1.00 14.84 422 VAL A O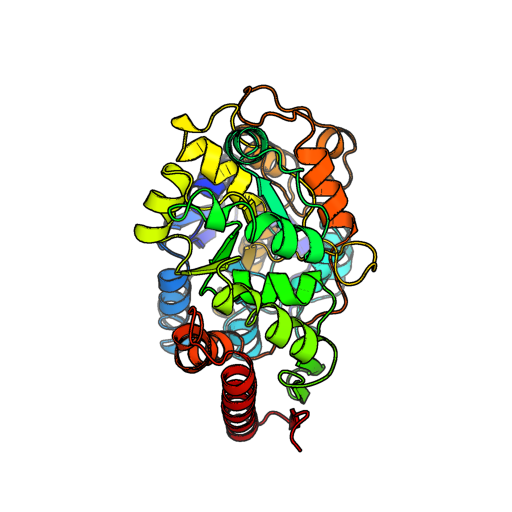 1
ATOM 6111 N N . ILE A 1 391 ? 52.560 62.558 52.501 1.00 13.06 423 ILE A N 1
ATOM 6112 C CA . ILE A 1 391 ? 51.727 62.348 51.315 1.00 13.84 423 ILE A CA 1
ATOM 6113 C C . ILE A 1 391 ? 51.058 63.633 50.881 1.00 13.64 423 ILE A C 1
ATOM 6114 O O . ILE A 1 391 ? 51.085 63.982 49.691 1.00 13.86 423 ILE A O 1
ATOM 6130 N N . VAL A 1 392 ? 50.407 64.336 51.809 1.00 12.79 424 VAL A N 1
ATOM 6131 C CA . VAL A 1 392 ? 49.709 65.573 51.479 1.00 13.51 424 VAL A CA 1
ATOM 6132 C C . VAL A 1 392 ? 50.550 66.540 50.649 1.00 12.97 424 VAL A C 1
ATOM 6133 O O . VAL A 1 392 ? 50.013 67.117 49.677 1.00 14.24 424 VAL A O 1
ATOM 6146 N N . PRO A 1 393 ? 51.821 66.803 50.951 1.00 13.14 425 PRO A N 1
ATOM 6147 C CA . PRO A 1 393 ? 52.585 67.781 50.165 1.00 13.69 425 PRO A CA 1
ATOM 6148 C C . PRO A 1 393 ? 52.749 67.414 48.706 1.00 15.09 425 PRO A C 1
ATOM 6149 O O . PRO A 1 393 ? 53.098 68.291 47.909 1.00 16.25 425 PRO A O 1
ATOM 6160 N N . GLU A 1 394 ? 52.554 66.160 48.331 1.00 13.20 426 GLU A N 1
ATOM 6161 C CA . GLU A 1 394 ? 52.669 65.708 46.954 1.00 13.34 426 GLU A CA 1
ATOM 6162 C C . GLU A 1 394 ? 51.340 65.717 46.203 1.00 13.58 426 GLU A C 1
ATOM 6163 O O . GLU A 1 394 ? 51.305 65.312 45.038 1.00 14.61 426 GLU A O 1
ATOM 6175 N N . MET A 1 395 ? 50.261 66.169 46.828 1.00 13.55 427 MET A N 1
ATOM 6176 C CA . MET A 1 395 ? 48.949 66.177 46.183 1.00 15.50 427 MET A CA 1
ATOM 6177 C C . MET A 1 395 ? 48.773 67.448 45.364 1.00 15.22 427 MET A C 1
ATOM 6178 O O . MET A 1 395 ? 47.980 68.337 45.668 1.00 18.08 427 MET A O 1
ATOM 6192 N N . ASN A 1 396 ? 49.543 67.516 44.290 1.00 15.10 428 ASN A N 1
ATOM 6193 C CA . ASN A 1 396 ? 49.497 68.674 43.406 1.00 15.77 428 ASN A CA 1
ATOM 6194 C C . ASN A 1 396 ? 49.852 68.209 42.003 1.00 15.17 428 ASN A C 1
ATOM 6195 O O . ASN A 1 396 ? 50.251 67.060 41.792 1.00 15.72 428 ASN A O 1
ATOM 6206 N N . GLU A 1 397 ? 49.725 69.143 41.034 1.00 16.64 429 GLU A N 1
ATOM 6207 C CA A GLU A 1 397 ? 49.863 68.824 39.614 0.58 19.29 429 GLU A CA 1
ATOM 6208 C CA B GLU A 1 397 ? 49.865 68.796 39.619 0.42 19.22 429 GLU A CA 1
ATOM 6209 C C . GLU A 1 397 ? 51.278 68.391 39.233 1.00 20.54 429 GLU A C 1
ATOM 6210 O O . GLU A 1 397 ? 51.462 67.769 38.182 1.00 21.17 429 GLU A O 1
ATOM 6232 N N . ASN A 1 398 ? 52.283 68.696 40.057 1.00 16.41 430 ASN A N 1
ATOM 6233 C CA . ASN A 1 398 ? 53.647 68.269 39.776 1.00 18.43 430 ASN A CA 1
ATOM 6234 C C . ASN A 1 398 ? 54.158 67.297 40.830 1.00 20.89 430 ASN A C 1
ATOM 6235 O O . ASN A 1 398 ? 55.372 67.148 41.015 1.00 23.82 430 ASN A O 1
ATOM 6246 N N . GLY A 1 399 ? 53.261 66.635 41.504 1.00 17.07 431 GLY A N 1
ATOM 6247 C CA . GLY A 1 399 ? 53.638 65.838 42.647 1.00 17.85 431 GLY A CA 1
ATOM 6248 C C . GLY A 1 399 ? 54.116 64.457 42.295 1.00 17.52 431 GLY A C 1
ATOM 6249 O O . GLY A 1 399 ? 54.049 63.988 41.147 1.00 22.51 431 GLY A O 1
ATOM 6253 N N . ASP A 1 400 ? 54.630 63.790 43.318 1.00 16.08 432 ASP A N 1
ATOM 6254 C CA . ASP A 1 400 ? 55.034 62.401 43.184 1.00 17.75 432 ASP A CA 1
ATOM 6255 C C . ASP A 1 400 ? 54.384 61.608 44.314 1.00 16.97 432 ASP A C 1
ATOM 6256 O O . ASP A 1 400 ? 55.027 61.219 45.289 1.00 18.01 432 ASP A O 1
ATOM 6265 N N . LEU A 1 401 ? 53.087 61.338 44.145 1.00 17.28 433 LEU A N 1
ATOM 6266 C CA . LEU A 1 401 ? 52.359 60.546 45.122 1.00 18.14 433 LEU A CA 1
ATOM 6267 C C . LEU A 1 401 ? 52.906 59.141 45.214 1.00 14.53 433 LEU A C 1
ATOM 6268 O O . LEU A 1 401 ? 52.907 58.550 46.290 1.00 15.78 433 LEU A O 1
ATOM 6284 N N . VAL A 1 402 ? 53.374 58.584 44.090 1.00 16.09 434 VAL A N 1
ATOM 6285 C CA . VAL A 1 402 ? 53.932 57.235 44.128 1.00 15.69 434 VAL A CA 1
ATOM 6286 C C . VAL A 1 402 ? 55.127 57.176 45.067 1.00 15.83 434 VAL A C 1
ATOM 6287 O O . VAL A 1 402 ? 55.206 56.314 45.959 1.00 17.53 434 VAL A O 1
ATOM 6300 N N . GLY A 1 403 ? 56.095 58.086 44.873 1.00 17.04 435 GLY A N 1
ATOM 6301 C CA . GLY A 1 403 ? 57.248 58.108 45.755 1.00 15.90 435 GLY A CA 1
ATOM 6302 C C . GLY A 1 403 ? 56.865 58.411 47.192 1.00 15.00 435 GLY A C 1
ATOM 6303 O O . GLY A 1 403 ? 57.457 57.876 48.140 1.00 16.51 435 GLY A O 1
ATOM 6307 N N . ALA A 1 404 ? 55.874 59.279 47.374 1.00 14.72 436 ALA A N 1
ATOM 6308 C CA . ALA A 1 404 ? 55.452 59.634 48.723 1.00 14.41 436 ALA A CA 1
ATOM 6309 C C . ALA A 1 404 ? 54.869 58.440 49.469 1.00 13.60 436 ALA A C 1
ATOM 6310 O O . ALA A 1 404 ? 55.119 58.270 50.668 1.00 15.49 436 ALA A O 1
ATOM 6317 N N . MET A 1 405 ? 54.087 57.607 48.777 1.00 15.74 437 MET A N 1
ATOM 6318 C CA . MET A 1 405 ? 53.526 56.433 49.438 1.00 13.96 437 MET A CA 1
ATOM 6319 C C . MET A 1 405 ? 54.626 55.504 49.915 1.00 14.54 437 MET A C 1
ATOM 6320 O O . MET A 1 405 ? 54.528 54.916 50.997 1.00 15.77 437 MET A O 1
ATOM 6334 N N . ALA A 1 406 ? 55.680 55.340 49.117 1.00 15.43 438 ALA A N 1
ATOM 6335 C CA . ALA A 1 406 ? 56.792 54.500 49.537 1.00 14.71 438 ALA A CA 1
ATOM 6336 C C . ALA A 1 406 ? 57.505 55.087 50.744 1.00 15.35 438 ALA A C 1
ATOM 6337 O O . ALA A 1 406 ? 57.865 54.356 51.669 1.00 16.45 438 ALA A O 1
ATOM 6344 N N . LYS A 1 407 ? 57.724 56.406 50.758 1.00 14.36 439 LYS A N 1
ATOM 6345 C CA . LYS A 1 407 ? 58.368 57.029 51.913 1.00 15.90 439 LYS A CA 1
ATOM 6346 C C . LYS A 1 407 ? 57.487 56.959 53.150 1.00 13.63 439 LYS A C 1
ATOM 6347 O O . LYS A 1 407 ? 57.980 56.761 54.271 1.00 16.53 439 LYS A O 1
ATOM 6366 N N . ALA A 1 408 ? 56.174 57.118 52.968 1.00 14.82 440 ALA A N 1
ATOM 6367 C CA . ALA A 1 408 ? 55.281 57.022 54.121 1.00 14.77 440 ALA A CA 1
ATOM 6368 C C . ALA A 1 408 ? 55.304 55.611 54.716 1.00 14.77 440 ALA A C 1
ATOM 6369 O O . ALA A 1 408 ? 55.302 55.435 55.938 1.00 15.74 440 ALA A O 1
ATOM 6376 N N . GLN A 1 409 ? 55.350 54.600 53.849 1.00 15.43 441 GLN A N 1
ATOM 6377 C CA . GLN A 1 409 ? 55.457 53.222 54.309 1.00 14.71 441 GLN A CA 1
ATOM 6378 C C . GLN A 1 409 ? 56.722 52.997 55.128 1.00 16.26 441 GLN A C 1
ATOM 6379 O O . GLN A 1 409 ? 56.682 52.318 56.156 1.00 17.49 441 GLN A O 1
ATOM 6393 N N . GLN A 1 410 ? 57.854 53.568 54.688 1.00 16.93 442 GLN A N 1
ATOM 6394 C CA . GLN A 1 410 ? 59.090 53.439 55.451 1.00 16.66 442 GLN A CA 1
ATOM 6395 C C . GLN A 1 410 ? 58.945 54.047 56.838 1.00 17.17 442 GLN A C 1
ATOM 6396 O O . GLN A 1 410 ? 59.414 53.479 57.829 1.00 18.47 442 GLN A O 1
ATOM 6410 N N . LYS A 1 411 ? 58.314 55.215 56.922 1.00 16.81 443 LYS A N 1
ATOM 6411 C CA . LYS A 1 411 ? 58.114 55.857 58.213 1.00 19.09 443 LYS A CA 1
ATOM 6412 C C . LYS A 1 411 ? 57.207 55.029 59.109 1.00 18.25 443 LYS A C 1
ATOM 6413 O O . LYS A 1 411 ? 57.469 54.881 60.311 1.00 18.42 443 LYS A O 1
ATOM 6432 N N . LEU A 1 412 ? 56.134 54.477 58.545 1.00 16.28 444 LEU A N 1
ATOM 6433 C CA . LEU A 1 412 ? 55.228 53.666 59.353 1.00 16.53 444 LEU A CA 1
ATOM 6434 C C . LEU A 1 412 ? 55.886 52.354 59.773 1.00 18.19 444 LEU A C 1
ATOM 6435 O O . LEU A 1 412 ? 55.637 51.868 60.882 1.00 18.14 444 LEU A O 1
ATOM 6451 N N . LYS A 1 413 ? 56.755 51.790 58.928 1.00 17.00 445 LYS A N 1
ATOM 6452 C CA . LYS A 1 413 ? 57.489 50.593 59.325 1.00 17.31 445 LYS A CA 1
ATOM 6453 C C . LYS A 1 413 ? 58.381 50.884 60.523 1.00 19.37 445 LYS A C 1
ATOM 6454 O O . LYS A 1 413 ? 58.397 50.121 61.493 1.00 19.93 445 LYS A O 1
ATOM 6473 N N . ALA A 1 414 ? 59.104 52.008 60.486 1.00 19.24 446 ALA A N 1
ATOM 6474 C CA . ALA A 1 414 ? 59.976 52.358 61.600 1.00 21.47 446 ALA A CA 1
ATOM 6475 C C . ALA A 1 414 ? 59.172 52.596 62.868 1.00 21.02 446 ALA A C 1
ATOM 6476 O O . ALA A 1 414 ? 59.550 52.140 63.952 1.00 23.34 446 ALA A O 1
ATOM 6483 N N . TYR A 1 415 ? 58.050 53.301 62.757 1.00 20.60 447 TYR A N 1
ATOM 6484 C CA . TYR A 1 415 ? 57.189 53.513 63.912 1.00 20.19 447 TYR A CA 1
ATOM 6485 C C . TYR A 1 415 ? 56.701 52.185 64.477 1.00 19.58 447 TYR A C 1
ATOM 6486 O O . TYR A 1 415 ? 56.730 51.960 65.696 1.00 20.71 447 TYR A O 1
ATOM 6504 N N . ALA A 1 416 ? 56.231 51.291 63.602 1.00 19.46 448 ALA A N 1
ATOM 6505 C CA . ALA A 1 416 ? 55.743 49.994 64.047 1.00 19.96 448 ALA A CA 1
ATOM 6506 C C . ALA A 1 416 ? 56.837 49.234 64.790 1.00 19.65 448 ALA A C 1
ATOM 6507 O O . ALA A 1 416 ? 56.616 48.739 65.900 1.00 21.59 448 ALA A O 1
ATOM 6514 N N . GLU A 1 417 ? 58.034 49.158 64.196 1.00 19.92 449 GLU A N 1
ATOM 6515 C CA . GLU A 1 417 ? 59.151 48.465 64.834 1.00 22.98 449 GLU A CA 1
ATOM 6516 C C . GLU A 1 417 ? 59.509 49.095 66.172 1.00 24.45 449 GLU A C 1
ATOM 6517 O O . GLU A 1 417 ? 59.764 48.378 67.151 1.00 27.62 449 GLU A O 1
ATOM 6529 N N . ASP A 1 418 ? 59.537 50.430 66.236 1.00 22.32 450 ASP A N 1
ATOM 6530 C CA . ASP A 1 418 ? 59.903 51.119 67.470 1.00 25.11 450 ASP A CA 1
ATOM 6531 C C . ASP A 1 418 ? 58.892 50.885 68.582 1.00 25.59 450 ASP A C 1
ATOM 6532 O O . ASP A 1 418 ? 59.241 51.012 69.763 1.00 29.01 450 ASP A O 1
ATOM 6541 N N . ASN A 1 419 ? 57.654 50.538 68.241 1.00 23.15 451 ASN A N 1
ATOM 6542 C CA . ASN A 1 419 ? 56.599 50.363 69.232 1.00 25.10 451 ASN A CA 1
ATOM 6543 C C . ASN A 1 419 ? 56.197 48.906 69.424 1.00 24.33 451 ASN A C 1
ATOM 6544 O O . ASN A 1 419 ? 55.141 48.631 69.996 1.00 30.44 451 ASN A O 1
ATOM 6555 N N . GLY A 1 420 ? 57.017 47.968 68.969 1.00 24.46 452 GLY A N 1
ATOM 6556 C CA . GLY A 1 420 ? 56.843 46.575 69.323 1.00 28.84 452 GLY A CA 1
ATOM 6557 C C . GLY A 1 420 ? 55.927 45.788 68.416 1.00 32.82 452 GLY A C 1
ATOM 6558 O O . GLY A 1 420 ? 55.564 44.659 68.765 1.00 29.98 452 GLY A O 1
ATOM 6562 N N . PHE A 1 421 ? 55.542 46.347 67.272 1.00 26.09 453 PHE A N 1
ATOM 6563 C CA . PHE A 1 421 ? 54.747 45.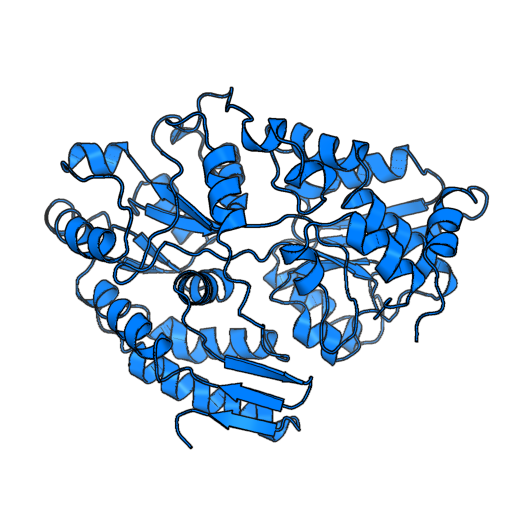619 66.296 1.00 26.00 453 PHE A CA 1
ATOM 6564 C C . PHE A 1 421 ? 55.669 44.794 65.413 1.00 25.65 453 PHE A C 1
ATOM 6565 O O . PHE A 1 421 ? 56.746 45.251 65.026 1.00 32.84 453 PHE A O 1
ATOM 6582 N N . LYS A 1 422 ? 55.256 43.565 65.112 1.00 23.38 454 LYS A N 1
ATOM 6583 C CA . LYS A 1 422 ? 55.813 42.843 63.982 1.00 23.61 454 LYS A CA 1
ATOM 6584 C C . LYS A 1 422 ? 55.268 43.465 62.699 1.00 20.44 454 LYS A C 1
ATOM 6585 O O . LYS A 1 422 ? 54.061 43.687 62.575 1.00 21.55 454 LYS A O 1
ATOM 6604 N N . VAL A 1 423 ? 56.148 43.774 61.749 1.00 19.99 455 VAL A N 1
ATOM 6605 C CA . VAL A 1 423 ? 55.737 44.465 60.530 1.00 17.39 455 VAL A CA 1
ATOM 6606 C C . VAL A 1 423 ? 56.524 43.936 59.341 1.00 21.17 455 VAL A C 1
ATOM 6607 O O . VAL A 1 423 ? 57.740 43.730 59.421 1.00 23.04 455 VAL A O 1
ATOM 6620 N N . THR A 1 424 ? 55.815 43.691 58.243 1.00 18.97 456 THR A N 1
ATOM 6621 C CA . THR A 1 424 ? 56.416 43.461 56.939 1.00 21.68 456 THR A CA 1
ATOM 6622 C C . THR A 1 424 ? 55.953 44.575 56.012 1.00 20.48 456 THR A C 1
ATOM 6623 O O . THR A 1 424 ? 54.896 45.173 56.232 1.00 19.82 456 THR A O 1
ATOM 6634 N N . THR A 1 425 ? 56.747 44.865 54.982 1.00 18.29 457 THR A N 1
ATOM 6635 C CA . THR A 1 425 ? 56.300 45.776 53.936 1.00 18.72 457 THR A CA 1
ATOM 6636 C C . THR A 1 425 ? 56.657 45.193 52.580 1.00 20.95 457 THR A C 1
ATOM 6637 O O . THR A 1 425 ? 57.513 44.314 52.467 1.00 22.77 457 THR A O 1
ATOM 6648 N N . ASP A 1 426 ? 56.017 45.724 51.541 1.00 18.93 458 ASP A N 1
ATOM 6649 C CA . ASP A 1 426 ? 56.279 45.271 50.184 1.00 19.66 458 ASP A CA 1
ATOM 6650 C C . ASP A 1 426 ? 57.660 45.678 49.690 1.00 21.63 458 ASP A C 1
ATOM 6651 O O . ASP A 1 426 ? 58.056 45.239 48.602 1.00 24.79 458 ASP A O 1
ATOM 6660 N N . ALA A 1 427 ? 58.412 46.458 50.471 1.00 21.14 459 ALA A N 1
ATOM 6661 C CA . ALA A 1 427 ? 59.763 46.864 50.105 1.00 24.87 459 ALA A CA 1
ATOM 6662 C C . ALA A 1 427 ? 60.831 45.963 50.707 1.00 33.16 459 ALA A C 1
ATOM 6663 O O . ALA A 1 427 ? 62.018 46.157 50.420 1.00 35.97 459 ALA A O 1
ATOM 6670 N N . ASP A 1 428 ? 60.443 44.989 51.526 1.00 28.56 460 ASP A N 1
ATOM 6671 C CA . ASP A 1 428 ? 61.396 44.181 52.281 1.00 33.26 460 ASP A CA 1
ATOM 6672 C C . ASP A 1 428 ? 62.170 43.269 51.336 1.00 43.77 460 ASP A C 1
ATOM 6673 O O . ASP A 1 428 ? 61.579 42.631 50.465 1.00 43.71 460 ASP A O 1
#

Organism: Bifidobacterium longum subsp. infantis (NCBI:txid1682)

Secondary structure (DSSP, 8-state):
-----HHHHHHHHH-TTS-EEEEEEES-HHHHHHHHHHHHHH-TTEEEEEEE--SHHHHHHHHHHHHHHTSS--SEEEEETTTSHHHHHTT-B-----HHHHHHHTTTB-HHHHHHTEETTEE--EE-B---EEEEEEHHHHHHTT-PPP-BHHHHHHHHHHHHHH-TT-BSEEEESSHHHHHHHHHHTT--SEEEEETTEEEE-TTSHHHHHHHHHHHHHHHHTSEEEE-SSSHHHHHHHHHT-BSEEEEETTHHHHHHHH-GGGTTTEEEEPPPB-TTSPP-B----EEEEEBTTS-GGGHHHHHHHHHHHHH-HHHHHHHHHTTTT---B-BHHHHT-HHHHTPPP-SS-SSSS-HHHHHHHHHHTB--S----TTHHHHHHHIIIIIGGG-STT--HHHHHHHHHHHHHHHHHHTT-EEEETT-

Nearest PDB structures (foldseek):
  6hus-assembly1_A  TM=1.002E+00  e=1.573E-92  Bifidobacterium longum subsp. infantis
  5ixp-assembly1_A  TM=8.141E-01  e=1.209E-20  Kribbella flavida DSM 17836
  8art-assembly2_B  TM=8.071E-01  e=3.406E-21  Streptomyces scabiei
  4ry1-assembly2_B  TM=7.276E-01  e=4.373E-16  Pectobacterium atrosepticum SCRI1043
  3u1o-assembly2_B  TM=6.590E-01  e=1.295E-15  synthetic construct

Foldseek 3Di:
DAPCFPVNLVCVQVVLVQAEEFEEEDQPCLLQVVLVVVVCVSRVSYHYNYHHQHHPVSQVVVQVVCQVVVHPHGQKYKDKLQGCLLCVLVQFFDQNDDDRCCVPCCQWFAVLQQVSCDAQNGGFFAFAFKFKKKKKFQVVLCVVQVADDAAAVVSLQVSQLSSCVVPVQAAQEAPALFPCSNVFVCQFAVHAQKDDDGLFEIEGECQDDPNVVVLVSLLVCQQSRRYFYDHDPDPVNLVCVQVRRHRIYITGPVVVLVCVVRHQVQQQRIAIAADHYYPPDRTAIAIMHMTMTGTSSNDPVCNSNSRSSRCCCQGPPVNLCVSQVSRVRDTRGRTCVQLVDVCQLQPFDDPRRHNGRNNSVSVNVSVVRYNSNYDHHSPSVVLSVLSNVQQSVQRHNPGDNSVSSVVSVVVVVVVSVVVNHHYHYPV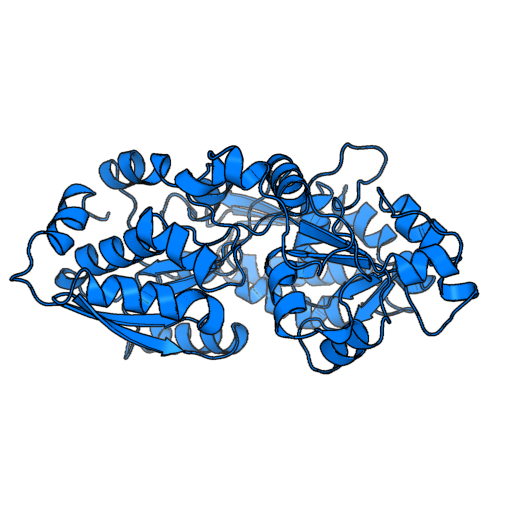D